Protein AF-A0AAD7U2F8-F1 (afdb_monomer)

Secondary structure (DSSP, 8-state):
-PPPHHHHHHHHHHHHHHHHHS-TTS---TTTHHHHHHHHHHHHT-----HHHHHHH-HHHHHHHHHT-S--TTHHHH-HHHHHHHHHHHTHHHHHHHHHHHHHHHHHHHHHHHHTTSS---------------------------PPPPPPPP-----------------------------EEEEEESSHHHHHHHHHHT-SEEEE-BSTTTTS-BPPPHHHHHHHHHHSPTT--EEEE--SSSS-S---HHHHHHHHHHHHHHHHHT-SEEE---B-TTS-B-HHHHHTS-------SSHHHHHHHHHHHHTTS-TT----B-TT-SHHHHHHHHHHHGGGT--EEEE--EEEEPP--S---TT---SS--TTTT-EEEE-HHHHHHHHHHHHHHHHHHHHHHHT-

Sequence (409 aa):
MDFNEDDLTVRDWRHRLQRTFLNDRRPPKAEDMPAMDALFKAVENYERMSSQSLKMSKIDKVLLHIAAKDDLPRDDEFHFRERAQNLIQKWQPLLLEIQEAKVAKLQRLTSAATDSTSEAGHAERRDAVNVDVGPNDTTPSCHDSAPAPVLPADPQTSDLHAMPTIGQSSDTTPSTSPTTERITIEVCIDSVESAIAAVRGGADRLELCGNLALGGGTTPSIGLFKAVRVAAPQGLPIMVMIRPRTGDFLYTDAEHRVMREDIKAFKEAGADGVVLGILQKDGKIDVARTKTGQASTAPSPSALPHLRLLLRTASRMPSFAKVLVGSGVNAQTVGPLLAELLPCGLREVHLSAGGWTPSEMEFRREGMGMGVGREGEWAIWRTSEQKVREVRELVDKAWLEYVEREKAQ

Organism: NCBI:txid1111947

Structure (mmCIF, N/CA/C/O backbone):
data_AF-A0AAD7U2F8-F1
#
_entry.id   AF-A0AAD7U2F8-F1
#
loop_
_atom_site.group_PDB
_atom_site.id
_atom_site.type_symbol
_atom_site.label_atom_id
_atom_site.label_alt_id
_atom_site.label_comp_id
_atom_site.label_asym_id
_atom_site.label_entity_id
_atom_site.label_seq_id
_atom_site.pdbx_PDB_ins_code
_atom_site.Cartn_x
_atom_site.Cartn_y
_atom_site.Cartn_z
_atom_site.occupancy
_atom_site.B_iso_or_equiv
_atom_site.auth_seq_id
_atom_site.auth_comp_id
_atom_site.auth_asym_id
_atom_site.auth_atom_id
_atom_site.pdbx_PDB_model_num
ATOM 1 N N . MET A 1 1 ? 18.698 -0.719 -33.584 1.00 47.28 1 MET A N 1
ATOM 2 C CA . MET A 1 1 ? 17.395 -0.057 -33.789 1.00 47.28 1 MET A CA 1
ATOM 3 C C . MET A 1 1 ? 17.727 1.335 -34.257 1.00 47.28 1 MET A C 1
ATOM 5 O O . MET A 1 1 ? 18.268 2.093 -33.462 1.00 47.28 1 MET A O 1
ATOM 9 N N . ASP A 1 2 ? 17.503 1.620 -35.532 1.00 45.72 2 ASP A N 1
ATOM 10 C CA . ASP A 1 2 ? 17.672 2.972 -36.052 1.00 45.72 2 ASP A CA 1
ATOM 11 C C . ASP A 1 2 ? 16.589 3.846 -35.423 1.00 45.72 2 ASP A C 1
ATOM 13 O O . ASP A 1 2 ? 15.397 3.552 -35.528 1.00 45.72 2 ASP A O 1
ATOM 17 N N . PHE A 1 3 ? 17.004 4.854 -34.659 1.00 54.34 3 PHE A N 1
ATOM 18 C CA . PHE A 1 3 ? 16.072 5.798 -34.059 1.00 54.34 3 PHE A CA 1
ATOM 19 C C . PHE A 1 3 ? 15.565 6.712 -35.169 1.00 54.34 3 PHE A C 1
ATOM 21 O O . PHE A 1 3 ? 16.352 7.440 -35.770 1.00 54.34 3 PHE A O 1
ATOM 28 N N . ASN A 1 4 ? 14.261 6.661 -35.442 1.00 75.69 4 ASN A N 1
ATOM 29 C CA . ASN A 1 4 ? 13.627 7.624 -36.330 1.00 75.69 4 ASN A CA 1
ATOM 30 C C . ASN A 1 4 ? 13.820 9.035 -35.740 1.00 75.69 4 ASN A C 1
ATOM 32 O O . ASN A 1 4 ? 13.695 9.222 -34.528 1.00 75.69 4 ASN A O 1
ATOM 36 N N . GLU A 1 5 ? 14.130 10.017 -36.582 1.00 79.69 5 GLU A N 1
ATOM 37 C CA . GLU A 1 5 ? 14.355 11.413 -36.185 1.00 79.69 5 GLU A CA 1
ATOM 38 C C . GLU A 1 5 ? 13.151 11.967 -35.402 1.00 79.69 5 GLU A C 1
ATOM 40 O O . GLU A 1 5 ? 13.311 12.600 -34.358 1.00 79.69 5 GLU A O 1
ATOM 45 N N . ASP A 1 6 ? 11.944 11.572 -35.816 1.00 80.94 6 ASP A N 1
ATOM 46 C CA . ASP A 1 6 ? 10.677 11.878 -35.145 1.00 80.94 6 ASP A CA 1
ATOM 47 C C . ASP A 1 6 ? 10.642 11.376 -33.680 1.00 80.94 6 ASP A C 1
ATOM 49 O O . ASP A 1 6 ? 10.206 12.089 -32.773 1.00 80.94 6 ASP A O 1
ATOM 53 N N . ASP A 1 7 ? 11.166 10.173 -33.405 1.00 84.38 7 ASP A N 1
ATOM 54 C CA . ASP A 1 7 ? 11.184 9.587 -32.055 1.00 84.38 7 ASP A CA 1
ATOM 55 C C . ASP A 1 7 ? 12.144 10.348 -31.124 1.00 84.38 7 ASP A C 1
ATOM 57 O O . ASP A 1 7 ? 11.877 10.495 -29.925 1.00 84.38 7 ASP A O 1
ATOM 61 N N . LEU A 1 8 ? 13.255 10.854 -31.669 1.00 87.25 8 LEU A N 1
ATOM 62 C CA . LEU A 1 8 ? 14.218 11.668 -30.928 1.00 87.25 8 LEU A CA 1
ATOM 63 C C . LEU A 1 8 ? 13.635 13.040 -30.586 1.00 87.25 8 LEU A C 1
ATOM 65 O O . LEU A 1 8 ? 13.772 13.484 -29.443 1.00 87.25 8 LEU A O 1
ATOM 69 N N . THR A 1 9 ? 12.932 13.666 -31.531 1.00 91.06 9 THR A N 1
ATOM 70 C CA . THR A 1 9 ? 12.274 14.964 -31.340 1.00 91.06 9 THR A CA 1
ATOM 71 C C . THR A 1 9 ? 11.189 14.898 -30.269 1.00 91.06 9 THR A C 1
ATOM 73 O O . THR A 1 9 ? 11.203 15.688 -29.323 1.00 91.06 9 THR A O 1
ATOM 76 N N . VAL A 1 10 ? 10.293 13.908 -30.335 1.00 92.31 10 VAL A N 1
ATOM 77 C CA . VAL A 1 10 ? 9.233 13.750 -29.324 1.00 92.31 10 VAL A CA 1
ATOM 78 C C . VAL A 1 10 ? 9.827 13.427 -27.948 1.00 92.31 10 VAL A C 1
ATOM 80 O O . VAL A 1 10 ? 9.330 13.894 -26.918 1.00 92.31 10 VAL A O 1
ATOM 83 N N . ARG A 1 11 ? 10.930 12.668 -27.902 1.00 92.00 11 ARG A N 1
ATOM 84 C CA . ARG A 1 11 ? 11.656 12.410 -26.653 1.00 92.00 11 ARG A CA 1
ATOM 85 C C . ARG A 1 11 ? 12.276 13.685 -26.076 1.00 92.00 11 ARG A C 1
ATOM 87 O O . ARG A 1 11 ? 12.172 13.884 -24.866 1.00 92.00 11 ARG A O 1
ATOM 94 N N . ASP A 1 12 ? 12.877 14.548 -26.893 1.00 93.56 12 ASP A N 1
ATOM 95 C CA . ASP A 1 12 ? 13.418 15.835 -26.431 1.00 93.56 12 ASP A CA 1
ATOM 96 C C . ASP A 1 12 ? 12.319 16.720 -25.828 1.00 93.56 12 ASP A C 1
ATOM 98 O O . ASP A 1 12 ? 12.447 17.201 -24.698 1.00 93.56 12 ASP A O 1
ATOM 102 N N . TRP A 1 13 ? 11.180 16.843 -26.515 1.00 95.94 13 TRP A N 1
ATOM 103 C CA . TRP A 1 13 ? 10.026 17.584 -26.002 1.00 95.94 13 TRP A CA 1
ATOM 104 C C . TRP A 1 13 ? 9.553 17.045 -24.657 1.00 95.94 13 TRP A C 1
ATOM 106 O O . TRP A 1 13 ? 9.388 17.806 -23.704 1.00 95.94 13 TRP A O 1
ATOM 116 N N . ARG A 1 14 ? 9.420 15.721 -24.541 1.00 95.69 14 ARG A N 1
ATOM 117 C CA . ARG A 1 14 ? 9.071 15.044 -23.288 1.00 95.69 14 ARG A CA 1
ATOM 118 C C . ARG A 1 14 ? 10.053 15.372 -22.165 1.00 95.69 14 ARG A C 1
ATOM 120 O O . ARG A 1 14 ? 9.621 15.643 -21.047 1.00 95.69 14 ARG A O 1
ATOM 127 N N . HIS A 1 15 ? 11.357 15.364 -22.443 1.00 94.00 15 HIS A N 1
ATOM 128 C CA . HIS A 1 15 ? 12.388 15.695 -21.455 1.00 94.00 15 HIS A CA 1
ATOM 129 C C . HIS A 1 15 ? 12.284 17.148 -20.994 1.00 94.00 15 HIS A C 1
ATOM 131 O O . HIS A 1 15 ? 12.350 17.417 -19.795 1.00 94.00 15 HIS A O 1
ATOM 137 N N . ARG A 1 16 ? 12.088 18.083 -21.926 1.00 94.31 16 ARG A N 1
ATOM 138 C CA . ARG A 1 16 ? 11.951 19.510 -21.618 1.00 94.31 16 ARG A CA 1
ATOM 139 C C . ARG A 1 16 ? 10.692 19.795 -20.802 1.00 94.31 16 ARG A C 1
ATOM 141 O O . ARG A 1 16 ? 10.792 20.463 -19.778 1.00 94.31 16 ARG A O 1
ATOM 148 N N . LEU A 1 17 ? 9.549 19.229 -21.194 1.00 94.38 17 LEU A N 1
ATOM 149 C CA . LEU A 1 17 ? 8.291 19.357 -20.454 1.00 94.38 17 LEU A CA 1
ATOM 150 C C . LEU A 1 17 ? 8.401 18.771 -19.043 1.00 94.38 17 LEU A C 1
ATOM 152 O O . LEU A 1 17 ? 8.041 19.437 -18.075 1.00 94.38 17 LEU A O 1
ATOM 156 N N . GLN A 1 18 ? 8.951 17.560 -18.904 1.00 93.81 18 GLN A N 1
ATOM 157 C CA . GLN A 1 18 ? 9.123 16.936 -17.592 1.00 93.81 18 GLN A CA 1
ATOM 158 C C . GLN A 1 18 ? 10.057 17.762 -16.701 1.00 93.81 18 GLN A C 1
ATOM 160 O O . GLN A 1 18 ? 9.728 18.025 -15.548 1.00 93.81 18 GLN A O 1
ATOM 165 N N . ARG A 1 19 ? 11.204 18.199 -17.236 1.00 92.69 19 ARG A N 1
ATOM 166 C CA . ARG A 1 19 ? 12.209 18.948 -16.472 1.00 92.69 19 ARG A CA 1
ATOM 167 C C . ARG A 1 19 ? 11.686 20.290 -15.965 1.00 92.69 19 ARG A C 1
ATOM 169 O O . ARG A 1 19 ? 12.134 20.722 -14.908 1.00 92.69 19 ARG A O 1
ATOM 176 N N . THR A 1 20 ? 10.797 20.945 -16.709 1.00 91.69 20 THR A N 1
ATOM 177 C CA . THR A 1 20 ? 10.256 22.251 -16.313 1.00 91.69 20 THR A CA 1
ATOM 178 C C . THR A 1 20 ? 9.044 22.116 -15.394 1.00 91.69 20 THR A C 1
ATOM 180 O O . THR A 1 20 ? 8.979 22.801 -14.382 1.00 91.69 20 THR A O 1
ATOM 183 N N . PHE A 1 21 ? 8.086 21.238 -15.710 1.00 90.44 21 PHE A N 1
ATOM 184 C CA . PHE A 1 21 ? 6.805 21.192 -14.992 1.00 90.44 21 PHE A CA 1
ATOM 185 C C . PHE A 1 21 ? 6.738 20.161 -13.861 1.00 90.44 21 PHE A C 1
ATOM 187 O O . PHE A 1 21 ? 5.910 20.293 -12.956 1.00 90.44 21 PHE A O 1
ATOM 194 N N . LEU A 1 22 ? 7.562 19.113 -13.909 1.00 88.81 22 LEU A N 1
ATOM 195 C CA . LEU A 1 22 ? 7.465 17.949 -13.020 1.00 88.81 22 LEU A CA 1
ATOM 196 C C . LEU A 1 22 ? 8.751 17.697 -12.221 1.00 88.81 22 LEU A C 1
ATOM 198 O O . LEU A 1 22 ? 8.932 16.606 -11.702 1.00 88.81 22 LEU A O 1
ATOM 202 N N . ASN A 1 23 ? 9.645 18.682 -12.135 1.00 86.69 23 ASN A N 1
ATOM 203 C CA . ASN A 1 23 ? 10.876 18.567 -11.361 1.00 86.69 23 ASN A CA 1
ATOM 204 C C . ASN A 1 23 ? 10.668 19.073 -9.930 1.00 86.69 23 ASN A C 1
ATOM 206 O O . ASN A 1 23 ? 10.572 20.277 -9.696 1.00 86.69 23 ASN A O 1
ATOM 210 N N . ASP A 1 24 ? 10.677 18.156 -8.967 1.00 75.38 24 ASP A N 1
ATOM 211 C CA . ASP A 1 24 ? 10.448 18.475 -7.552 1.00 75.38 24 ASP A CA 1
ATOM 212 C C . ASP A 1 24 ? 11.560 19.341 -6.930 1.00 75.38 24 ASP A C 1
ATOM 214 O O . ASP A 1 24 ? 11.338 20.024 -5.933 1.00 75.38 24 ASP A O 1
ATOM 218 N N . ARG A 1 25 ? 12.770 19.349 -7.510 1.00 77.50 25 ARG A N 1
ATOM 219 C CA . ARG A 1 25 ? 13.909 20.149 -7.010 1.00 77.50 25 ARG A CA 1
ATOM 220 C C . ARG A 1 25 ? 13.939 21.569 -7.556 1.00 77.50 25 ARG A C 1
ATOM 222 O O . ARG A 1 25 ? 14.568 22.442 -6.962 1.00 77.50 25 ARG A O 1
ATOM 229 N N . ARG A 1 26 ? 13.319 21.792 -8.713 1.00 79.38 26 ARG A N 1
ATOM 230 C CA . ARG A 1 26 ? 13.207 23.104 -9.349 1.00 79.38 26 ARG A CA 1
ATOM 231 C C . ARG A 1 26 ? 11.753 23.277 -9.782 1.00 79.38 26 ARG A C 1
ATOM 233 O O . ARG A 1 26 ? 11.441 22.913 -10.917 1.00 79.38 26 ARG A O 1
ATOM 240 N N . PRO A 1 27 ? 10.884 23.809 -8.903 1.00 78.38 27 PR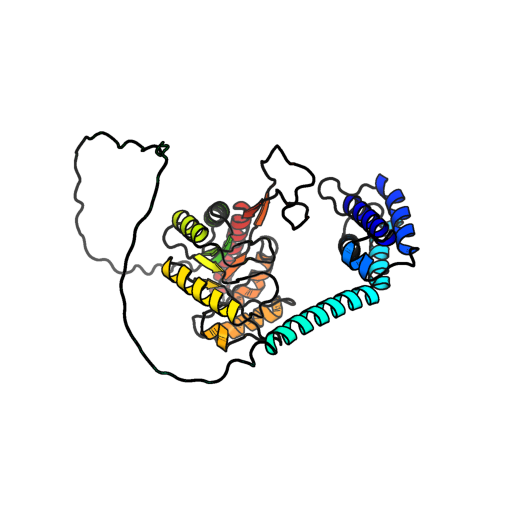O A N 1
ATOM 241 C CA . PRO A 1 27 ? 9.499 24.054 -9.270 1.00 78.38 27 PRO A CA 1
ATOM 242 C C . PRO A 1 27 ? 9.435 24.980 -10.495 1.00 78.38 27 PRO A C 1
ATOM 244 O O . PRO A 1 27 ? 10.339 25.809 -10.680 1.00 78.38 27 PRO A O 1
ATOM 247 N N . PRO A 1 28 ? 8.402 24.836 -11.343 1.00 84.44 28 PRO A N 1
ATOM 248 C CA . PRO A 1 28 ? 8.233 25.680 -12.516 1.00 84.44 28 PRO A CA 1
ATOM 249 C C . PRO A 1 28 ? 8.220 27.150 -12.093 1.00 84.44 28 PRO A C 1
ATOM 251 O O . PRO A 1 28 ? 7.566 27.522 -11.120 1.00 84.44 28 PRO A O 1
ATOM 254 N N . LYS A 1 29 ? 8.951 27.994 -12.822 1.00 89.19 29 LYS A N 1
ATOM 255 C CA . LYS A 1 29 ? 9.018 29.435 -12.569 1.00 89.19 29 LYS A CA 1
ATOM 256 C C . LYS A 1 29 ? 8.356 30.211 -13.699 1.00 89.19 29 LYS A C 1
ATOM 258 O O . LYS A 1 29 ? 8.450 29.821 -14.860 1.00 89.19 29 LYS A O 1
ATOM 263 N N . ALA A 1 30 ? 7.773 31.363 -13.374 1.00 88.50 30 ALA A N 1
ATOM 264 C CA . ALA A 1 30 ? 7.124 32.253 -14.342 1.00 88.50 30 ALA A CA 1
ATOM 265 C C . ALA A 1 30 ? 8.041 32.691 -15.510 1.00 88.50 30 ALA A C 1
ATOM 267 O O . ALA A 1 30 ? 7.550 32.951 -16.611 1.00 88.50 30 ALA A O 1
ATOM 268 N N . GLU A 1 31 ? 9.360 32.742 -15.280 1.00 90.56 31 GLU A N 1
ATOM 269 C CA . GLU A 1 31 ? 10.395 33.074 -16.274 1.00 90.56 31 GLU A CA 1
ATOM 270 C C . GLU A 1 31 ? 10.556 32.007 -17.371 1.00 90.56 31 GLU A C 1
ATOM 272 O O . GLU A 1 31 ? 10.876 32.337 -18.510 1.00 90.56 31 GLU A O 1
ATOM 277 N N . ASP A 1 32 ? 10.272 30.739 -17.058 1.00 89.12 32 ASP A N 1
ATOM 278 C CA . ASP A 1 32 ? 10.433 29.612 -17.981 1.00 89.12 32 ASP A CA 1
ATOM 279 C C . ASP A 1 32 ? 9.193 29.427 -18.896 1.00 89.12 32 ASP A C 1
ATOM 281 O O . ASP A 1 32 ? 9.252 28.713 -19.903 1.00 89.12 32 ASP A O 1
ATOM 285 N N . MET A 1 33 ? 8.066 30.083 -18.578 1.00 93.62 33 MET A N 1
ATOM 286 C CA . MET A 1 33 ? 6.765 29.866 -19.233 1.00 93.62 33 MET A CA 1
ATOM 287 C C . MET A 1 33 ? 6.723 30.265 -20.719 1.00 93.62 33 MET A C 1
ATOM 289 O O . MET A 1 33 ? 6.221 29.464 -21.507 1.00 93.62 33 MET A O 1
ATOM 293 N N . PRO A 1 34 ? 7.310 31.393 -21.177 1.00 94.19 34 PRO A N 1
ATOM 294 C CA . PRO A 1 34 ? 7.324 31.728 -22.607 1.00 94.19 34 PRO A CA 1
ATOM 295 C C . PRO A 1 34 ? 8.052 30.683 -23.469 1.00 94.19 34 PRO A C 1
ATOM 297 O O . PRO A 1 34 ? 7.638 30.374 -24.586 1.00 94.19 34 PRO A O 1
ATOM 300 N N . ALA A 1 35 ? 9.125 30.085 -22.940 1.00 92.81 35 ALA A N 1
ATOM 301 C CA . ALA A 1 35 ? 9.845 29.019 -23.632 1.00 92.81 35 ALA A CA 1
ATOM 302 C C . ALA A 1 35 ? 9.034 27.711 -23.678 1.00 92.81 35 ALA A C 1
ATOM 304 O O . ALA A 1 35 ? 9.152 26.945 -24.639 1.00 92.81 35 ALA A O 1
ATOM 305 N N . MET A 1 36 ? 8.219 27.444 -22.651 1.00 94.75 36 MET A N 1
ATOM 306 C CA . MET A 1 36 ? 7.302 26.302 -22.635 1.00 94.75 36 MET A CA 1
ATOM 307 C C . MET A 1 36 ? 6.097 26.513 -23.547 1.00 94.75 36 MET A C 1
ATOM 309 O O . MET A 1 36 ? 5.682 25.562 -24.198 1.00 94.75 36 MET A O 1
ATOM 313 N N . ASP A 1 37 ? 5.589 27.737 -23.681 1.00 95.69 37 ASP A N 1
ATOM 314 C CA . ASP A 1 37 ? 4.544 28.068 -24.655 1.00 95.69 37 ASP A CA 1
ATOM 315 C C . ASP A 1 37 ? 4.997 27.760 -26.088 1.00 95.69 37 ASP A C 1
ATOM 317 O O . ASP A 1 37 ? 4.304 27.054 -26.826 1.00 95.69 37 ASP A O 1
ATOM 321 N N . ALA A 1 38 ? 6.203 28.204 -26.459 1.00 95.56 38 ALA A N 1
ATOM 322 C CA . ALA A 1 38 ? 6.791 27.892 -27.759 1.00 95.56 38 ALA A CA 1
ATOM 323 C C . ALA A 1 38 ? 6.947 26.376 -27.977 1.00 95.56 38 ALA A C 1
ATOM 325 O O . ALA A 1 38 ? 6.713 25.874 -29.078 1.00 95.56 38 ALA A O 1
ATOM 326 N N . LEU A 1 39 ? 7.303 25.636 -26.922 1.00 95.69 39 LEU A N 1
ATOM 327 C CA . LEU A 1 39 ? 7.407 24.181 -26.971 1.00 95.69 39 LEU A CA 1
ATOM 328 C C . LEU A 1 39 ? 6.039 23.515 -27.163 1.00 95.69 39 LEU A C 1
ATOM 330 O O . LEU A 1 39 ? 5.915 22.652 -28.026 1.00 95.69 39 LEU A O 1
ATOM 334 N N . PHE A 1 40 ? 5.009 23.926 -26.419 1.00 96.94 40 PHE A N 1
ATOM 335 C CA . PHE A 1 40 ? 3.652 23.415 -26.614 1.00 96.94 40 PHE A CA 1
ATOM 336 C C . PHE A 1 40 ? 3.147 23.711 -28.032 1.00 96.94 40 PHE A C 1
ATOM 338 O O . PHE A 1 40 ? 2.627 22.804 -28.671 1.00 96.94 40 PHE A O 1
ATOM 345 N N . LYS A 1 41 ? 3.400 24.910 -28.580 1.00 96.44 41 LYS A N 1
ATOM 346 C CA . LYS A 1 41 ? 3.049 25.245 -29.975 1.00 96.44 41 LYS A CA 1
ATOM 347 C C . LYS A 1 41 ? 3.732 24.316 -30.977 1.00 96.44 41 LYS A C 1
ATOM 349 O O . LYS A 1 41 ? 3.116 23.905 -31.957 1.00 96.44 41 LYS A O 1
ATOM 354 N N . ALA A 1 42 ? 4.997 23.968 -30.743 1.00 95.62 42 ALA A N 1
ATOM 355 C CA . ALA A 1 42 ? 5.711 23.018 -31.591 1.00 95.62 42 ALA A CA 1
ATOM 356 C C . ALA A 1 42 ? 5.085 21.614 -31.529 1.00 95.62 42 ALA A C 1
ATOM 358 O O . ALA A 1 42 ? 4.922 20.974 -32.563 1.00 95.62 42 ALA A O 1
ATOM 359 N N . VAL A 1 43 ? 4.689 21.162 -30.335 1.00 95.31 43 VAL A N 1
ATOM 360 C CA . VAL A 1 43 ? 4.039 19.858 -30.126 1.00 95.31 43 VAL A CA 1
ATOM 361 C C . VAL A 1 43 ? 2.637 19.818 -30.749 1.00 95.31 43 VAL A C 1
ATOM 363 O O . VAL A 1 43 ? 2.262 18.830 -31.375 1.00 95.31 43 VAL A O 1
ATOM 366 N N . GLU A 1 44 ? 1.859 20.889 -30.610 1.00 95.12 44 GLU A N 1
ATOM 367 C CA . GLU A 1 44 ? 0.494 21.008 -31.140 1.00 95.12 44 GLU A CA 1
ATOM 368 C C . GLU A 1 44 ? 0.445 20.974 -32.662 1.00 95.12 44 GLU A C 1
ATOM 370 O O . GLU A 1 44 ? -0.401 20.279 -33.238 1.00 95.12 44 GLU A O 1
ATOM 375 N N . ASN A 1 45 ? 1.390 21.671 -33.293 1.00 94.25 45 ASN A N 1
ATOM 376 C CA . ASN A 1 45 ? 1.520 21.758 -34.744 1.00 94.25 45 ASN A CA 1
ATOM 377 C C . ASN A 1 45 ? 2.261 20.561 -35.354 1.00 94.25 45 ASN A C 1
ATOM 379 O O . ASN A 1 45 ? 2.469 20.514 -36.564 1.00 94.25 45 ASN A O 1
ATOM 383 N N . TYR A 1 46 ? 2.668 19.581 -34.545 1.00 93.75 46 TYR A N 1
ATOM 384 C CA . TYR A 1 46 ? 3.329 18.391 -35.052 1.00 93.75 46 TYR A CA 1
ATOM 385 C C . TYR A 1 46 ? 2.311 17.365 -35.563 1.00 93.75 46 TYR A C 1
ATOM 387 O O . TYR A 1 46 ? 1.575 16.740 -34.795 1.00 93.75 46 TYR A O 1
ATOM 395 N N . GLU A 1 47 ? 2.275 17.184 -36.882 1.00 89.19 47 GLU A N 1
ATOM 396 C CA . GLU A 1 47 ? 1.319 16.294 -37.559 1.00 89.19 47 GLU A CA 1
ATOM 397 C C . GLU A 1 47 ? 1.808 14.845 -37.670 1.00 89.19 47 GLU A C 1
ATOM 399 O O . GLU A 1 47 ? 1.005 13.924 -37.788 1.00 89.19 47 GLU A O 1
ATOM 404 N N . ARG A 1 48 ? 3.122 14.617 -37.573 1.00 89.38 48 ARG A N 1
ATOM 405 C CA . ARG A 1 48 ? 3.758 13.301 -37.773 1.00 89.38 48 ARG A CA 1
ATOM 406 C C . ARG A 1 48 ? 3.743 12.410 -36.524 1.00 89.38 48 ARG A C 1
ATOM 408 O O . ARG A 1 48 ? 4.539 11.481 -36.411 1.00 89.38 48 ARG A O 1
ATOM 415 N N . MET A 1 49 ? 2.865 12.686 -35.560 1.00 91.69 49 MET A N 1
ATOM 416 C CA . MET A 1 49 ? 2.795 11.899 -34.328 1.00 91.69 49 MET A CA 1
ATOM 417 C C . MET A 1 49 ? 2.335 10.463 -34.615 1.00 91.69 49 MET A C 1
ATOM 419 O O . MET A 1 49 ? 1.308 10.258 -35.257 1.00 91.69 49 MET A O 1
ATOM 423 N N . SER A 1 50 ? 3.064 9.470 -34.095 1.00 92.62 50 SER A N 1
ATOM 424 C CA . SER A 1 50 ? 2.778 8.044 -34.305 1.00 92.62 50 SER A CA 1
ATOM 425 C C . SER A 1 50 ? 2.590 7.268 -32.995 1.00 92.62 50 SER A C 1
ATOM 427 O O . SER A 1 50 ? 3.070 7.673 -31.929 1.00 92.62 50 SER A O 1
ATOM 429 N N . SER A 1 51 ? 1.934 6.104 -33.076 1.00 90.19 51 SER A N 1
ATOM 430 C CA . SER A 1 51 ? 1.781 5.172 -31.950 1.00 90.19 51 SER A CA 1
ATOM 431 C C . SER A 1 51 ? 3.143 4.681 -31.423 1.00 90.19 51 SER A C 1
ATOM 433 O O . SER A 1 51 ? 3.329 4.515 -30.213 1.00 90.19 51 SER A O 1
ATOM 435 N N . GLN A 1 52 ? 4.148 4.537 -32.294 1.00 87.81 52 GLN A N 1
ATOM 436 C CA . GLN A 1 52 ? 5.524 4.218 -31.908 1.00 87.81 52 GLN A CA 1
ATOM 437 C C . GLN A 1 52 ? 6.183 5.354 -31.111 1.00 87.81 52 GLN A C 1
ATOM 439 O O . GLN A 1 52 ? 6.715 5.102 -30.024 1.00 87.81 52 GLN A O 1
ATOM 444 N N . SER A 1 53 ? 6.103 6.594 -31.598 1.00 89.75 53 SER A N 1
ATOM 445 C CA . SER A 1 53 ? 6.735 7.759 -30.963 1.00 89.75 53 SER A CA 1
ATOM 446 C C . SER A 1 53 ? 6.142 8.044 -29.583 1.00 89.75 53 SER A C 1
ATOM 448 O O . SER A 1 53 ? 6.878 8.299 -28.623 1.00 89.75 53 SER A O 1
ATOM 450 N N . LEU A 1 54 ? 4.821 7.903 -29.429 1.00 91.62 54 LEU A N 1
ATOM 451 C CA . LEU A 1 54 ? 4.148 7.997 -28.128 1.00 91.62 54 LEU A CA 1
ATOM 452 C C . LEU A 1 54 ? 4.572 6.867 -27.185 1.00 91.62 54 LEU A C 1
ATOM 454 O O . LEU A 1 54 ? 4.909 7.113 -26.026 1.00 91.62 54 LEU A O 1
ATOM 458 N N . LYS A 1 55 ? 4.628 5.625 -27.681 1.00 89.94 55 LYS A N 1
ATOM 459 C CA . LYS A 1 55 ? 5.035 4.458 -26.886 1.00 89.94 55 LYS A CA 1
ATOM 460 C C . LYS A 1 55 ? 6.471 4.569 -26.369 1.00 89.94 55 LYS A C 1
ATOM 462 O O . LYS A 1 55 ? 6.734 4.154 -25.237 1.00 89.94 55 LYS A O 1
ATOM 467 N N . MET A 1 56 ? 7.390 5.081 -27.187 1.00 88.88 56 MET A N 1
ATOM 468 C CA . MET A 1 56 ? 8.807 5.226 -26.836 1.00 88.88 56 MET A CA 1
ATOM 469 C C . MET A 1 56 ? 9.059 6.423 -25.919 1.00 88.88 56 MET A C 1
ATOM 471 O O . MET A 1 56 ? 9.720 6.272 -24.892 1.00 88.88 56 MET A O 1
ATOM 475 N N . SER A 1 57 ? 8.507 7.595 -26.244 1.00 93.12 57 SER A N 1
ATOM 476 C CA . SER A 1 57 ? 8.728 8.820 -25.464 1.00 93.12 57 SER A CA 1
ATOM 477 C C . SER A 1 57 ? 7.960 8.844 -24.139 1.00 93.12 57 SER A C 1
ATOM 479 O O . SER A 1 57 ? 8.450 9.401 -23.155 1.00 93.12 57 SER A O 1
ATOM 481 N N . LYS A 1 58 ? 6.758 8.250 -24.101 1.00 93.12 58 LYS A N 1
ATOM 482 C CA . LYS A 1 58 ? 5.785 8.373 -23.002 1.00 93.12 58 LYS A CA 1
ATOM 483 C C . LYS A 1 58 ? 5.447 9.834 -22.669 1.00 93.12 58 LYS A C 1
ATOM 485 O O . LYS A 1 58 ? 5.250 10.181 -21.501 1.00 93.12 58 LYS A O 1
ATOM 490 N N . ILE A 1 59 ? 5.440 10.704 -23.684 1.00 95.00 59 ILE A N 1
ATOM 491 C CA . ILE A 1 59 ? 5.101 12.128 -23.537 1.00 95.00 59 ILE A CA 1
ATOM 492 C C . ILE A 1 59 ? 3.658 12.327 -23.048 1.00 95.00 59 ILE A C 1
ATOM 494 O O . ILE A 1 59 ? 3.405 13.234 -22.259 1.00 95.00 59 ILE A O 1
ATOM 498 N N . ASP A 1 60 ? 2.744 11.418 -23.405 1.00 93.56 60 ASP A N 1
ATOM 499 C CA . ASP A 1 60 ? 1.354 11.373 -22.931 1.00 93.56 60 ASP A CA 1
ATOM 500 C C . ASP A 1 60 ? 1.266 11.353 -21.399 1.00 93.56 60 ASP A C 1
ATOM 502 O O . ASP A 1 60 ? 0.433 12.034 -20.804 1.00 93.56 60 ASP A O 1
ATOM 506 N N . LYS A 1 61 ? 2.168 10.618 -20.735 1.00 94.88 61 LYS A N 1
ATOM 507 C CA . LYS A 1 61 ? 2.206 10.546 -19.271 1.00 94.88 61 LYS A CA 1
ATOM 508 C C . LYS A 1 61 ? 2.617 11.866 -18.651 1.00 94.88 61 LYS A C 1
ATOM 510 O O . LYS A 1 61 ? 2.046 12.241 -17.635 1.00 94.88 61 LYS A O 1
ATOM 515 N N . VAL A 1 62 ? 3.570 12.570 -19.254 1.00 95.94 62 VAL A N 1
ATOM 516 C CA . VAL A 1 62 ? 3.998 13.890 -18.775 1.00 95.94 62 VAL A CA 1
ATOM 517 C C . VAL A 1 62 ? 2.857 14.894 -18.922 1.00 95.94 62 VAL A C 1
ATOM 519 O O . VAL A 1 62 ? 2.541 15.584 -17.958 1.00 95.94 62 VAL A O 1
ATOM 522 N N . LEU A 1 63 ? 2.178 14.906 -20.071 1.00 95.31 63 LEU A N 1
ATOM 523 C CA . LEU A 1 63 ? 1.020 15.774 -20.300 1.00 95.31 63 LEU A CA 1
ATOM 524 C C . LEU A 1 63 ? -0.123 15.490 -19.315 1.00 95.31 63 LEU A C 1
ATOM 526 O O . LEU A 1 63 ? -0.705 16.433 -18.794 1.00 95.31 63 LEU A O 1
ATOM 530 N N . LEU A 1 64 ? -0.393 14.219 -18.985 1.00 93.31 64 LEU A N 1
ATOM 531 C CA . LEU A 1 64 ? -1.405 13.855 -17.981 1.00 93.31 64 LEU A CA 1
ATOM 532 C C . LEU A 1 64 ? -1.092 14.442 -16.598 1.00 93.31 64 LEU A C 1
ATOM 534 O O . LEU A 1 64 ? -2.001 14.880 -15.901 1.00 93.31 64 LEU A O 1
ATOM 538 N N . HIS A 1 65 ? 0.183 14.473 -16.202 1.00 94.38 65 HIS A N 1
ATOM 539 C CA . HIS A 1 65 ? 0.585 15.062 -14.922 1.00 94.38 65 HIS A CA 1
ATOM 540 C C . HIS A 1 65 ? 0.544 16.593 -14.956 1.00 94.38 65 HIS A C 1
ATOM 542 O O . HIS A 1 65 ? 0.202 17.206 -13.951 1.00 94.38 65 HIS A O 1
ATOM 548 N N . ILE A 1 66 ? 0.866 17.213 -16.096 1.00 93.56 66 ILE A N 1
ATOM 549 C CA . ILE A 1 66 ? 0.736 18.667 -16.273 1.00 93.56 66 ILE A CA 1
ATOM 550 C C . ILE A 1 66 ? -0.738 19.073 -16.178 1.00 93.56 66 ILE A C 1
ATOM 552 O O . ILE A 1 66 ? -1.069 19.978 -15.422 1.00 93.56 66 ILE A O 1
ATOM 556 N N . ALA A 1 67 ? -1.628 18.355 -16.869 1.00 93.50 67 ALA A N 1
ATOM 557 C CA . ALA A 1 67 ? -3.071 18.588 -16.847 1.00 93.50 67 ALA A CA 1
ATOM 558 C C . ALA A 1 67 ? -3.702 18.469 -15.447 1.00 93.50 67 ALA A C 1
ATOM 560 O O . ALA A 1 67 ? -4.742 19.073 -15.203 1.00 93.50 67 ALA A O 1
ATOM 561 N N . ALA A 1 68 ? -3.092 17.687 -14.552 1.00 91.19 68 ALA A N 1
ATOM 562 C CA . ALA A 1 68 ? -3.585 17.423 -13.202 1.00 91.19 68 ALA A CA 1
ATOM 563 C C . ALA A 1 68 ? -2.963 18.322 -12.115 1.00 91.19 68 ALA A C 1
ATOM 565 O O . ALA A 1 68 ? -3.264 18.131 -10.940 1.00 91.19 68 ALA A O 1
ATOM 566 N N . LYS A 1 69 ? -2.069 19.260 -12.463 1.00 87.25 69 LYS A N 1
ATOM 567 C CA . LYS A 1 69 ? -1.511 20.206 -11.484 1.00 87.25 69 LYS A CA 1
ATOM 568 C C . LYS A 1 69 ? -2.521 21.308 -11.141 1.00 87.25 69 LYS A C 1
ATOM 570 O O . LYS A 1 69 ? -3.217 21.811 -12.018 1.00 87.25 69 LYS A O 1
ATOM 575 N N . ASP A 1 70 ? -2.530 21.734 -9.881 1.00 81.12 70 ASP A N 1
ATOM 576 C CA . ASP A 1 70 ? -3.389 22.832 -9.410 1.00 81.12 70 ASP A CA 1
ATOM 577 C C . ASP A 1 70 ? -2.670 24.190 -9.371 1.00 81.12 70 ASP A C 1
ATOM 579 O O . ASP A 1 70 ? -3.310 25.223 -9.538 1.00 81.12 70 ASP A O 1
ATOM 583 N N . ASP A 1 71 ? -1.342 24.188 -9.211 1.00 81.94 71 ASP A N 1
ATOM 584 C CA . ASP A 1 71 ? -0.511 25.391 -9.079 1.00 81.94 71 ASP A CA 1
ATOM 585 C C . ASP A 1 71 ? 0.554 25.436 -10.189 1.00 81.94 71 ASP A C 1
ATOM 587 O O . ASP A 1 71 ? 1.653 24.883 -10.063 1.00 81.94 71 ASP A O 1
ATOM 591 N N . LEU A 1 72 ? 0.187 26.020 -11.334 1.00 87.75 72 LEU A N 1
ATOM 592 C CA . LEU A 1 72 ? 1.079 26.234 -12.475 1.00 87.75 72 LEU A CA 1
ATOM 593 C C . LEU A 1 72 ? 1.288 27.737 -12.709 1.00 87.75 72 LEU A C 1
ATOM 595 O O . LEU A 1 72 ? 0.311 28.463 -12.906 1.00 87.75 72 LEU A O 1
ATOM 599 N N . PRO A 1 73 ? 2.544 28.221 -12.746 1.00 88.69 73 PRO A N 1
ATOM 600 C CA . PRO A 1 73 ? 2.816 29.630 -12.997 1.00 88.69 73 PRO A CA 1
ATOM 601 C C . PRO A 1 73 ? 2.272 30.074 -14.358 1.00 88.69 73 PRO A C 1
ATOM 603 O O . PRO A 1 73 ? 2.581 29.450 -15.372 1.00 88.69 73 PRO A O 1
ATOM 606 N N . ARG A 1 74 ? 1.538 31.194 -14.387 1.00 91.25 74 ARG A N 1
ATOM 607 C CA . ARG A 1 74 ? 1.002 31.824 -15.613 1.00 91.25 74 ARG A CA 1
ATOM 608 C C . ARG A 1 74 ? 0.135 30.888 -16.472 1.00 91.25 74 ARG A C 1
ATOM 610 O O . ARG A 1 74 ? 0.060 31.046 -17.690 1.00 91.25 74 ARG A O 1
ATOM 617 N N . ASP A 1 75 ? -0.499 29.886 -15.862 1.00 91.81 75 ASP A N 1
ATOM 618 C CA . ASP A 1 75 ? -1.421 28.987 -16.570 1.00 91.81 75 ASP A CA 1
ATOM 619 C C . ASP A 1 75 ? -2.699 29.707 -17.031 1.00 91.81 75 ASP A C 1
ATOM 621 O O . ASP A 1 75 ? -3.303 29.322 -18.026 1.00 91.81 75 ASP A O 1
ATOM 625 N N . ASP A 1 76 ? -3.070 30.796 -16.361 1.00 90.06 76 ASP A N 1
ATOM 626 C CA . ASP A 1 76 ? -4.131 31.721 -16.764 1.00 90.06 76 ASP A CA 1
ATOM 627 C C . ASP A 1 76 ? -3.827 32.460 -18.079 1.00 90.06 76 ASP A C 1
ATOM 629 O O . ASP A 1 76 ? -4.754 32.838 -18.789 1.00 90.06 76 ASP A O 1
ATOM 633 N N . GLU A 1 77 ? -2.547 32.633 -18.421 1.00 93.38 77 GLU A N 1
ATOM 634 C CA . GLU A 1 77 ? -2.095 33.302 -19.647 1.00 93.38 77 GLU A CA 1
ATOM 635 C C . GLU A 1 77 ? -1.802 32.314 -20.788 1.00 93.38 77 GLU A C 1
ATOM 637 O O . GLU A 1 77 ? -2.118 32.583 -21.946 1.00 93.38 77 GLU A O 1
ATOM 642 N N . PHE A 1 78 ? -1.171 31.176 -20.482 1.00 92.50 78 PHE A N 1
ATOM 643 C CA . PHE A 1 78 ? -0.680 30.231 -21.498 1.00 92.50 78 PHE A CA 1
ATOM 644 C C . PHE A 1 78 ? -1.487 28.933 -21.614 1.00 92.50 78 PHE A C 1
ATOM 646 O O . PHE A 1 78 ? -1.237 28.148 -22.538 1.00 92.50 78 PHE A O 1
ATOM 653 N N . HIS A 1 79 ? -2.431 28.704 -20.697 1.00 95.31 79 HIS A N 1
ATOM 654 C CA . HIS A 1 79 ? -3.389 27.596 -20.703 1.00 95.31 79 HIS A CA 1
ATOM 655 C C . HIS A 1 79 ? -2.741 26.205 -20.834 1.00 95.31 79 HIS A C 1
ATOM 657 O O . HIS A 1 79 ? -3.219 25.343 -21.573 1.00 95.31 79 HIS A O 1
ATOM 663 N N . PHE A 1 80 ? -1.630 25.957 -20.134 1.00 95.44 80 PHE A N 1
ATOM 664 C CA . PHE A 1 80 ? -0.861 24.713 -20.255 1.00 95.44 80 PHE A CA 1
ATOM 665 C C . PHE A 1 80 ? -1.674 23.471 -19.889 1.00 95.44 80 PHE A C 1
ATOM 667 O O . PHE A 1 80 ? -1.524 22.435 -20.543 1.00 95.44 80 PHE A O 1
ATOM 674 N N . ARG A 1 81 ? -2.545 23.551 -18.876 1.00 95.31 81 ARG A N 1
ATOM 675 C CA . ARG A 1 81 ? -3.389 22.409 -18.475 1.00 95.31 81 ARG A CA 1
ATOM 676 C C . ARG A 1 81 ? -4.384 22.020 -19.554 1.00 95.31 81 ARG A C 1
ATOM 678 O O . ARG A 1 81 ? -4.453 20.849 -19.923 1.00 95.31 81 ARG A O 1
ATOM 685 N N . GLU A 1 82 ? -5.105 22.999 -20.086 1.00 95.00 82 GLU A N 1
ATOM 686 C CA . GLU A 1 82 ? -6.087 22.790 -21.150 1.00 95.00 82 GLU A CA 1
ATOM 687 C C . GLU A 1 82 ? -5.411 22.262 -22.421 1.00 95.00 82 GLU A C 1
ATOM 689 O O . GLU A 1 82 ? -5.840 21.270 -23.009 1.00 95.00 82 GLU A O 1
ATOM 694 N N . ARG A 1 83 ? -4.273 22.849 -22.801 1.00 97.25 83 ARG A N 1
ATOM 695 C CA . ARG A 1 83 ? -3.486 22.415 -23.963 1.00 97.25 83 ARG A CA 1
ATOM 696 C C . ARG A 1 83 ? -2.966 20.989 -23.813 1.00 97.25 83 ARG A C 1
ATOM 698 O O . ARG A 1 83 ? -3.019 20.207 -24.763 1.00 97.25 83 ARG A O 1
ATOM 705 N N . ALA A 1 84 ? -2.522 20.609 -22.614 1.00 96.50 84 ALA A N 1
ATOM 706 C CA . ALA A 1 84 ? -2.119 19.237 -22.325 1.00 96.50 84 ALA A CA 1
ATOM 707 C C . ALA A 1 84 ? -3.293 18.255 -22.468 1.00 96.50 84 ALA A C 1
ATOM 709 O O . ALA A 1 84 ? -3.124 17.200 -23.083 1.00 96.50 84 ALA A O 1
ATOM 710 N N . GLN A 1 85 ? -4.482 18.608 -21.966 1.00 95.25 85 GLN A N 1
ATOM 711 C CA . GLN A 1 85 ? -5.700 17.803 -22.132 1.00 95.25 85 GLN A CA 1
ATOM 712 C C . GLN A 1 85 ? -6.084 17.651 -23.610 1.00 95.25 85 GLN A C 1
ATOM 714 O O . GLN A 1 85 ? -6.314 16.529 -24.067 1.00 95.25 85 GLN A O 1
ATOM 719 N N . ASN A 1 86 ? -6.055 18.742 -24.378 1.00 96.06 86 ASN A N 1
ATOM 720 C CA . ASN A 1 86 ? -6.370 18.740 -25.808 1.00 96.06 86 ASN A CA 1
ATOM 721 C C . ASN A 1 86 ? -5.403 17.861 -26.615 1.00 96.06 86 ASN A C 1
ATOM 723 O O . ASN A 1 86 ? -5.830 17.114 -27.495 1.00 96.06 86 ASN A O 1
ATOM 727 N N . LEU A 1 87 ? -4.105 17.882 -26.293 1.00 95.94 87 LEU A N 1
ATOM 728 C CA . LEU A 1 87 ? -3.110 16.999 -26.912 1.00 95.94 87 LEU A CA 1
ATOM 729 C C . LEU A 1 87 ? -3.363 15.519 -26.591 1.00 95.94 87 LEU A C 1
ATOM 731 O O . LEU A 1 87 ? -3.281 14.672 -27.481 1.00 95.94 87 LEU A O 1
ATOM 735 N N . ILE A 1 88 ? -3.712 15.197 -25.340 1.00 95.00 88 ILE A N 1
ATOM 736 C CA . ILE A 1 88 ? -4.060 13.824 -24.938 1.00 95.00 88 ILE A CA 1
ATOM 737 C C . ILE A 1 88 ? -5.301 13.345 -25.696 1.00 95.00 88 ILE A C 1
ATOM 739 O O . ILE A 1 88 ? -5.313 12.220 -26.195 1.00 95.00 88 ILE A O 1
ATOM 743 N N . GLN A 1 89 ? -6.318 14.200 -25.821 1.00 93.94 89 GLN A N 1
ATOM 744 C CA . GLN A 1 89 ? -7.527 13.896 -26.579 1.00 93.94 89 GLN A CA 1
ATOM 745 C C . GLN A 1 89 ? -7.221 13.707 -28.072 1.00 93.94 89 GLN A C 1
ATOM 747 O O . GLN A 1 89 ? -7.660 12.723 -28.667 1.00 93.94 89 GLN A O 1
ATOM 752 N N . LYS A 1 90 ? -6.400 14.583 -28.667 1.00 94.75 90 LYS A N 1
ATOM 753 C CA . LYS A 1 90 ? -5.945 14.480 -30.066 1.00 94.75 90 LYS A CA 1
ATOM 754 C C . LYS A 1 90 ? -5.261 13.139 -30.347 1.00 94.75 90 LYS A C 1
ATOM 756 O O . LYS A 1 90 ? -5.452 12.561 -31.413 1.00 94.75 90 LYS A O 1
ATOM 761 N N . TRP A 1 91 ? -4.477 12.625 -29.400 1.00 95.88 91 TRP A N 1
ATOM 762 C CA . TRP A 1 91 ? -3.734 11.370 -29.557 1.00 95.88 91 TRP A CA 1
ATOM 763 C C . TRP A 1 91 ? -4.450 10.134 -29.011 1.00 95.88 91 TRP A C 1
ATOM 765 O O . TRP A 1 91 ? -3.888 9.038 -29.046 1.00 95.88 91 TRP A O 1
ATOM 775 N N . GLN A 1 92 ? -5.692 10.270 -28.545 1.00 93.31 92 GLN A N 1
ATOM 776 C CA . GLN A 1 92 ? -6.464 9.163 -27.988 1.00 93.31 92 GLN A CA 1
ATOM 777 C C . GLN A 1 92 ? -6.550 7.940 -28.927 1.00 93.31 92 GLN A C 1
ATOM 779 O O . GLN A 1 92 ? -6.320 6.834 -28.433 1.00 93.31 92 GLN A O 1
ATOM 784 N N . PRO A 1 93 ? -6.764 8.076 -30.255 1.00 94.94 93 PRO A N 1
ATOM 785 C CA . PRO A 1 93 ? -6.770 6.923 -31.162 1.00 94.94 93 PRO A CA 1
ATOM 786 C C . PRO A 1 93 ? -5.439 6.155 -31.172 1.00 94.94 93 PRO A C 1
ATOM 788 O O . PRO A 1 93 ? -5.428 4.930 -31.073 1.00 94.94 93 PRO A O 1
ATOM 791 N N . LEU A 1 94 ? -4.309 6.872 -31.196 1.00 93.12 94 LEU A N 1
ATOM 792 C CA . LEU A 1 94 ? -2.970 6.272 -31.167 1.00 93.12 94 LEU A CA 1
ATOM 793 C C . LEU A 1 94 ? -2.691 5.578 -29.824 1.00 93.12 94 LEU A C 1
ATOM 795 O O . LEU A 1 94 ? -2.028 4.544 -29.773 1.00 93.12 94 LEU A O 1
ATOM 799 N N . LEU A 1 95 ? -3.199 6.131 -28.719 1.00 91.31 95 LEU A N 1
ATOM 800 C CA . LEU A 1 95 ? -3.078 5.526 -27.390 1.00 91.31 95 LEU A CA 1
ATOM 801 C C . LEU A 1 95 ? -3.900 4.234 -27.266 1.00 91.31 95 LEU A C 1
ATOM 803 O O . LEU A 1 95 ? -3.423 3.281 -26.640 1.00 91.31 95 LEU A O 1
ATOM 807 N N . LEU A 1 96 ? -5.090 4.178 -27.876 1.00 90.19 96 LEU A N 1
ATOM 808 C CA . LEU A 1 96 ? -5.876 2.945 -27.970 1.00 90.19 96 LEU A CA 1
ATOM 809 C C . LEU A 1 96 ? -5.150 1.884 -28.801 1.00 90.19 96 LEU A C 1
ATOM 811 O O . LEU A 1 96 ? -5.016 0.758 -28.331 1.00 90.19 96 LEU A O 1
ATOM 815 N N . GLU A 1 97 ? -4.591 2.244 -29.956 1.00 91.50 97 GLU A N 1
ATOM 816 C CA . GLU A 1 97 ? -3.816 1.323 -30.801 1.00 91.50 97 GLU A CA 1
ATOM 817 C C . GLU A 1 97 ? -2.640 0.691 -30.027 1.00 91.50 97 GLU A C 1
ATOM 819 O O . GLU A 1 97 ? -2.415 -0.522 -30.069 1.00 91.50 97 GLU A O 1
ATOM 824 N N . ILE A 1 98 ? -1.916 1.488 -29.226 1.00 88.94 98 ILE A N 1
ATOM 825 C CA . ILE A 1 98 ? -0.842 0.985 -28.350 1.00 88.94 98 ILE A CA 1
ATOM 826 C C . ILE A 1 98 ? -1.385 -0.020 -27.327 1.00 88.94 98 ILE A C 1
ATOM 828 O O . ILE A 1 98 ? -0.701 -0.997 -26.996 1.00 88.94 98 ILE A O 1
ATOM 832 N N . GLN A 1 99 ? -2.575 0.230 -26.781 1.00 86.62 99 GLN A N 1
ATOM 833 C CA . GLN A 1 99 ? -3.206 -0.639 -25.796 1.00 86.62 99 GLN A CA 1
ATOM 834 C C . GLN A 1 99 ? -3.681 -1.950 -26.433 1.00 86.62 99 GLN A C 1
ATOM 836 O O . GLN A 1 99 ? -3.393 -3.022 -25.899 1.00 86.62 99 GLN A O 1
ATOM 841 N N . GLU A 1 100 ? -4.318 -1.888 -27.599 1.00 88.56 100 GLU A N 1
ATOM 842 C CA . GLU A 1 100 ? -4.758 -3.052 -28.370 1.00 88.56 100 GLU A CA 1
ATOM 843 C C . GLU A 1 100 ? -3.575 -3.919 -28.804 1.00 88.56 100 GLU A C 1
ATOM 845 O O . GLU A 1 100 ? -3.589 -5.130 -28.592 1.00 88.56 100 GLU A O 1
ATOM 850 N N . ALA A 1 101 ? -2.489 -3.318 -29.299 1.00 85.06 101 ALA A N 1
ATOM 851 C CA . ALA A 1 101 ? -1.276 -4.047 -29.665 1.00 85.06 101 ALA A CA 1
ATOM 852 C C . ALA A 1 101 ? -0.634 -4.765 -28.462 1.00 85.06 101 ALA A C 1
ATOM 854 O O . ALA A 1 101 ? -0.084 -5.862 -28.605 1.00 85.06 101 ALA A O 1
ATOM 855 N N . LYS A 1 102 ? -0.707 -4.178 -27.257 1.00 85.31 102 LYS A N 1
ATOM 856 C CA . LYS A 1 102 ? -0.271 -4.846 -26.018 1.00 85.31 102 LYS A CA 1
ATOM 857 C C . LYS A 1 102 ? -1.166 -6.035 -25.686 1.00 85.31 102 LYS A C 1
ATOM 859 O O . LYS A 1 102 ? -0.636 -7.102 -25.384 1.00 85.31 102 LYS A O 1
ATOM 864 N N . VAL A 1 103 ? -2.485 -5.871 -25.773 1.00 83.12 103 VAL A N 1
ATOM 865 C CA . VAL A 1 103 ? -3.458 -6.944 -25.518 1.00 83.12 103 VAL A CA 1
ATOM 866 C C . VAL A 1 103 ? -3.288 -8.083 -26.527 1.00 83.12 103 VAL A C 1
ATOM 868 O O . VAL A 1 103 ? -3.158 -9.233 -26.119 1.00 83.12 103 VAL A O 1
ATOM 871 N N . ALA A 1 104 ? -3.169 -7.783 -27.821 1.00 83.00 104 ALA A N 1
ATOM 872 C CA . ALA A 1 104 ? -2.952 -8.775 -28.872 1.00 83.00 104 ALA A CA 1
ATOM 873 C C . ALA A 1 104 ? -1.620 -9.527 -28.702 1.00 83.00 104 ALA A C 1
ATOM 875 O O . ALA A 1 104 ? -1.558 -10.745 -28.884 1.00 83.00 104 ALA A O 1
ATOM 876 N N . LYS A 1 105 ? -0.544 -8.831 -28.303 1.00 85.31 105 LYS A N 1
ATOM 877 C CA . LYS A 1 105 ? 0.742 -9.474 -27.987 1.00 85.31 105 LYS A CA 1
ATOM 878 C C . LYS A 1 105 ? 0.614 -10.430 -26.798 1.00 85.31 105 LYS A C 1
ATOM 880 O O . LYS A 1 105 ? 1.143 -11.537 -26.862 1.00 85.31 105 LYS A O 1
ATOM 885 N N . LEU A 1 106 ? -0.095 -10.022 -25.744 1.00 73.06 106 LEU A N 1
ATOM 886 C CA . LEU A 1 106 ? -0.365 -10.868 -24.580 1.00 73.06 106 LEU A CA 1
ATOM 887 C C . LEU A 1 106 ? -1.211 -12.093 -24.963 1.00 73.06 106 LEU A C 1
ATOM 889 O O . LEU A 1 106 ? -0.863 -13.203 -24.576 1.00 73.06 106 LEU A O 1
ATOM 893 N N . GLN A 1 107 ? -2.236 -11.920 -25.801 1.00 80.31 107 GLN A N 1
ATOM 894 C CA . GLN A 1 107 ? -3.088 -13.009 -26.296 1.00 80.31 107 GLN A CA 1
ATOM 895 C C . GLN A 1 107 ? -2.318 -14.036 -27.146 1.00 80.31 107 GLN A C 1
ATOM 897 O O . GLN A 1 107 ? -2.501 -15.245 -26.982 1.00 80.31 107 GLN A O 1
ATOM 902 N N . ARG A 1 108 ? -1.412 -13.590 -28.028 1.00 81.06 108 ARG A N 1
ATOM 903 C CA . ARG A 1 108 ? -0.554 -14.500 -28.814 1.00 81.06 108 ARG A CA 1
ATOM 904 C C . ARG A 1 108 ? 0.402 -15.296 -27.928 1.00 81.06 108 ARG A C 1
ATOM 906 O O . ARG A 1 108 ? 0.545 -16.497 -28.125 1.00 81.06 108 ARG A O 1
ATOM 913 N N . LEU A 1 109 ? 1.001 -14.652 -26.925 1.00 74.38 109 LEU A N 1
ATOM 914 C CA . LEU A 1 109 ? 1.874 -15.321 -25.953 1.00 74.38 109 LEU A CA 1
ATOM 915 C C . LEU A 1 109 ? 1.116 -16.372 -25.131 1.00 74.38 109 LEU A C 1
ATOM 917 O O . LEU A 1 109 ? 1.661 -17.437 -24.862 1.00 74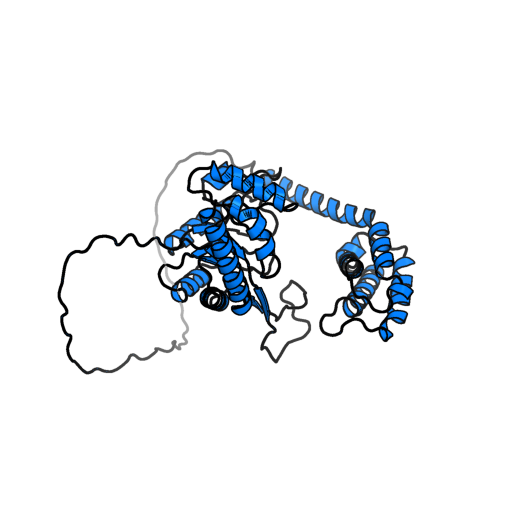.38 109 LEU A O 1
ATOM 921 N N . THR A 1 110 ? -0.149 -16.116 -24.789 1.00 69.62 110 THR A N 1
ATOM 922 C CA . THR A 1 110 ? -0.985 -17.102 -24.088 1.00 69.62 110 THR A CA 1
ATOM 923 C C . THR A 1 110 ? -1.435 -18.264 -24.974 1.00 69.62 110 THR A C 1
ATOM 925 O O . THR A 1 110 ? -1.609 -19.361 -24.460 1.00 69.62 110 THR A O 1
ATOM 928 N N . SER A 1 111 ? -1.591 -18.050 -26.285 1.00 69.25 111 SER A N 1
ATOM 929 C CA . SER A 1 111 ? -2.021 -19.092 -27.239 1.00 69.25 111 SER A CA 1
ATOM 930 C C . SER A 1 111 ? -0.863 -20.013 -27.653 1.00 69.25 111 SER A C 1
ATOM 932 O O . SER A 1 111 ? -1.034 -21.217 -27.796 1.00 69.25 111 SER A O 1
ATOM 934 N N . ALA A 1 112 ? 0.353 -19.470 -27.773 1.00 61.44 112 ALA A N 1
ATOM 935 C CA . ALA A 1 112 ? 1.555 -20.261 -28.050 1.00 61.44 112 ALA A CA 1
ATOM 936 C C . ALA A 1 112 ? 1.954 -21.188 -26.881 1.00 61.44 112 ALA A C 1
ATOM 938 O O . ALA A 1 112 ? 2.637 -22.186 -27.087 1.00 61.44 112 ALA A O 1
ATOM 939 N N . ALA A 1 113 ? 1.523 -20.872 -25.655 1.00 54.56 113 ALA A N 1
ATOM 940 C CA . ALA A 1 113 ? 1.756 -21.701 -24.474 1.00 54.56 113 ALA A CA 1
ATOM 941 C C . ALA A 1 113 ? 0.791 -22.899 -24.364 1.00 54.56 113 ALA A C 1
ATOM 943 O O . ALA A 1 113 ? 1.075 -23.831 -23.617 1.00 54.56 113 ALA A O 1
ATOM 944 N N . THR A 1 114 ? -0.338 -22.887 -25.083 1.00 50.47 114 THR A N 1
ATOM 945 C CA . THR A 1 114 ? -1.317 -23.988 -25.070 1.00 50.47 114 THR A CA 1
ATOM 946 C C . THR A 1 114 ? -1.021 -25.067 -26.113 1.00 50.47 114 THR A C 1
ATOM 948 O O . THR A 1 114 ? -1.251 -26.239 -25.830 1.00 50.47 114 THR A O 1
ATOM 951 N N . ASP A 1 115 ? -0.422 -24.723 -27.257 1.00 47.66 115 ASP A N 1
ATOM 952 C CA . ASP A 1 115 ? -0.112 -25.712 -28.307 1.00 47.66 115 ASP A CA 1
ATOM 953 C C . ASP A 1 115 ? 1.084 -26.619 -27.963 1.00 47.66 115 ASP A C 1
ATOM 955 O O . ASP A 1 115 ? 1.138 -27.766 -28.404 1.00 47.66 115 ASP A O 1
ATOM 959 N N . SER A 1 116 ? 2.004 -26.180 -27.095 1.00 46.38 116 SER A N 1
ATOM 960 C CA . SER A 1 116 ? 3.183 -26.963 -26.686 1.00 46.38 116 SER A CA 1
ATOM 961 C C . SER A 1 116 ? 2.911 -28.045 -25.629 1.00 46.38 116 SER A C 1
ATOM 963 O O . SER A 1 116 ? 3.846 -28.703 -25.175 1.00 46.38 116 SER A O 1
ATOM 965 N N . THR A 1 117 ? 1.650 -28.262 -25.235 1.00 42.22 117 THR A N 1
ATOM 966 C CA . THR A 1 117 ? 1.265 -29.266 -24.218 1.00 42.22 117 THR A CA 1
ATOM 967 C C . THR A 1 117 ? 0.440 -30.440 -24.761 1.00 42.22 117 THR A C 1
ATOM 969 O O . THR A 1 117 ? -0.039 -31.252 -23.972 1.00 42.22 117 THR A O 1
ATOM 972 N N . SER A 1 118 ? 0.307 -30.585 -26.088 1.00 38.12 118 SER A N 1
ATOM 973 C CA . SER A 1 118 ? -0.504 -31.655 -26.702 1.00 38.12 118 SER A CA 1
ATOM 974 C C . SER A 1 118 ? 0.267 -32.856 -27.285 1.00 38.12 118 SER A C 1
ATOM 976 O O . SER A 1 118 ? -0.367 -33.838 -27.660 1.00 38.12 118 SER A O 1
ATOM 978 N N . GLU A 1 119 ? 1.607 -32.873 -27.266 1.00 37.72 119 GLU A N 1
ATOM 979 C CA . GLU A 1 119 ? 2.417 -34.027 -27.710 1.00 37.72 119 GLU A CA 1
ATOM 980 C C . GLU A 1 119 ? 3.265 -34.624 -26.573 1.00 37.72 119 GLU A C 1
ATOM 982 O O . GLU A 1 119 ? 4.488 -34.537 -26.560 1.00 37.72 119 GLU A O 1
ATOM 987 N N . ALA A 1 120 ? 2.619 -35.244 -25.584 1.00 34.72 120 ALA A N 1
ATOM 988 C CA . ALA A 1 120 ? 3.269 -36.226 -24.708 1.00 34.72 120 ALA A CA 1
ATOM 989 C C . ALA A 1 120 ? 2.213 -37.135 -24.064 1.00 34.72 120 ALA A C 1
ATOM 991 O O . ALA A 1 120 ? 1.862 -36.998 -22.892 1.00 34.72 120 ALA A O 1
ATOM 992 N N . GLY A 1 121 ? 1.681 -38.068 -24.853 1.00 29.84 121 GLY A N 1
ATOM 993 C CA . GLY A 1 121 ? 0.816 -39.140 -24.379 1.00 29.84 121 GLY A CA 1
ATOM 994 C C . GLY A 1 121 ? 1.299 -40.495 -24.891 1.00 29.84 121 GLY A C 1
ATOM 995 O O . GLY A 1 121 ? 1.426 -40.672 -26.094 1.00 29.84 121 GLY A O 1
ATOM 996 N N . HIS A 1 122 ? 1.466 -41.435 -23.953 1.00 31.95 122 HIS A N 1
ATOM 997 C CA . HIS A 1 122 ? 1.590 -42.895 -24.114 1.00 31.95 122 HIS A CA 1
ATOM 998 C C . HIS A 1 122 ? 2.949 -43.513 -24.505 1.00 31.95 122 HIS A C 1
ATOM 1000 O O . HIS A 1 122 ? 3.290 -43.585 -25.678 1.00 31.95 122 HIS A O 1
ATOM 1006 N N . ALA A 1 123 ? 3.630 -44.124 -23.521 1.00 29.11 123 ALA A N 1
ATOM 1007 C CA . ALA A 1 123 ? 4.039 -45.540 -23.574 1.00 29.11 123 ALA A CA 1
ATOM 1008 C C . ALA A 1 123 ? 4.559 -46.042 -22.206 1.00 29.11 123 ALA A C 1
ATOM 1010 O O . ALA A 1 123 ? 5.328 -45.370 -21.521 1.00 29.11 123 ALA A O 1
ATOM 1011 N N . GLU A 1 124 ? 4.107 -47.235 -21.819 1.00 33.69 124 GLU A N 1
ATOM 1012 C CA . GLU A 1 124 ? 4.418 -47.963 -20.585 1.00 33.69 124 GLU A CA 1
ATOM 1013 C C . GLU A 1 124 ? 5.731 -48.785 -20.653 1.00 33.69 124 GLU A C 1
ATOM 1015 O O . GLU A 1 124 ? 6.056 -49.359 -21.682 1.00 33.69 124 GLU A O 1
ATOM 1020 N N . ARG A 1 125 ? 6.419 -48.865 -19.498 1.00 30.64 125 ARG A N 1
ATOM 1021 C CA . ARG A 1 125 ? 7.132 -49.994 -18.827 1.00 30.64 125 ARG A CA 1
ATOM 1022 C C . ARG A 1 125 ? 7.847 -51.151 -19.599 1.00 30.64 125 ARG A C 1
ATOM 1024 O O . ARG A 1 125 ? 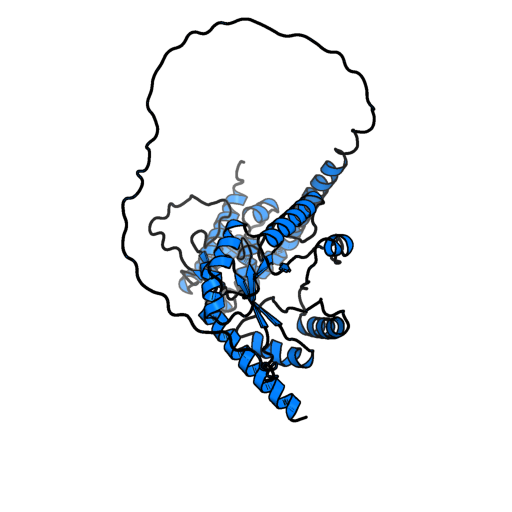7.240 -51.827 -20.417 1.00 30.64 125 ARG A O 1
ATOM 1031 N N . ARG A 1 126 ? 8.994 -51.553 -18.985 1.00 28.53 126 ARG A N 1
ATOM 1032 C CA . ARG A 1 126 ? 9.849 -52.791 -19.082 1.00 28.53 126 ARG A CA 1
ATOM 1033 C C . ARG A 1 126 ? 10.912 -52.752 -20.205 1.00 28.53 126 ARG A C 1
ATOM 1035 O O . ARG A 1 126 ? 10.627 -52.221 -21.260 1.00 28.53 126 ARG A O 1
ATOM 1042 N N . ASP A 1 127 ? 12.183 -53.146 -20.046 1.00 28.28 127 ASP A N 1
ATOM 1043 C CA . ASP A 1 127 ? 12.831 -54.227 -19.283 1.00 28.28 127 ASP A CA 1
ATOM 1044 C C . ASP A 1 127 ? 14.256 -53.863 -18.801 1.00 28.28 127 ASP A C 1
ATOM 1046 O O . ASP A 1 127 ? 14.877 -52.901 -19.251 1.00 28.28 127 ASP A O 1
ATOM 1050 N N . ALA A 1 128 ? 14.765 -54.678 -17.875 1.00 30.42 128 ALA A N 1
ATOM 1051 C CA . ALA A 1 128 ? 16.125 -54.671 -17.339 1.00 30.42 128 ALA A CA 1
ATOM 1052 C C . ALA A 1 128 ? 17.097 -55.529 -18.173 1.00 30.42 128 ALA A C 1
ATOM 1054 O O . ALA A 1 128 ? 16.717 -56.628 -18.559 1.00 30.42 128 ALA A O 1
ATOM 1055 N N . VAL A 1 129 ? 18.363 -55.102 -18.312 1.00 28.39 129 VAL A N 1
ATOM 1056 C CA . VAL A 1 129 ? 19.568 -55.956 -18.475 1.00 28.39 129 VAL A CA 1
ATOM 1057 C C . VAL A 1 129 ? 20.775 -55.239 -17.836 1.00 28.39 129 VAL A C 1
ATOM 1059 O O . VAL A 1 129 ? 20.787 -54.021 -17.690 1.00 28.39 129 VAL A O 1
ATOM 1062 N N . ASN A 1 130 ? 21.743 -56.033 -17.391 1.00 25.66 130 ASN A N 1
ATOM 1063 C CA . ASN A 1 130 ? 22.698 -55.842 -16.305 1.00 25.66 130 ASN A CA 1
ATOM 1064 C C . ASN A 1 130 ? 24.163 -55.977 -16.824 1.00 25.66 130 ASN A C 1
ATOM 1066 O O . ASN A 1 130 ? 24.348 -56.626 -17.851 1.00 25.66 130 ASN A O 1
ATOM 1070 N N . VAL A 1 131 ? 25.157 -55.521 -16.028 1.00 27.67 131 VAL A N 1
ATOM 1071 C CA . VAL A 1 131 ? 26.621 -55.873 -16.039 1.00 27.67 131 VAL A CA 1
ATOM 1072 C C . VAL A 1 131 ? 27.476 -55.150 -17.126 1.00 27.67 131 VAL A C 1
ATOM 1074 O O . VAL A 1 131 ? 27.032 -55.032 -18.257 1.00 27.67 131 VAL A O 1
ATOM 1077 N N . ASP A 1 132 ? 28.662 -54.549 -16.897 1.00 24.75 132 ASP A N 1
ATOM 1078 C CA . ASP A 1 132 ? 29.865 -55.015 -16.172 1.00 24.75 132 ASP A CA 1
ATOM 1079 C C . ASP A 1 132 ? 30.877 -53.892 -15.793 1.00 24.75 132 ASP A C 1
ATOM 1081 O O . ASP A 1 132 ? 30.794 -52.761 -16.273 1.00 24.75 132 ASP A O 1
ATOM 1085 N N . VAL A 1 133 ? 31.857 -54.243 -14.949 1.00 28.38 133 VAL A N 1
ATOM 1086 C CA . VAL A 1 133 ? 32.866 -53.411 -14.263 1.00 28.38 133 VAL A CA 1
ATOM 1087 C C . VAL A 1 133 ? 34.287 -53.535 -14.865 1.00 28.38 133 VAL A C 1
ATOM 1089 O O . VAL A 1 133 ? 34.853 -54.619 -14.868 1.00 28.38 133 VAL A O 1
ATOM 1092 N N . GLY A 1 134 ? 34.901 -52.379 -15.194 1.00 23.55 134 GLY A N 1
ATOM 1093 C CA . GLY A 1 134 ? 36.342 -52.015 -15.070 1.00 23.55 134 GLY A CA 1
ATOM 1094 C C . GLY A 1 134 ? 37.393 -52.635 -16.022 1.00 23.55 134 GLY A C 1
ATOM 1095 O O . GLY A 1 134 ? 37.079 -53.551 -16.772 1.00 23.55 134 GLY A O 1
ATOM 1096 N N . PRO A 1 135 ? 38.693 -52.245 -15.937 1.00 43.88 135 PRO A N 1
ATOM 1097 C CA . PRO A 1 135 ? 39.305 -50.950 -15.561 1.00 43.88 135 PRO A CA 1
ATOM 1098 C C . PRO A 1 135 ? 40.428 -50.496 -16.550 1.00 43.88 135 PRO A C 1
ATOM 1100 O O . PRO A 1 135 ? 40.940 -51.319 -17.303 1.00 43.88 135 PRO A O 1
ATOM 1103 N N . ASN A 1 136 ? 40.884 -49.228 -16.522 1.00 28.30 136 ASN A N 1
ATOM 1104 C CA . ASN A 1 136 ? 42.331 -48.918 -16.443 1.00 28.30 136 ASN A CA 1
ATOM 1105 C C . ASN A 1 136 ? 42.695 -47.428 -16.315 1.00 28.30 136 ASN A C 1
ATOM 1107 O O . ASN A 1 136 ? 42.101 -46.551 -16.938 1.00 28.30 136 ASN A O 1
ATOM 1111 N N . ASP A 1 137 ? 43.753 -47.233 -15.528 1.00 27.16 137 ASP A N 1
ATOM 1112 C CA . ASP A 1 137 ? 44.563 -46.044 -15.269 1.00 27.16 137 ASP A CA 1
ATOM 1113 C C . ASP A 1 137 ? 45.129 -45.347 -16.515 1.00 27.16 137 ASP A C 1
ATOM 1115 O O . ASP A 1 137 ? 45.592 -46.000 -17.450 1.00 27.16 137 ASP A O 1
ATOM 1119 N N . THR A 1 138 ? 45.257 -44.015 -16.451 1.00 29.58 138 THR A N 1
ATOM 1120 C CA . THR A 1 138 ? 46.571 -43.331 -16.498 1.00 29.58 138 THR A CA 1
ATOM 1121 C C . THR A 1 138 ? 46.428 -41.828 -16.227 1.00 29.58 138 THR A C 1
ATOM 1123 O O . THR A 1 138 ? 45.745 -41.099 -16.942 1.00 29.58 138 THR A O 1
ATOM 1126 N N . THR A 1 139 ? 47.112 -41.359 -15.182 1.00 27.00 139 THR A N 1
ATOM 1127 C CA . THR A 1 139 ? 47.480 -39.949 -14.964 1.00 27.00 139 THR A CA 1
ATOM 1128 C C . THR A 1 139 ? 48.798 -39.632 -15.693 1.00 27.00 139 THR A C 1
ATOM 1130 O O . THR A 1 139 ? 49.509 -40.549 -16.111 1.00 27.00 139 THR A O 1
ATOM 1133 N N . PRO A 1 140 ? 49.149 -38.341 -15.852 1.00 31.70 140 PRO A N 1
ATOM 1134 C CA . PRO A 1 140 ? 50.138 -37.792 -14.920 1.00 31.70 140 PRO A CA 1
ATOM 1135 C C . PRO A 1 140 ? 49.831 -36.368 -14.419 1.00 31.70 140 PRO A C 1
ATOM 1137 O O . PRO A 1 140 ? 49.157 -35.569 -15.063 1.00 31.70 140 PRO A O 1
ATOM 1140 N N . SER A 1 141 ? 50.366 -36.086 -13.230 1.00 26.55 141 SER A N 1
ATOM 1141 C CA . SER A 1 141 ? 50.279 -34.843 -12.455 1.00 26.55 141 SER A CA 1
ATOM 1142 C C . SER A 1 141 ? 51.106 -33.685 -13.019 1.00 26.55 141 SER A C 1
ATOM 1144 O O . SER A 1 141 ? 52.114 -33.947 -13.667 1.00 26.55 141 SER A O 1
ATOM 1146 N N . CYS A 1 142 ? 50.819 -32.452 -12.575 1.00 25.94 142 CYS A N 1
ATOM 1147 C CA . CYS A 1 142 ? 51.818 -31.524 -12.015 1.00 25.94 142 CYS A CA 1
ATOM 1148 C C . CYS A 1 142 ? 51.158 -30.568 -10.997 1.00 25.94 142 CYS A C 1
ATOM 1150 O O . CYS A 1 142 ? 50.049 -30.086 -11.209 1.00 25.94 142 CYS A O 1
ATOM 1152 N N . HIS A 1 143 ? 51.864 -30.360 -9.886 1.00 29.88 143 HIS A N 1
ATOM 1153 C CA . HIS A 1 143 ? 51.563 -29.533 -8.714 1.00 29.88 143 HIS A CA 1
ATOM 1154 C C . HIS A 1 143 ? 51.469 -28.024 -9.018 1.00 29.88 143 HIS A C 1
ATOM 1156 O O . HIS A 1 143 ? 52.224 -27.544 -9.855 1.00 29.88 143 HIS A O 1
ATOM 1162 N N . ASP A 1 144 ? 50.655 -27.269 -8.264 1.00 28.73 144 ASP A N 1
ATOM 1163 C CA . ASP A 1 144 ? 51.202 -26.374 -7.227 1.00 28.73 144 ASP A CA 1
ATOM 1164 C C . ASP A 1 144 ? 50.146 -25.882 -6.216 1.00 28.73 144 ASP A C 1
ATOM 1166 O O . ASP A 1 144 ? 48.947 -25.851 -6.490 1.00 28.73 144 ASP A O 1
ATOM 1170 N N . SER A 1 145 ? 50.621 -25.566 -5.013 1.00 30.22 145 SER A N 1
ATOM 1171 C CA . SER A 1 145 ? 49.865 -25.474 -3.757 1.00 30.22 145 SER A CA 1
ATOM 1172 C C . SER A 1 145 ? 49.689 -24.031 -3.267 1.00 30.22 145 SER A C 1
ATOM 1174 O O . SER A 1 145 ? 50.631 -23.254 -3.354 1.00 30.22 145 SER A O 1
ATOM 1176 N N . ALA A 1 146 ? 48.558 -23.712 -2.621 1.00 32.19 146 ALA A N 1
ATOM 1177 C CA . ALA A 1 146 ? 48.508 -22.920 -1.375 1.00 32.19 146 ALA A CA 1
ATOM 1178 C C . ALA A 1 146 ? 47.080 -22.915 -0.763 1.00 32.19 146 ALA A C 1
ATOM 1180 O O . ALA A 1 146 ? 46.115 -22.783 -1.519 1.00 32.19 146 ALA A O 1
ATOM 1181 N N . PRO A 1 147 ? 46.907 -23.045 0.573 1.00 37.75 147 PRO A N 1
ATOM 1182 C CA . PRO A 1 147 ? 45.603 -23.223 1.218 1.00 37.75 147 PRO A CA 1
ATOM 1183 C C . PRO A 1 147 ? 45.008 -21.942 1.839 1.00 37.75 147 PRO A C 1
ATOM 1185 O O . PRO A 1 147 ? 45.699 -20.961 2.105 1.00 37.75 147 PRO A O 1
ATOM 1188 N N . ALA A 1 148 ? 43.695 -22.002 2.088 1.00 33.12 148 ALA A N 1
ATOM 1189 C CA . ALA A 1 148 ? 42.853 -20.973 2.704 1.00 33.12 148 ALA A CA 1
ATOM 1190 C C . ALA A 1 148 ? 43.166 -20.720 4.200 1.00 33.12 148 ALA A C 1
ATOM 1192 O O . ALA A 1 148 ? 43.627 -21.635 4.888 1.00 33.12 148 ALA A O 1
ATOM 1193 N N . PRO A 1 149 ? 42.884 -19.514 4.738 1.00 34.62 149 PRO A N 1
ATOM 1194 C CA . PRO A 1 149 ? 43.199 -19.178 6.122 1.00 34.62 149 PRO A CA 1
ATOM 1195 C C . PRO A 1 149 ? 42.170 -19.728 7.123 1.00 34.62 149 PRO A C 1
ATOM 1197 O O . PRO A 1 149 ? 40.958 -19.637 6.929 1.00 34.62 149 PRO A O 1
ATOM 1200 N N . VAL A 1 150 ? 42.703 -20.257 8.224 1.00 33.88 150 VAL A N 1
ATOM 1201 C CA . VAL A 1 150 ? 42.012 -20.719 9.436 1.00 33.88 150 VAL A CA 1
ATOM 1202 C C . VAL A 1 150 ? 41.828 -19.532 10.392 1.00 33.88 150 VAL A C 1
ATOM 1204 O O . VAL A 1 150 ? 42.783 -18.806 10.659 1.00 33.88 150 VAL A O 1
ATOM 1207 N N . LEU A 1 151 ? 40.615 -19.342 10.922 1.00 34.44 151 LEU A N 1
ATOM 1208 C CA . LEU A 1 151 ? 40.337 -18.407 12.022 1.00 34.44 151 LEU A CA 1
ATOM 1209 C C . LEU A 1 151 ? 40.696 -19.062 13.370 1.00 34.44 151 LEU A C 1
ATOM 1211 O O . LEU A 1 151 ? 40.346 -20.228 13.568 1.00 34.44 151 LEU A O 1
ATOM 1215 N N . PRO A 1 152 ? 41.362 -18.357 14.303 1.00 35.16 152 PRO A N 1
ATOM 1216 C CA . PRO A 1 152 ? 41.708 -18.925 15.598 1.00 35.16 152 PRO A CA 1
ATOM 1217 C C . PRO A 1 152 ? 40.541 -18.865 16.593 1.00 35.16 152 PRO A C 1
ATOM 1219 O O . PRO A 1 152 ? 39.747 -17.925 16.604 1.00 35.16 152 PRO A O 1
ATOM 1222 N N . ALA A 1 153 ? 40.483 -19.898 17.434 1.00 31.50 153 ALA A N 1
ATOM 1223 C CA . ALA A 1 153 ? 39.609 -20.027 18.590 1.00 31.50 153 ALA A CA 1
ATOM 1224 C C . ALA A 1 153 ? 40.155 -19.286 19.829 1.00 31.50 153 ALA A C 1
ATOM 1226 O O . ALA A 1 153 ? 41.356 -19.047 19.959 1.00 31.50 153 ALA A O 1
ATOM 1227 N N . ASP A 1 154 ? 39.216 -18.980 20.720 1.00 33.44 154 ASP A N 1
ATOM 1228 C CA . ASP A 1 154 ? 39.302 -18.320 22.031 1.00 33.44 154 ASP A CA 1
ATOM 1229 C C . ASP A 1 154 ? 40.248 -18.996 23.052 1.00 33.44 154 ASP A C 1
ATOM 1231 O O . ASP A 1 154 ? 40.393 -20.224 23.055 1.00 33.44 154 ASP A O 1
ATOM 1235 N N . PRO A 1 155 ? 40.822 -18.220 23.991 1.00 36.28 155 PRO A N 1
ATOM 1236 C CA . PRO A 1 155 ? 40.815 -18.594 25.420 1.00 36.28 155 PRO A CA 1
ATOM 1237 C C . PRO A 1 155 ? 40.567 -17.357 26.329 1.00 36.28 155 PRO A C 1
ATOM 1239 O O . PRO A 1 155 ? 40.971 -16.256 25.985 1.00 36.28 155 PRO A O 1
ATOM 1242 N N . GLN A 1 156 ? 40.009 -17.386 27.546 1.00 30.89 156 GLN A N 1
ATOM 1243 C CA . GLN A 1 156 ? 39.645 -18.415 28.520 1.00 30.89 156 GLN A CA 1
ATOM 1244 C C . GLN A 1 156 ? 38.772 -17.760 29.631 1.00 30.89 156 GLN A C 1
ATOM 1246 O O . GLN A 1 156 ? 38.838 -16.554 29.848 1.00 30.89 156 GLN A O 1
ATOM 1251 N N . THR A 1 157 ? 37.996 -18.604 30.325 1.00 29.00 157 THR A N 1
ATOM 1252 C CA . THR A 1 157 ? 37.431 -18.560 31.706 1.00 29.00 157 THR A CA 1
ATOM 1253 C C . THR A 1 157 ? 38.002 -17.507 32.683 1.00 29.00 157 THR A C 1
ATOM 1255 O O . THR A 1 157 ? 39.201 -17.272 32.652 1.00 29.00 157 THR A O 1
ATOM 1258 N N . SER A 1 158 ? 37.283 -16.914 33.647 1.00 27.08 158 SER A N 1
ATOM 1259 C CA . SER A 1 158 ? 36.425 -17.507 34.690 1.00 27.08 158 SER A CA 1
ATOM 1260 C C . SER A 1 158 ? 35.638 -16.412 35.444 1.00 27.08 158 SER A C 1
ATOM 1262 O O . SER A 1 158 ? 36.105 -15.283 35.531 1.00 27.08 158 SER A O 1
ATOM 1264 N N . ASP A 1 159 ? 34.461 -16.731 35.997 1.00 27.69 159 ASP A N 1
ATOM 1265 C CA . ASP A 1 159 ? 34.191 -16.628 37.447 1.00 27.69 159 ASP A CA 1
ATOM 1266 C C . ASP A 1 159 ? 32.716 -16.901 37.792 1.00 27.69 159 ASP A C 1
ATOM 1268 O O . ASP A 1 159 ? 31.770 -16.412 37.175 1.00 27.69 159 ASP A O 1
ATOM 1272 N N . LEU A 1 160 ? 32.555 -17.757 38.801 1.00 29.89 160 LEU A N 1
ATOM 1273 C CA . LEU A 1 160 ? 31.316 -18.169 39.447 1.00 29.89 160 LEU A CA 1
ATOM 1274 C C . LEU A 1 160 ? 30.811 -17.068 40.393 1.00 29.89 160 LEU A C 1
ATOM 1276 O O . LEU A 1 160 ? 31.602 -16.569 41.184 1.00 29.89 160 LEU A O 1
ATOM 1280 N N . HIS A 1 161 ? 29.496 -16.812 40.433 1.00 30.30 161 HIS A N 1
ATOM 1281 C CA . HIS A 1 161 ? 28.723 -16.912 41.683 1.00 30.30 161 HIS A CA 1
ATOM 1282 C C . HIS A 1 161 ? 27.204 -16.682 41.522 1.00 30.30 161 HIS A C 1
ATOM 1284 O O . HIS A 1 161 ? 26.752 -15.658 41.029 1.00 30.30 161 HIS A O 1
ATOM 1290 N N . ALA A 1 162 ? 26.463 -17.647 42.080 1.00 28.28 162 ALA A N 1
ATOM 1291 C CA . ALA A 1 162 ? 25.231 -17.520 42.871 1.00 28.28 162 ALA A CA 1
ATOM 1292 C C . ALA A 1 162 ? 23.919 -17.011 42.227 1.00 28.28 162 ALA A C 1
ATOM 1294 O O . ALA A 1 162 ? 23.698 -15.828 41.994 1.00 28.28 162 ALA A O 1
ATOM 1295 N N . MET A 1 163 ? 22.973 -17.951 42.119 1.00 28.66 163 MET A N 1
ATOM 1296 C CA . MET A 1 163 ? 21.523 -17.720 42.095 1.00 28.66 163 MET A CA 1
ATOM 1297 C C . MET A 1 163 ? 21.016 -17.212 43.457 1.00 28.66 163 MET A C 1
ATOM 1299 O O . MET A 1 163 ? 21.594 -17.563 44.490 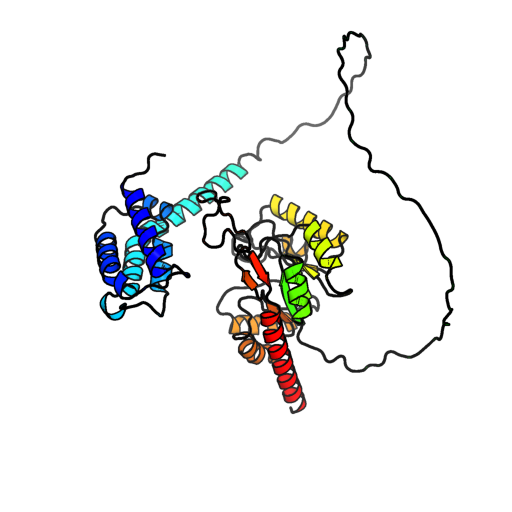1.00 28.66 163 MET A O 1
ATOM 1303 N N . PRO A 1 164 ? 19.822 -16.597 43.483 1.00 30.05 164 PRO A N 1
ATOM 1304 C CA . PRO A 1 164 ? 18.853 -16.967 44.502 1.00 30.05 164 PRO A CA 1
ATOM 1305 C C . PRO A 1 164 ? 17.545 -17.477 43.887 1.00 30.05 164 PRO A C 1
ATOM 1307 O O . PRO A 1 164 ? 16.967 -16.903 42.966 1.00 30.05 164 PRO A O 1
ATOM 1310 N N . THR A 1 165 ? 17.090 -18.582 44.463 1.00 31.34 165 THR A N 1
ATOM 1311 C CA . THR A 1 165 ? 15.761 -19.180 44.363 1.00 31.34 165 THR A CA 1
ATOM 1312 C C . THR A 1 165 ? 14.679 -18.176 44.773 1.00 31.34 165 THR A C 1
ATOM 1314 O O . THR A 1 165 ? 14.763 -17.616 45.864 1.00 31.34 165 THR A O 1
ATOM 1317 N N . ILE A 1 166 ? 13.619 -18.015 43.975 1.00 32.66 166 ILE A N 1
ATOM 1318 C CA . ILE A 1 166 ? 12.334 -17.480 44.453 1.00 32.66 166 ILE A CA 1
ATOM 1319 C C . ILE A 1 166 ? 11.231 -18.471 44.081 1.00 32.66 166 ILE A C 1
ATOM 1321 O O . ILE A 1 166 ? 11.165 -18.969 42.959 1.00 32.66 166 ILE A O 1
ATOM 1325 N N . GLY A 1 167 ? 10.455 -18.823 45.105 1.00 27.95 167 GLY A N 1
ATOM 1326 C CA . GLY A 1 167 ? 9.552 -19.957 45.160 1.00 27.95 167 GLY A CA 1
ATOM 1327 C C . GLY A 1 167 ? 8.288 -19.854 44.316 1.00 27.95 167 GLY A C 1
ATOM 1328 O O . GLY A 1 167 ? 7.856 -18.797 43.866 1.00 27.95 167 GLY A O 1
ATOM 1329 N N . GLN A 1 168 ? 7.688 -21.028 44.165 1.00 30.75 168 GLN A N 1
ATOM 1330 C CA . GLN A 1 168 ? 6.332 -21.241 43.692 1.00 30.75 168 GLN A CA 1
ATOM 1331 C C . GLN A 1 168 ? 5.328 -20.655 44.697 1.00 30.75 168 GLN A C 1
ATOM 1333 O O . GLN A 1 168 ? 5.379 -20.985 45.881 1.00 30.75 168 GLN A O 1
ATOM 1338 N N . SER A 1 169 ? 4.367 -19.868 44.215 1.00 31.20 169 SER A N 1
ATOM 1339 C CA . SER A 1 169 ? 3.067 -19.714 44.869 1.00 31.20 169 SER A CA 1
ATOM 1340 C C . SER A 1 169 ? 1.966 -19.729 43.818 1.00 31.20 169 SER A C 1
ATOM 1342 O O . SER A 1 169 ? 1.955 -18.934 42.880 1.00 31.20 169 SER A O 1
ATOM 1344 N N . SER A 1 170 ? 1.078 -20.693 43.996 1.00 29.53 170 SER A N 1
ATOM 1345 C CA . SER A 1 170 ? -0.146 -20.955 43.262 1.00 29.53 170 SER A CA 1
ATOM 1346 C C . SER A 1 170 ? -1.224 -19.892 43.482 1.00 29.53 170 SER A C 1
ATOM 1348 O O . SER A 1 170 ? -1.359 -19.366 44.582 1.00 29.53 170 SER A O 1
ATOM 1350 N N . ASP A 1 171 ? -2.067 -19.777 42.457 1.00 31.81 171 ASP A N 1
ATOM 1351 C CA . ASP A 1 171 ? -3.477 -19.379 42.495 1.00 31.81 171 ASP A CA 1
ATOM 1352 C C . ASP A 1 171 ? -3.802 -17.880 42.612 1.00 31.81 171 ASP A C 1
ATOM 1354 O O . ASP A 1 171 ? -3.603 -17.235 43.638 1.00 31.81 171 ASP A O 1
ATOM 1358 N N . THR A 1 172 ? -4.363 -17.330 41.532 1.00 29.08 172 THR A N 1
ATOM 1359 C CA . THR A 1 172 ? -5.459 -16.349 41.578 1.00 29.08 172 THR A CA 1
ATOM 1360 C C . THR A 1 172 ? -6.024 -16.169 40.166 1.00 29.08 172 THR A C 1
ATOM 1362 O O . THR A 1 172 ? -5.369 -15.641 39.274 1.00 29.08 172 THR A O 1
ATOM 1365 N N . THR A 1 173 ? -7.236 -16.697 39.978 1.00 31.02 173 THR A N 1
ATOM 1366 C CA . THR A 1 173 ? -8.337 -16.247 39.097 1.00 31.02 173 THR A CA 1
ATOM 1367 C C . THR A 1 173 ? -8.027 -15.215 37.997 1.00 31.02 173 THR A C 1
ATOM 1369 O O . THR A 1 173 ? -7.477 -14.154 38.300 1.00 31.02 173 THR A O 1
ATOM 1372 N N . PRO A 1 174 ? -8.515 -15.405 36.751 1.00 35.50 174 PRO A N 1
ATOM 1373 C CA . PRO A 1 174 ? -8.403 -14.378 35.727 1.00 35.50 174 PRO A CA 1
ATOM 1374 C C . PRO A 1 174 ? -9.220 -13.156 36.153 1.00 35.50 174 PRO A C 1
ATOM 1376 O O . PRO A 1 174 ? -10.449 -13.174 36.167 1.00 35.50 174 PRO A O 1
ATOM 1379 N N . SER A 1 175 ? -8.505 -12.099 36.529 1.00 29.41 175 SER A N 1
ATOM 1380 C CA . SER A 1 175 ? -9.047 -10.759 36.684 1.00 29.41 175 SER A CA 1
ATOM 1381 C C . SER A 1 175 ? -9.630 -10.336 35.338 1.00 29.41 175 SER A C 1
ATOM 1383 O O . SER A 1 175 ? -8.905 -9.977 34.413 1.00 29.41 175 SER A O 1
ATOM 1385 N N . THR A 1 176 ? -10.951 -10.420 35.206 1.00 38.75 176 THR A N 1
ATOM 1386 C CA . THR A 1 176 ? -11.702 -9.787 34.124 1.00 38.75 176 THR A CA 1
ATOM 1387 C C . THR A 1 176 ? -11.779 -8.292 34.406 1.00 38.75 176 THR A C 1
ATOM 1389 O O . THR A 1 176 ? -12.833 -7.762 34.757 1.00 38.75 176 THR A O 1
ATOM 1392 N N . SER A 1 177 ? -10.650 -7.595 34.280 1.00 29.84 177 SER A N 1
ATOM 1393 C CA . SER A 1 177 ? -10.710 -6.201 33.864 1.00 29.84 177 SER A CA 1
ATOM 1394 C C . SER A 1 177 ? -11.138 -6.199 32.392 1.00 29.84 177 SER A C 1
ATOM 1396 O O . SER A 1 177 ? -10.666 -7.039 31.620 1.00 29.84 177 SER A O 1
ATOM 1398 N N . PRO A 1 178 ? -12.068 -5.327 31.967 1.00 36.19 178 PRO A N 1
ATOM 1399 C CA . PRO A 1 178 ? -12.381 -5.217 30.554 1.00 36.19 178 PRO A CA 1
ATOM 1400 C C . PRO A 1 178 ? -11.096 -4.755 29.872 1.00 36.19 178 PRO A C 1
ATOM 1402 O O . PRO A 1 178 ? -10.636 -3.636 30.103 1.00 36.19 178 PRO A O 1
ATOM 1405 N N . THR A 1 179 ? -10.480 -5.620 29.064 1.00 38.97 179 THR A N 1
ATOM 1406 C CA . THR A 1 179 ? -9.487 -5.166 28.096 1.00 38.97 179 THR A CA 1
ATOM 1407 C C . THR A 1 179 ? -10.168 -4.060 27.311 1.00 38.97 179 THR A C 1
ATOM 1409 O O . THR A 1 179 ? -11.197 -4.308 26.682 1.00 38.97 179 THR A O 1
ATOM 1412 N N . THR A 1 180 ? -9.659 -2.837 27.418 1.00 50.97 180 THR A N 1
ATOM 1413 C CA . THR A 1 180 ? -10.097 -1.707 26.608 1.00 50.97 180 THR A CA 1
ATOM 1414 C C . THR A 1 180 ? -9.833 -2.081 25.159 1.00 50.97 180 THR A C 1
ATOM 1416 O O . THR A 1 180 ? -8.721 -1.932 24.656 1.00 50.97 180 THR A O 1
ATOM 1419 N N . GLU A 1 181 ? -10.843 -2.672 24.522 1.00 74.81 181 GLU A N 1
ATOM 1420 C CA . GLU A 1 181 ? -10.822 -3.046 23.117 1.00 74.81 181 GLU A CA 1
ATOM 1421 C C . GLU A 1 181 ? -10.382 -1.794 22.356 1.00 74.81 181 GLU A C 1
ATOM 1423 O O . GLU A 1 181 ? -10.975 -0.738 22.542 1.00 74.81 181 GLU A O 1
ATOM 1428 N N . ARG A 1 182 ? -9.271 -1.857 21.619 1.00 87.56 182 ARG A N 1
ATOM 1429 C CA . ARG A 1 182 ? -8.745 -0.742 20.823 1.00 87.56 182 ARG A CA 1
ATOM 1430 C C . ARG A 1 182 ? -8.798 -1.130 19.358 1.00 87.56 182 ARG A C 1
ATOM 1432 O O . ARG A 1 182 ? -8.630 -2.297 19.009 1.00 87.56 182 ARG A O 1
ATOM 1439 N N . ILE A 1 183 ? -9.010 -0.138 18.497 1.00 92.12 183 ILE A N 1
ATOM 1440 C CA . ILE A 1 183 ? -8.918 -0.338 17.050 1.00 92.12 183 ILE A CA 1
ATOM 1441 C C . ILE A 1 183 ? -7.487 -0.763 16.721 1.00 92.12 183 ILE A C 1
ATOM 1443 O O . ILE A 1 183 ? -6.540 -0.054 17.077 1.00 92.12 183 ILE A O 1
ATOM 1447 N N . THR A 1 184 ? -7.358 -1.899 16.040 1.00 94.25 184 THR A N 1
ATOM 1448 C CA . THR A 1 184 ? -6.070 -2.444 15.607 1.00 94.25 184 THR A CA 1
ATOM 1449 C C . THR A 1 184 ? -5.528 -1.639 14.433 1.00 94.25 184 THR A C 1
ATOM 1451 O O . THR A 1 184 ? -6.238 -1.424 13.448 1.00 94.25 184 THR A O 1
ATOM 1454 N N . ILE A 1 185 ? -4.265 -1.231 14.515 1.00 96.06 185 ILE A N 1
ATOM 1455 C CA . ILE A 1 185 ? -3.542 -0.590 13.416 1.00 96.06 185 ILE A CA 1
ATOM 1456 C C . ILE A 1 185 ? -2.521 -1.569 12.838 1.00 96.06 185 ILE A C 1
ATOM 1458 O O . ILE A 1 185 ? -1.564 -1.950 13.512 1.00 96.06 185 ILE A O 1
ATOM 1462 N N . GLU A 1 186 ? -2.713 -1.949 11.575 1.00 96.44 186 GLU A N 1
ATOM 1463 C CA . GLU A 1 186 ? -1.755 -2.740 10.804 1.00 96.44 186 GLU A CA 1
ATOM 1464 C C . GLU A 1 186 ? -0.919 -1.847 9.882 1.00 96.44 186 GLU A C 1
ATOM 1466 O O . GLU A 1 186 ? -1.475 -1.072 9.106 1.00 96.44 186 GLU A O 1
ATOM 1471 N N . VAL A 1 187 ? 0.411 -1.969 9.928 1.00 96.88 187 VAL A N 1
ATOM 1472 C CA . VAL A 1 187 ? 1.316 -1.174 9.079 1.00 96.88 187 VAL A CA 1
ATOM 1473 C C . VAL A 1 187 ? 2.061 -2.052 8.071 1.00 96.88 187 VAL A C 1
ATOM 1475 O O . VAL A 1 187 ? 2.720 -3.016 8.468 1.00 96.88 187 VAL A O 1
ATOM 1478 N N . CYS A 1 188 ? 2.009 -1.692 6.782 1.00 96.00 188 CYS A N 1
ATOM 1479 C CA . CYS A 1 188 ? 2.874 -2.284 5.754 1.00 96.00 188 CYS A CA 1
ATOM 1480 C C . CYS A 1 188 ? 4.331 -1.898 5.997 1.00 96.00 188 CYS A C 1
ATOM 1482 O O . CYS A 1 188 ? 4.650 -0.710 6.057 1.00 96.00 188 CYS A O 1
ATOM 1484 N N . ILE A 1 189 ? 5.227 -2.876 6.010 1.00 97.31 189 ILE A N 1
ATOM 1485 C CA . ILE A 1 189 ? 6.666 -2.653 6.151 1.00 97.31 189 ILE A CA 1
ATOM 1486 C C . ILE A 1 189 ? 7.438 -3.492 5.128 1.00 97.31 189 ILE A C 1
ATOM 1488 O O . ILE A 1 189 ? 6.989 -4.559 4.715 1.00 97.31 189 ILE A O 1
ATOM 1492 N N . ASP A 1 190 ? 8.608 -3.010 4.711 1.00 96.00 190 ASP A N 1
ATOM 1493 C CA . ASP A 1 190 ? 9.483 -3.675 3.731 1.00 96.00 190 ASP A CA 1
ATOM 1494 C C . ASP A 1 190 ? 10.950 -3.781 4.163 1.00 96.00 190 ASP A C 1
ATOM 1496 O O . ASP A 1 190 ? 11.805 -4.235 3.402 1.00 96.00 190 ASP A O 1
ATOM 1500 N N . SER A 1 191 ? 11.244 -3.388 5.399 1.00 97.38 191 SER A N 1
ATOM 1501 C CA . SER A 1 191 ? 12.575 -3.463 5.990 1.00 97.38 191 SER A CA 1
ATOM 1502 C C . SER A 1 191 ? 12.486 -3.629 7.508 1.00 97.38 191 SER A C 1
ATOM 1504 O O . SER A 1 191 ? 11.427 -3.433 8.115 1.00 97.38 191 SER A O 1
ATOM 1506 N N . VAL A 1 192 ? 13.614 -3.967 8.135 1.00 97.94 192 VAL A N 1
ATOM 1507 C CA . VAL A 1 192 ? 13.724 -4.044 9.599 1.00 97.94 192 VAL A CA 1
ATOM 1508 C C . VAL A 1 192 ? 13.540 -2.661 10.231 1.00 97.94 192 VAL A C 1
ATOM 1510 O O . VAL A 1 192 ? 12.832 -2.520 11.223 1.00 97.94 192 VAL A O 1
ATOM 1513 N N . GLU A 1 193 ? 14.108 -1.619 9.628 1.00 97.12 193 GLU A N 1
ATOM 1514 C CA . GLU A 1 193 ? 13.958 -0.230 10.071 1.00 97.12 193 GLU A CA 1
ATOM 1515 C C . GLU A 1 193 ? 12.500 0.224 9.996 1.00 97.12 193 GLU A C 1
ATOM 1517 O O . GLU A 1 193 ? 12.000 0.844 10.935 1.00 97.12 193 GLU A O 1
ATOM 1522 N N . SER A 1 194 ? 11.801 -0.128 8.911 1.00 97.88 194 SER A N 1
ATOM 1523 C CA . SER A 1 194 ? 10.369 0.131 8.762 1.00 97.88 194 SER A CA 1
ATOM 1524 C C . SER A 1 194 ? 9.554 -0.573 9.856 1.00 97.88 194 SER A C 1
ATOM 1526 O O . SER A 1 194 ? 8.665 0.049 10.434 1.00 97.88 194 SER A O 1
ATOM 1528 N N . ALA A 1 195 ? 9.883 -1.826 10.203 1.00 98.06 195 ALA A N 1
ATOM 1529 C CA . ALA A 1 195 ? 9.237 -2.544 11.306 1.00 98.06 195 ALA A CA 1
ATOM 1530 C C . ALA A 1 195 ? 9.433 -1.840 12.656 1.00 98.06 195 ALA A C 1
ATOM 1532 O O . ALA A 1 195 ? 8.468 -1.613 13.384 1.00 98.06 195 ALA A O 1
ATOM 1533 N N . ILE A 1 196 ? 10.669 -1.443 12.974 1.00 98.31 196 ILE A N 1
ATOM 1534 C CA . ILE A 1 196 ? 10.989 -0.731 14.220 1.00 98.31 196 ILE A CA 1
ATOM 1535 C C . ILE A 1 196 ? 10.228 0.600 14.287 1.00 98.31 196 ILE A C 1
ATOM 1537 O O . ILE A 1 196 ? 9.635 0.917 15.319 1.00 98.31 196 ILE A O 1
ATOM 1541 N N . ALA A 1 197 ? 10.215 1.364 13.191 1.00 98.19 197 ALA A N 1
ATOM 1542 C CA . ALA A 1 197 ? 9.500 2.634 13.107 1.00 98.19 197 ALA A CA 1
ATOM 1543 C C . ALA A 1 197 ? 7.984 2.457 13.288 1.00 98.19 197 ALA A C 1
ATOM 1545 O O . ALA A 1 197 ? 7.363 3.223 14.023 1.00 98.19 197 ALA A O 1
ATOM 1546 N N . ALA A 1 198 ? 7.392 1.430 12.670 1.00 98.31 198 ALA A N 1
ATOM 1547 C CA . ALA A 1 198 ? 5.976 1.112 12.828 1.00 98.31 198 ALA A CA 1
ATOM 1548 C C . ALA A 1 198 ? 5.623 0.782 14.286 1.00 98.31 198 ALA A C 1
ATOM 1550 O O . ALA A 1 198 ? 4.682 1.350 14.840 1.00 98.31 198 ALA A O 1
ATOM 1551 N N . VAL A 1 199 ? 6.419 -0.069 14.940 1.00 98.06 199 VAL A N 1
ATOM 1552 C CA . VAL A 1 199 ? 6.219 -0.442 16.349 1.00 98.06 199 VAL A CA 1
ATOM 1553 C C . VAL A 1 199 ? 6.323 0.776 17.267 1.00 98.06 199 VAL A C 1
ATOM 1555 O O . VAL A 1 199 ? 5.440 1.004 18.090 1.00 98.06 199 VAL A O 1
ATOM 1558 N N . ARG A 1 200 ? 7.357 1.612 17.105 1.00 98.19 200 ARG A N 1
ATOM 1559 C CA . ARG A 1 200 ? 7.523 2.851 17.893 1.00 98.19 200 ARG A CA 1
ATOM 1560 C C . ARG A 1 200 ? 6.428 3.888 17.640 1.00 98.19 200 ARG A C 1
ATOM 1562 O O . ARG A 1 200 ? 6.162 4.738 18.495 1.00 98.19 200 ARG A O 1
ATOM 1569 N N . GLY A 1 201 ? 5.810 3.832 16.465 1.00 97.81 201 GLY A N 1
ATOM 1570 C CA . GLY A 1 201 ? 4.647 4.634 16.112 1.00 97.81 201 GLY A CA 1
ATOM 1571 C C . GLY A 1 201 ? 3.342 4.133 16.735 1.00 97.81 201 GLY A C 1
ATOM 1572 O O . GLY A 1 201 ? 2.362 4.867 16.728 1.00 97.81 201 GLY A O 1
ATOM 1573 N N . GLY A 1 202 ? 3.317 2.923 17.300 1.00 97.25 202 GLY A N 1
ATOM 1574 C CA . GLY A 1 202 ? 2.125 2.337 17.915 1.00 97.25 202 GLY A CA 1
ATOM 1575 C C . GLY A 1 202 ? 1.323 1.421 16.990 1.00 97.25 202 GLY A C 1
ATOM 1576 O O . GLY A 1 202 ? 0.107 1.333 17.141 1.00 97.25 202 GLY A O 1
ATOM 1577 N N . ALA A 1 203 ? 1.976 0.761 16.028 1.00 97.25 203 ALA A N 1
ATOM 1578 C CA . ALA A 1 203 ? 1.359 -0.324 15.270 1.00 97.25 203 ALA A CA 1
ATOM 1579 C C . ALA A 1 203 ? 1.047 -1.525 16.180 1.00 97.25 203 ALA A C 1
ATOM 1581 O O . ALA A 1 203 ? 1.897 -1.961 16.957 1.00 97.25 203 ALA A O 1
ATOM 1582 N N . ASP A 1 204 ? -0.149 -2.089 16.029 1.00 97.19 204 ASP A N 1
ATOM 1583 C CA . ASP A 1 204 ? -0.599 -3.285 16.752 1.00 97.19 204 ASP A CA 1
ATOM 1584 C C . ASP A 1 204 ? -0.300 -4.572 15.964 1.00 97.19 204 ASP A C 1
ATOM 1586 O O . ASP A 1 204 ? -0.305 -5.672 16.518 1.00 97.19 204 ASP A O 1
ATOM 1590 N N . ARG A 1 205 ? -0.062 -4.440 14.653 1.00 97.06 205 ARG A N 1
ATOM 1591 C CA . ARG A 1 205 ? 0.235 -5.535 13.728 1.00 97.06 205 ARG A CA 1
ATOM 1592 C C . ARG A 1 205 ? 1.108 -5.049 12.574 1.00 97.06 205 ARG A C 1
ATOM 1594 O O . ARG A 1 205 ? 1.020 -3.891 12.166 1.00 97.06 205 ARG A O 1
ATOM 1601 N N . LEU A 1 206 ? 1.935 -5.934 12.026 1.00 97.38 206 LEU A N 1
ATOM 1602 C CA . LEU A 1 206 ? 2.741 -5.651 10.835 1.00 97.38 206 LEU A CA 1
ATOM 1603 C C . LEU A 1 206 ? 2.264 -6.492 9.651 1.00 97.38 206 LEU A C 1
ATOM 1605 O O . LEU A 1 206 ? 1.983 -7.678 9.813 1.00 97.38 206 LEU A O 1
ATOM 1609 N N . GLU A 1 207 ? 2.247 -5.899 8.459 1.00 97.06 207 GLU A N 1
ATOM 1610 C CA . GLU A 1 207 ? 2.196 -6.628 7.190 1.00 97.06 207 GLU A CA 1
ATOM 1611 C C . GLU A 1 207 ? 3.560 -6.512 6.501 1.00 97.06 207 GLU A C 1
ATOM 1613 O O . GLU A 1 207 ? 3.961 -5.444 6.038 1.00 97.06 207 GLU A O 1
ATOM 1618 N N . LEU A 1 208 ? 4.299 -7.618 6.439 1.00 97.38 208 LEU A N 1
ATOM 1619 C CA . LEU A 1 208 ? 5.599 -7.669 5.790 1.00 97.38 208 LEU A CA 1
ATOM 1620 C C . LEU A 1 208 ? 5.449 -7.899 4.281 1.00 97.38 208 LEU A C 1
ATOM 1622 O O . LEU A 1 208 ? 4.951 -8.936 3.836 1.00 97.38 208 LEU A O 1
ATOM 1626 N N . CYS A 1 209 ? 5.987 -6.962 3.506 1.00 96.69 209 CYS A N 1
ATOM 1627 C CA . CYS A 1 209 ? 6.021 -6.977 2.051 1.00 96.69 209 CYS A CA 1
ATOM 1628 C C . CYS A 1 209 ? 7.462 -6.936 1.523 1.00 96.69 209 CYS A C 1
ATOM 1630 O O . CYS A 1 209 ? 8.342 -6.311 2.103 1.00 96.69 209 CYS A O 1
ATOM 1632 N N . GLY A 1 210 ? 7.708 -7.536 0.361 1.00 94.44 210 GLY A N 1
ATOM 1633 C CA . GLY A 1 210 ? 8.853 -7.203 -0.489 1.00 94.44 210 GLY A CA 1
ATOM 1634 C C . GLY A 1 210 ? 8.467 -6.123 -1.499 1.00 94.44 210 GLY A C 1
ATOM 1635 O O . GLY A 1 210 ? 7.347 -6.136 -2.000 1.00 94.44 210 GLY A O 1
ATOM 1636 N N . ASN A 1 211 ? 9.378 -5.219 -1.863 1.00 90.00 211 ASN A N 1
ATOM 1637 C CA . ASN A 1 211 ? 9.147 -4.217 -2.917 1.00 90.00 211 ASN A CA 1
ATOM 1638 C C . ASN A 1 211 ? 7.880 -3.356 -2.702 1.00 90.00 211 ASN A C 1
ATOM 1640 O O . ASN A 1 211 ? 7.139 -3.096 -3.651 1.00 90.00 211 ASN A O 1
ATOM 1644 N N . LEU A 1 212 ? 7.596 -2.929 -1.467 1.00 89.50 212 LEU A N 1
ATOM 1645 C CA . LEU A 1 212 ? 6.337 -2.258 -1.104 1.00 89.50 212 LEU A CA 1
ATOM 1646 C C . LEU A 1 212 ? 6.042 -1.018 -1.963 1.00 89.50 212 LEU A C 1
ATOM 1648 O O . LEU A 1 212 ? 4.932 -0.861 -2.478 1.00 89.50 212 LEU A O 1
ATOM 1652 N N . ALA A 1 213 ? 7.058 -0.186 -2.201 1.00 85.94 213 ALA A N 1
ATOM 1653 C CA . ALA A 1 213 ? 6.949 1.001 -3.049 1.00 85.94 213 ALA A CA 1
ATOM 1654 C C . ALA A 1 213 ? 6.627 0.690 -4.526 1.00 85.94 213 ALA A C 1
ATOM 1656 O O . ALA A 1 213 ? 6.183 1.565 -5.274 1.00 85.94 213 ALA A O 1
ATOM 1657 N N . LEU A 1 214 ? 6.834 -0.553 -4.966 1.00 80.31 214 LEU A N 1
ATOM 1658 C CA . LEU A 1 214 ? 6.592 -1.002 -6.332 1.00 80.31 214 LEU A CA 1
ATOM 1659 C C . LEU A 1 214 ? 5.247 -1.729 -6.418 1.00 80.31 214 LEU A C 1
ATOM 1661 O O . LEU A 1 214 ? 5.157 -2.952 -6.360 1.00 80.31 214 LEU A O 1
ATOM 1665 N N . GLY A 1 215 ? 4.175 -0.959 -6.611 1.00 72.38 215 GLY A N 1
ATOM 1666 C CA . GLY A 1 215 ? 2.860 -1.512 -6.951 1.00 72.38 215 GLY A CA 1
ATOM 1667 C C . GLY A 1 215 ? 2.150 -2.246 -5.809 1.00 72.38 215 GLY A C 1
ATOM 1668 O O . GLY A 1 215 ? 1.348 -3.139 -6.091 1.00 72.38 215 GLY A O 1
ATOM 1669 N N . GLY A 1 216 ? 2.431 -1.878 -4.553 1.00 79.50 216 GLY A N 1
ATOM 1670 C CA . GLY A 1 216 ? 1.712 -2.363 -3.368 1.00 79.50 216 GLY A CA 1
ATOM 1671 C C . GLY A 1 216 ? 2.273 -3.643 -2.746 1.00 79.50 216 GLY A C 1
ATOM 1672 O O . GLY A 1 216 ? 1.546 -4.320 -2.034 1.00 79.50 216 GLY A O 1
ATOM 1673 N N . GLY A 1 217 ? 3.530 -3.997 -3.033 1.00 90.81 217 GLY A N 1
ATOM 1674 C CA . GLY A 1 217 ? 4.212 -5.129 -2.403 1.00 90.81 217 GLY A CA 1
ATOM 1675 C C . GLY A 1 217 ? 4.131 -6.457 -3.165 1.00 90.81 217 GLY A C 1
ATOM 1676 O O . GLY A 1 217 ? 3.279 -6.680 -4.024 1.00 90.81 217 GLY A O 1
ATOM 1677 N N . THR A 1 218 ? 5.072 -7.336 -2.848 1.00 94.69 218 THR A N 1
ATOM 1678 C CA . THR A 1 218 ? 5.281 -8.705 -3.345 1.00 94.69 218 THR A CA 1
ATOM 1679 C C . THR A 1 218 ? 5.682 -9.597 -2.169 1.00 94.69 218 THR A C 1
ATOM 1681 O O . THR A 1 218 ? 5.886 -9.088 -1.066 1.00 94.69 218 THR A O 1
ATOM 1684 N N . THR A 1 219 ? 5.810 -10.908 -2.375 1.00 95.88 219 THR A N 1
ATOM 1685 C CA . THR A 1 219 ? 6.311 -11.812 -1.333 1.00 95.88 219 THR A CA 1
ATOM 1686 C C . THR A 1 219 ? 7.706 -11.366 -0.857 1.00 95.88 219 THR A C 1
ATOM 1688 O O . THR A 1 219 ? 8.597 -11.189 -1.693 1.00 95.88 219 THR A O 1
ATOM 1691 N N . PRO A 1 220 ? 7.926 -11.144 0.456 1.00 97.81 220 PRO A N 1
ATOM 1692 C CA . PRO A 1 220 ? 9.241 -10.802 0.996 1.00 97.81 220 PRO A CA 1
ATOM 1693 C C . PRO A 1 220 ? 10.185 -12.010 0.956 1.00 97.81 220 PRO A C 1
ATOM 1695 O O . PRO A 1 220 ? 9.769 -13.148 0.759 1.00 97.81 220 PRO A O 1
ATOM 1698 N N . SER A 1 221 ? 11.476 -11.791 1.203 1.00 98.19 221 SER A N 1
ATOM 1699 C CA . SER A 1 221 ? 12.396 -12.911 1.414 1.00 98.19 221 SER A CA 1
ATOM 1700 C C . SER A 1 221 ? 12.234 -13.503 2.821 1.00 98.19 221 SER A C 1
ATOM 1702 O O . SER A 1 221 ? 11.942 -12.795 3.788 1.00 98.19 221 SER A O 1
ATOM 1704 N N . ILE A 1 222 ? 12.510 -14.803 2.968 1.00 97.62 222 ILE A N 1
ATOM 1705 C CA . ILE A 1 222 ? 12.540 -15.471 4.283 1.00 97.62 222 ILE A CA 1
ATOM 1706 C C . ILE A 1 222 ? 13.582 -14.835 5.216 1.00 97.62 222 ILE A C 1
ATOM 1708 O O . ILE A 1 222 ? 13.360 -14.742 6.423 1.00 97.62 222 ILE A O 1
ATOM 1712 N N . GLY A 1 223 ? 14.710 -14.369 4.668 1.00 98.06 223 GLY A N 1
ATOM 1713 C CA . GLY A 1 223 ? 15.741 -13.673 5.440 1.00 98.06 223 GLY A CA 1
ATOM 1714 C C . GLY A 1 223 ? 15.217 -12.385 6.074 1.00 98.06 223 GLY A C 1
ATOM 1715 O O . GLY A 1 223 ? 15.423 -12.164 7.267 1.00 98.06 223 GLY A O 1
ATOM 1716 N N . LEU A 1 224 ? 14.471 -11.584 5.306 1.00 98.25 224 LEU A N 1
ATOM 1717 C CA . LEU A 1 224 ? 13.850 -10.364 5.812 1.00 98.25 224 LEU A CA 1
ATOM 1718 C C . LEU A 1 224 ? 12.837 -10.671 6.920 1.00 98.25 224 LEU A C 1
ATOM 1720 O O . LEU A 1 224 ? 12.876 -10.038 7.971 1.00 98.25 224 LEU A O 1
ATOM 1724 N N . PHE A 1 225 ? 11.979 -11.676 6.733 1.00 98.25 225 PHE A N 1
ATOM 1725 C CA . PHE A 1 225 ? 11.014 -12.067 7.762 1.00 98.25 225 PHE A CA 1
ATOM 1726 C C . PHE A 1 225 ? 11.680 -12.485 9.072 1.00 98.25 225 PHE A C 1
ATOM 1728 O O . PHE A 1 225 ? 11.283 -12.011 10.133 1.00 98.25 225 PHE A O 1
ATOM 1735 N N . LYS A 1 226 ? 12.722 -13.323 9.012 1.00 97.69 226 LYS A N 1
ATOM 1736 C CA . LYS A 1 226 ? 13.464 -13.736 10.212 1.00 97.69 226 LYS A CA 1
ATOM 1737 C C . LYS A 1 226 ? 14.081 -12.535 10.932 1.00 97.69 226 LYS A C 1
ATOM 1739 O O . LYS A 1 226 ? 13.977 -12.448 12.151 1.00 97.69 226 LYS A O 1
ATOM 1744 N N . ALA A 1 227 ? 14.669 -11.597 10.189 1.00 98.25 227 ALA A N 1
ATOM 1745 C CA . ALA A 1 227 ? 15.252 -10.388 10.767 1.00 98.25 227 ALA A CA 1
ATOM 1746 C C . ALA A 1 227 ? 14.191 -9.490 11.430 1.00 98.25 227 ALA A C 1
ATOM 1748 O O . ALA A 1 227 ? 14.380 -9.038 12.557 1.00 98.25 227 ALA A O 1
ATOM 1749 N N . VAL A 1 228 ? 13.045 -9.288 10.772 1.00 98.19 228 VAL A N 1
ATOM 1750 C CA . VAL A 1 228 ? 11.924 -8.520 11.334 1.00 98.19 228 VAL A CA 1
ATOM 1751 C C . VAL A 1 228 ? 11.348 -9.208 12.570 1.00 98.19 228 VAL A C 1
ATOM 1753 O O . VAL A 1 228 ? 11.090 -8.538 13.564 1.00 98.19 228 VAL A O 1
ATOM 1756 N N . ARG A 1 229 ? 11.196 -10.537 12.554 1.00 96.12 229 ARG A N 1
ATOM 1757 C CA . ARG A 1 229 ? 10.692 -11.294 13.706 1.00 96.12 229 ARG A CA 1
ATOM 1758 C C . ARG A 1 229 ? 11.589 -11.148 14.936 1.00 96.12 229 ARG A C 1
ATOM 1760 O O . ARG A 1 229 ? 11.064 -11.098 16.039 1.00 96.12 229 ARG A O 1
ATOM 1767 N N . VAL A 1 230 ? 12.909 -11.072 14.751 1.00 96.94 230 VAL A N 1
ATOM 1768 C CA . VAL A 1 230 ? 13.869 -10.824 15.842 1.00 96.94 230 VAL A CA 1
ATOM 1769 C C . VAL A 1 230 ? 13.777 -9.387 16.363 1.00 96.94 230 VAL A C 1
ATOM 1771 O O . VAL A 1 230 ? 13.905 -9.167 17.562 1.00 96.94 230 VAL A O 1
ATOM 1774 N N . ALA A 1 231 ? 13.565 -8.408 15.480 1.00 95.50 231 ALA A N 1
ATOM 1775 C CA . ALA A 1 231 ? 13.496 -6.995 15.853 1.00 95.50 231 ALA A CA 1
ATOM 1776 C C . ALA A 1 231 ? 12.146 -6.575 16.467 1.00 95.50 231 ALA A C 1
ATOM 1778 O O . ALA A 1 231 ? 12.085 -5.592 17.209 1.00 95.50 231 ALA A O 1
ATOM 1779 N N . ALA A 1 232 ? 11.062 -7.279 16.138 1.00 94.50 232 ALA A N 1
ATOM 1780 C CA . ALA A 1 232 ? 9.725 -6.995 16.643 1.00 94.50 232 ALA A CA 1
ATOM 1781 C C . ALA A 1 232 ? 9.540 -7.502 18.090 1.00 94.50 232 ALA A C 1
ATOM 1783 O O . ALA A 1 232 ? 10.082 -8.549 18.450 1.00 94.50 232 ALA A O 1
ATOM 1784 N N . PRO A 1 233 ? 8.734 -6.813 18.922 1.00 95.62 233 PRO A N 1
ATOM 1785 C CA . PRO A 1 233 ? 8.352 -7.310 20.239 1.00 95.62 233 PRO A CA 1
ATOM 1786 C C . PRO A 1 233 ? 7.741 -8.714 20.184 1.00 95.62 233 PRO A C 1
ATOM 1788 O O . PRO A 1 233 ? 6.982 -9.049 19.269 1.00 95.62 233 PRO A O 1
ATOM 1791 N N . GLN A 1 234 ? 8.033 -9.526 21.201 1.00 92.75 234 GLN A N 1
ATOM 1792 C CA . GLN A 1 234 ? 7.460 -10.862 21.317 1.00 92.75 234 GLN A CA 1
ATOM 1793 C C . GLN A 1 234 ? 5.926 -10.788 21.357 1.00 92.75 234 GLN A C 1
ATOM 1795 O O . GLN A 1 234 ? 5.352 -10.010 22.115 1.00 92.75 234 GLN A O 1
ATOM 1800 N N . GLY A 1 235 ? 5.269 -11.615 20.543 1.00 90.50 235 GLY A N 1
ATOM 1801 C CA . GLY A 1 235 ? 3.809 -11.672 20.459 1.00 90.50 235 GLY A CA 1
ATOM 1802 C C . GLY A 1 235 ? 3.170 -10.623 19.545 1.00 90.50 235 GLY A C 1
ATOM 1803 O O . GLY A 1 235 ? 1.963 -10.699 19.336 1.00 90.50 235 GLY A O 1
ATOM 1804 N N . LEU A 1 236 ? 3.938 -9.691 18.960 1.00 94.88 236 LEU A N 1
ATOM 1805 C CA . LEU A 1 236 ? 3.407 -8.801 17.925 1.00 94.88 236 LEU A CA 1
ATOM 1806 C C . LEU A 1 236 ? 3.054 -9.623 16.669 1.00 94.88 236 LEU A C 1
ATOM 1808 O O . LEU A 1 236 ? 3.951 -10.276 16.118 1.00 94.88 236 LEU A O 1
ATOM 1812 N N . PRO A 1 237 ? 1.798 -9.591 16.183 1.00 95.25 237 PRO A N 1
ATOM 1813 C CA . PRO A 1 237 ? 1.428 -10.352 15.000 1.00 95.25 237 PRO A CA 1
ATOM 1814 C C . PRO A 1 237 ? 2.099 -9.793 13.737 1.00 95.25 237 PRO A C 1
ATOM 1816 O O . PRO A 1 237 ? 2.114 -8.581 13.502 1.00 95.25 237 PRO A O 1
ATOM 1819 N N . ILE A 1 238 ? 2.639 -10.687 12.910 1.00 93.25 238 ILE A N 1
ATOM 1820 C CA . ILE A 1 238 ? 3.253 -10.375 11.618 1.00 93.25 238 ILE A CA 1
ATOM 1821 C C . ILE A 1 238 ? 2.562 -11.200 10.537 1.00 93.25 238 ILE A C 1
ATOM 1823 O O . ILE A 1 238 ? 2.702 -12.425 10.466 1.00 93.25 238 ILE A O 1
ATOM 1827 N N . MET A 1 239 ? 1.839 -10.488 9.682 1.00 94.06 239 MET A N 1
ATOM 1828 C CA . MET A 1 239 ? 1.227 -10.999 8.465 1.00 94.06 239 MET A CA 1
ATOM 1829 C C . MET A 1 239 ? 2.235 -10.906 7.321 1.00 94.06 239 MET A C 1
ATOM 1831 O O . MET A 1 239 ? 3.024 -9.965 7.266 1.00 94.06 239 MET A O 1
ATOM 1835 N N . VAL A 1 240 ? 2.222 -11.864 6.398 1.00 90.94 240 VAL A N 1
ATOM 1836 C CA . VAL A 1 240 ? 3.152 -11.881 5.260 1.00 90.94 240 VAL A CA 1
ATOM 1837 C C . VAL A 1 240 ? 2.401 -11.784 3.939 1.00 90.94 240 VAL A C 1
ATOM 1839 O O . VAL A 1 240 ? 1.507 -12.585 3.670 1.00 90.94 240 VAL A O 1
ATOM 1842 N N . MET A 1 241 ? 2.793 -10.837 3.088 1.00 93.50 241 MET A N 1
ATOM 1843 C CA . MET A 1 241 ? 2.302 -10.756 1.714 1.00 93.50 241 MET A CA 1
ATOM 1844 C C . MET A 1 241 ? 2.717 -12.005 0.928 1.00 93.50 241 MET A C 1
ATOM 1846 O O . MET A 1 241 ? 3.892 -12.358 0.894 1.00 93.50 241 MET A O 1
ATOM 1850 N N . ILE A 1 242 ? 1.769 -12.643 0.247 1.00 90.06 242 ILE A N 1
ATOM 1851 C CA . ILE A 1 242 ? 2.007 -13.744 -0.689 1.00 90.06 242 ILE A CA 1
ATOM 1852 C C . ILE A 1 242 ? 1.549 -13.280 -2.067 1.00 90.06 242 ILE A C 1
ATOM 1854 O O . ILE A 1 242 ? 0.374 -13.356 -2.433 1.00 90.06 242 ILE A O 1
ATOM 1858 N N . ARG A 1 243 ? 2.506 -12.760 -2.833 1.00 93.69 243 ARG A N 1
ATOM 1859 C CA . ARG A 1 243 ? 2.294 -12.193 -4.162 1.00 93.69 243 ARG A CA 1
ATOM 1860 C C . ARG A 1 243 ? 3.579 -12.323 -4.991 1.00 93.69 243 ARG A C 1
ATOM 1862 O O . ARG A 1 243 ? 4.500 -11.528 -4.805 1.00 93.69 243 ARG A O 1
ATOM 1869 N N . PRO A 1 244 ? 3.651 -13.272 -5.941 1.00 92.31 244 PRO A N 1
ATOM 1870 C CA . PRO A 1 244 ? 4.909 -13.642 -6.595 1.00 92.31 244 PRO A CA 1
ATOM 1871 C C . PRO A 1 244 ? 5.417 -12.582 -7.584 1.00 92.31 244 PRO A C 1
ATOM 1873 O O . PRO A 1 244 ? 6.587 -12.587 -7.954 1.00 92.31 244 PRO A O 1
ATOM 1876 N N . ARG A 1 245 ? 4.548 -11.666 -8.031 1.00 93.75 245 ARG A N 1
ATOM 1877 C CA . ARG A 1 245 ? 4.892 -10.560 -8.933 1.00 93.75 245 ARG A CA 1
ATOM 1878 C C . ARG A 1 245 ? 3.939 -9.379 -8.786 1.00 93.75 245 ARG A C 1
ATOM 1880 O O . ARG A 1 245 ? 2.820 -9.515 -8.291 1.00 93.75 245 ARG A O 1
ATOM 1887 N N . THR A 1 246 ? 4.373 -8.227 -9.287 1.00 89.50 246 THR A N 1
ATOM 1888 C CA . THR A 1 246 ? 3.521 -7.046 -9.462 1.00 89.50 246 THR A CA 1
ATOM 1889 C C . THR A 1 246 ? 2.578 -7.207 -10.667 1.00 89.50 246 THR A C 1
ATOM 1891 O O . THR A 1 246 ? 2.676 -8.163 -11.443 1.00 89.50 246 THR A O 1
ATOM 1894 N N . GLY A 1 247 ? 1.640 -6.269 -10.825 1.00 88.62 247 GLY A N 1
ATOM 1895 C CA . GLY A 1 247 ? 0.609 -6.314 -11.866 1.00 88.62 247 GLY A CA 1
ATOM 1896 C C . GLY A 1 247 ? -0.712 -6.877 -11.347 1.00 88.62 247 GLY A C 1
ATOM 1897 O O . GLY A 1 247 ? -1.077 -6.618 -10.198 1.00 88.62 247 GLY A O 1
ATOM 1898 N N . ASP A 1 248 ? -1.428 -7.599 -12.210 1.00 88.00 248 ASP A N 1
ATOM 1899 C CA . ASP A 1 248 ? -2.723 -8.206 -11.889 1.00 88.00 248 ASP A CA 1
ATOM 1900 C C . ASP A 1 248 ? -2.640 -9.333 -10.838 1.00 88.00 248 ASP A C 1
ATOM 1902 O O . ASP A 1 248 ? -1.566 -9.708 -10.359 1.00 88.00 248 ASP A O 1
ATOM 1906 N N . PHE A 1 249 ? -3.814 -9.863 -10.491 1.00 87.44 249 PHE A N 1
ATOM 1907 C CA . PHE A 1 249 ? -4.015 -10.967 -9.549 1.00 87.44 249 PHE A CA 1
ATOM 1908 C C . PHE A 1 249 ? -4.518 -12.243 -10.249 1.00 87.44 249 PHE A C 1
ATOM 1910 O O . PHE A 1 249 ? -5.082 -13.131 -9.607 1.00 87.44 249 PHE A O 1
ATOM 1917 N N . LEU A 1 250 ? -4.358 -12.321 -11.576 1.00 85.81 250 LEU A N 1
ATOM 1918 C CA . LEU A 1 250 ? -4.702 -13.492 -12.376 1.00 85.81 250 LEU A CA 1
ATOM 1919 C C . LEU A 1 250 ? -3.442 -14.343 -12.538 1.00 85.81 250 LEU A C 1
ATOM 1921 O O . LEU A 1 250 ? -2.615 -14.101 -13.418 1.00 85.81 250 LEU A O 1
ATOM 1925 N N . TYR A 1 251 ? -3.286 -15.332 -11.663 1.00 86.06 251 TYR A N 1
ATOM 1926 C CA . TYR A 1 251 ? -2.074 -16.145 -11.619 1.00 86.06 251 TYR A CA 1
ATOM 1927 C C . TYR A 1 251 ? -2.157 -17.388 -12.504 1.00 86.06 251 TYR A C 1
ATOM 1929 O O . TYR A 1 251 ? -3.195 -18.050 -12.612 1.00 86.06 251 TYR A O 1
ATOM 1937 N N . THR A 1 252 ? -1.028 -17.745 -13.104 1.00 92.75 252 THR A N 1
ATOM 1938 C CA . THR A 1 252 ? -0.833 -19.054 -13.739 1.00 92.75 252 THR A CA 1
ATOM 1939 C C . THR A 1 252 ? -0.774 -20.169 -12.688 1.00 92.75 252 THR A C 1
ATOM 1941 O O . THR A 1 252 ? -0.585 -19.916 -11.496 1.00 92.75 252 THR A O 1
ATOM 1944 N N . ASP A 1 253 ? -0.890 -21.432 -13.110 1.00 90.06 253 ASP A N 1
ATOM 1945 C CA . ASP A 1 253 ? -0.725 -22.571 -12.193 1.00 90.06 253 ASP A CA 1
ATOM 1946 C C . ASP A 1 253 ? 0.683 -22.648 -11.589 1.00 90.06 253 ASP A C 1
ATOM 1948 O O . ASP A 1 253 ? 0.844 -23.092 -10.452 1.00 90.06 253 ASP A O 1
ATOM 1952 N N . ALA A 1 254 ? 1.706 -22.226 -12.338 1.00 94.69 254 ALA A N 1
ATOM 1953 C CA . ALA A 1 254 ? 3.081 -22.182 -11.852 1.00 94.69 254 ALA A CA 1
ATOM 1954 C C . ALA A 1 254 ? 3.245 -21.118 -10.755 1.00 94.69 254 ALA A C 1
ATOM 1956 O O . ALA A 1 254 ? 3.784 -21.410 -9.692 1.00 94.69 254 ALA A O 1
ATOM 1957 N N . GLU A 1 255 ? 2.700 -19.919 -10.965 1.00 91.06 255 GLU A N 1
ATOM 1958 C CA . GLU A 1 255 ? 2.701 -18.848 -9.959 1.00 91.06 255 GLU A CA 1
ATOM 1959 C C . GLU A 1 255 ? 1.926 -19.253 -8.702 1.00 91.06 255 GLU A C 1
ATOM 1961 O O . GLU A 1 255 ? 2.395 -19.037 -7.588 1.00 91.06 255 GLU A O 1
ATOM 1966 N N . HIS A 1 256 ? 0.779 -19.921 -8.858 1.00 85.31 256 HIS A N 1
ATOM 1967 C CA . HIS A 1 256 ? 0.015 -20.424 -7.715 1.00 85.31 256 HIS A CA 1
ATOM 1968 C C . HIS A 1 256 ? 0.757 -21.528 -6.945 1.00 85.31 256 HIS A C 1
ATOM 1970 O O . HIS A 1 256 ? 0.622 -21.605 -5.725 1.00 85.31 256 HIS A O 1
ATOM 1976 N N . ARG A 1 257 ? 1.567 -22.368 -7.611 1.00 83.44 257 ARG A N 1
ATOM 1977 C CA . ARG A 1 257 ? 2.465 -23.325 -6.928 1.00 83.44 257 ARG A CA 1
ATOM 1978 C C . ARG A 1 257 ? 3.513 -22.598 -6.090 1.00 83.44 257 ARG A C 1
ATOM 1980 O O . ARG A 1 257 ? 3.664 -22.950 -4.927 1.00 83.44 257 ARG A O 1
ATOM 1987 N N . VAL A 1 258 ? 4.162 -21.571 -6.646 1.00 91.31 258 VAL A N 1
ATOM 1988 C CA . VAL A 1 258 ? 5.130 -20.733 -5.912 1.00 91.31 258 VAL A CA 1
ATOM 1989 C C . VAL A 1 258 ? 4.483 -20.136 -4.663 1.00 91.31 258 VAL A C 1
ATOM 1991 O O . VAL A 1 258 ? 4.997 -20.319 -3.567 1.00 91.31 258 VAL A O 1
ATOM 1994 N N . MET A 1 259 ? 3.293 -19.542 -4.798 1.00 88.06 259 MET A N 1
ATOM 1995 C CA . MET A 1 259 ? 2.552 -18.980 -3.662 1.00 88.06 259 MET A CA 1
ATOM 1996 C C . MET A 1 259 ? 2.298 -19.998 -2.542 1.00 88.06 259 MET A C 1
ATOM 1998 O O . MET A 1 259 ? 2.366 -19.646 -1.369 1.00 88.06 259 MET A O 1
ATOM 2002 N N . ARG A 1 260 ? 1.991 -21.260 -2.875 1.00 82.94 260 ARG A N 1
ATOM 2003 C CA . ARG A 1 260 ? 1.768 -22.307 -1.862 1.00 82.94 260 ARG A CA 1
ATOM 2004 C C . ARG A 1 260 ? 3.049 -22.705 -1.136 1.00 82.94 260 ARG A C 1
ATOM 2006 O O . ARG A 1 260 ? 2.998 -22.915 0.075 1.00 82.94 260 ARG A O 1
ATOM 2013 N N . GLU A 1 261 ? 4.166 -22.801 -1.852 1.00 86.44 261 GLU A N 1
ATOM 2014 C CA . GLU A 1 261 ? 5.469 -23.066 -1.232 1.00 86.44 261 GLU A CA 1
ATOM 2015 C C . GLU A 1 261 ? 5.897 -21.902 -0.330 1.00 86.44 261 GLU A C 1
ATOM 2017 O O . GLU A 1 261 ? 6.332 -22.140 0.795 1.00 86.44 261 GLU A O 1
ATOM 2022 N N . ASP A 1 262 ? 5.666 -20.654 -0.750 1.00 88.75 262 ASP A N 1
ATOM 2023 C CA . ASP A 1 262 ? 5.913 -19.475 0.087 1.00 88.75 262 ASP A CA 1
ATOM 2024 C C . ASP A 1 262 ? 5.066 -19.515 1.369 1.00 88.75 262 ASP A C 1
ATOM 2026 O O . ASP A 1 262 ? 5.600 -19.361 2.467 1.00 88.75 262 ASP A O 1
ATOM 2030 N N . ILE A 1 263 ? 3.757 -19.795 1.268 1.00 82.56 263 ILE A N 1
ATOM 2031 C CA . ILE A 1 263 ? 2.870 -19.936 2.441 1.00 82.56 263 ILE A CA 1
ATOM 2032 C C . ILE A 1 263 ? 3.418 -20.985 3.412 1.00 82.56 263 ILE A C 1
ATOM 2034 O O . ILE A 1 263 ? 3.439 -20.755 4.623 1.00 82.56 263 ILE A O 1
ATOM 2038 N N . LYS A 1 264 ? 3.863 -22.136 2.898 1.00 81.81 264 LYS A N 1
ATOM 2039 C CA . LYS A 1 264 ? 4.453 -23.197 3.718 1.00 81.81 264 LYS A CA 1
ATOM 2040 C C . LYS A 1 264 ? 5.730 -22.712 4.407 1.00 81.81 264 LYS A C 1
ATOM 2042 O O . LYS A 1 264 ? 5.840 -22.858 5.623 1.00 81.81 264 LYS A O 1
ATOM 2047 N N . ALA A 1 265 ? 6.641 -22.087 3.666 1.00 87.56 265 ALA A N 1
ATOM 2048 C CA . ALA A 1 265 ? 7.901 -21.582 4.198 1.00 87.56 265 ALA A CA 1
ATOM 2049 C C . ALA A 1 265 ? 7.690 -20.520 5.293 1.00 87.56 265 ALA A C 1
ATOM 2051 O O . ALA A 1 265 ? 8.342 -20.566 6.336 1.00 87.56 265 ALA A O 1
ATOM 2052 N N . PHE A 1 266 ? 6.747 -19.591 5.107 1.00 90.44 266 PHE A N 1
ATOM 2053 C CA . PHE A 1 266 ? 6.432 -18.575 6.116 1.00 90.44 266 PHE A CA 1
ATOM 2054 C C . PHE A 1 266 ? 5.700 -19.145 7.327 1.00 90.44 266 PHE A C 1
ATOM 2056 O O . PHE A 1 266 ? 5.979 -18.731 8.452 1.00 90.44 266 PHE A O 1
ATOM 2063 N N . LYS A 1 267 ? 4.822 -20.134 7.133 1.00 82.75 267 LYS A N 1
ATOM 2064 C CA . LYS A 1 267 ? 4.208 -20.863 8.246 1.00 82.75 267 LYS A CA 1
ATOM 2065 C C . LYS A 1 267 ? 5.268 -21.568 9.096 1.00 82.75 267 LYS A C 1
ATOM 2067 O O . LYS A 1 267 ? 5.240 -21.447 10.315 1.00 82.75 267 LYS A O 1
ATOM 2072 N N . GLU A 1 268 ? 6.212 -22.265 8.464 1.00 88.50 268 GLU A N 1
ATOM 2073 C CA . GLU A 1 268 ? 7.332 -22.928 9.149 1.00 88.50 268 GLU A CA 1
ATOM 2074 C C . GLU A 1 268 ? 8.259 -21.927 9.852 1.00 88.50 268 GLU A C 1
ATOM 2076 O O . GLU A 1 268 ? 8.774 -22.213 10.930 1.00 88.50 268 GLU A O 1
ATOM 2081 N N . ALA A 1 269 ? 8.435 -20.730 9.286 1.00 90.94 269 ALA A N 1
ATOM 2082 C CA . ALA A 1 269 ? 9.205 -19.656 9.907 1.00 90.94 269 ALA A CA 1
ATOM 2083 C C . ALA A 1 269 ? 8.480 -18.967 11.083 1.00 90.94 269 ALA A C 1
ATOM 2085 O O . ALA A 1 269 ? 9.119 -18.214 11.818 1.00 90.94 269 ALA A O 1
ATOM 2086 N N . GLY A 1 270 ? 7.179 -19.216 11.278 1.00 88.25 270 GLY A N 1
ATOM 2087 C CA . GLY A 1 270 ? 6.382 -18.640 12.364 1.00 88.25 270 GLY A CA 1
ATOM 2088 C C . GLY A 1 270 ? 5.674 -17.331 12.007 1.00 88.25 270 GLY A C 1
ATOM 2089 O O . GLY A 1 270 ? 5.576 -16.438 12.850 1.00 88.25 270 GLY A O 1
ATOM 2090 N N . ALA A 1 271 ? 5.229 -17.158 10.761 1.00 85.44 271 ALA A N 1
ATOM 2091 C CA . ALA A 1 271 ? 4.300 -16.084 10.401 1.00 85.44 271 ALA A CA 1
ATOM 2092 C C . ALA A 1 271 ? 2.933 -16.307 11.066 1.00 85.44 271 ALA A C 1
ATOM 2094 O O . ALA A 1 271 ? 2.446 -17.437 11.118 1.00 85.44 271 ALA A O 1
ATOM 2095 N N . ASP A 1 272 ? 2.305 -15.231 11.544 1.00 89.44 272 ASP A N 1
ATOM 2096 C CA . ASP A 1 272 ? 1.002 -15.306 12.226 1.00 89.44 272 ASP A CA 1
ATOM 2097 C C . ASP A 1 272 ? -0.159 -15.417 11.228 1.00 89.44 272 ASP A C 1
ATOM 2099 O O . ASP A 1 272 ? -1.241 -15.907 11.552 1.00 89.44 272 ASP A O 1
ATOM 2103 N N . GLY A 1 273 ? 0.080 -15.006 9.983 1.00 82.75 273 GLY A N 1
ATOM 2104 C CA . GLY A 1 273 ? -0.849 -15.180 8.881 1.00 82.75 273 GLY A CA 1
ATOM 2105 C C . GLY A 1 273 ? -0.274 -14.695 7.558 1.00 82.75 273 GLY A C 1
ATOM 2106 O O . GLY A 1 273 ? 0.875 -14.258 7.469 1.00 82.75 273 GLY A O 1
ATOM 2107 N N . VAL A 1 274 ? -1.090 -14.787 6.512 1.00 82.00 274 VAL A N 1
ATOM 2108 C CA . VAL A 1 274 ? -0.722 -14.375 5.156 1.00 82.00 274 VAL A CA 1
ATOM 2109 C C . VAL A 1 274 ? -1.770 -13.439 4.565 1.00 82.00 274 VAL A C 1
ATOM 2111 O O . VAL A 1 274 ? -2.951 -13.532 4.902 1.00 82.00 274 VAL A O 1
ATOM 2114 N N . VAL A 1 275 ? -1.334 -12.559 3.668 1.00 83.19 275 VAL A N 1
ATOM 2115 C CA . VAL A 1 275 ? -2.191 -11.665 2.880 1.00 83.19 275 VAL A CA 1
ATOM 2116 C C . VAL A 1 275 ? -2.001 -11.992 1.407 1.00 83.19 275 VAL A C 1
ATOM 2118 O O . VAL A 1 275 ? -0.875 -12.034 0.918 1.00 83.19 275 VAL A O 1
ATOM 2121 N N . LEU A 1 276 ? -3.090 -12.264 0.689 1.00 80.19 276 LEU A N 1
ATOM 2122 C CA . LEU A 1 276 ? -3.058 -12.564 -0.743 1.00 80.19 276 LEU A CA 1
ATOM 2123 C C . LEU A 1 276 ? -4.390 -12.222 -1.407 1.00 80.19 276 LEU A C 1
ATOM 2125 O O . LEU A 1 276 ? -5.409 -12.058 -0.747 1.00 80.19 276 LEU A O 1
ATOM 2129 N N . GLY A 1 277 ? -4.406 -12.156 -2.733 1.00 79.50 277 GLY A N 1
ATOM 2130 C CA . GLY A 1 277 ? -5.634 -11.995 -3.507 1.00 79.50 277 GLY A CA 1
ATOM 2131 C C . GLY A 1 277 ? -5.497 -12.709 -4.839 1.00 79.50 277 GLY A C 1
ATOM 2132 O O . GLY A 1 277 ? -4.494 -12.529 -5.517 1.00 79.50 277 GLY A O 1
ATOM 2133 N N . ILE A 1 278 ? -6.478 -13.535 -5.205 1.00 77.88 278 ILE A N 1
ATOM 2134 C CA . ILE A 1 278 ? -6.478 -14.286 -6.468 1.00 77.88 278 ILE A CA 1
ATOM 2135 C C . ILE A 1 278 ? -7.800 -14.017 -7.173 1.00 77.88 278 ILE A C 1
ATOM 2137 O O . ILE A 1 278 ? -8.870 -14.214 -6.591 1.00 77.88 278 ILE A O 1
ATOM 2141 N N . LEU A 1 279 ? -7.718 -13.563 -8.420 1.00 76.50 279 LEU A N 1
ATOM 2142 C CA . LEU A 1 279 ? -8.874 -13.224 -9.240 1.00 76.50 279 LEU A CA 1
ATOM 2143 C C . LEU A 1 279 ? -8.950 -14.108 -10.485 1.00 76.50 279 LEU A C 1
ATOM 2145 O O . LEU A 1 279 ? -7.939 -14.545 -11.035 1.00 76.50 279 LEU A O 1
ATOM 2149 N N . GLN A 1 280 ? -10.174 -14.325 -10.950 1.00 75.19 280 GLN A N 1
ATOM 2150 C CA . GLN A 1 280 ? -10.479 -14.887 -12.258 1.00 75.19 280 GLN A CA 1
ATOM 2151 C C . GLN A 1 280 ? -10.396 -13.801 -13.341 1.00 75.19 280 GLN A C 1
ATOM 2153 O O . GLN A 1 280 ? -10.344 -12.604 -13.056 1.00 75.19 280 GLN A O 1
ATOM 2158 N N . LYS A 1 281 ? -10.426 -14.220 -14.613 1.00 88.94 281 LYS A N 1
ATOM 2159 C CA . LYS A 1 281 ? -10.372 -13.313 -15.776 1.00 88.94 281 LYS A CA 1
ATOM 2160 C C . LYS A 1 281 ? -11.489 -12.264 -15.784 1.00 88.94 281 LYS A C 1
ATOM 2162 O O . LYS A 1 281 ? -11.300 -11.194 -16.348 1.00 88.94 281 LYS A O 1
ATOM 2167 N N . ASP A 1 282 ? -12.632 -12.569 -15.177 1.00 81.62 282 ASP A N 1
ATOM 2168 C CA . ASP A 1 282 ? -13.788 -11.673 -15.076 1.00 81.62 282 ASP A CA 1
ATOM 2169 C C . ASP A 1 282 ? -13.742 -10.749 -13.842 1.00 81.62 282 ASP A C 1
ATOM 2171 O O . ASP A 1 282 ? -14.699 -10.025 -13.575 1.00 81.62 282 ASP A O 1
ATOM 2175 N N . GLY A 1 283 ? -12.642 -10.774 -13.080 1.00 71.19 283 GLY A N 1
ATOM 2176 C CA . GLY A 1 283 ? -12.441 -9.955 -11.887 1.00 71.19 283 GLY A CA 1
ATOM 2177 C C . GLY A 1 283 ? -13.094 -10.502 -10.615 1.00 71.19 283 GLY A C 1
ATOM 2178 O O . GLY A 1 283 ? -12.958 -9.879 -9.563 1.00 71.19 283 GLY A O 1
ATOM 2179 N N . LYS A 1 284 ? -13.776 -11.656 -10.662 1.00 73.25 284 LYS A N 1
ATOM 2180 C CA . LYS A 1 284 ? -14.297 -12.312 -9.452 1.00 73.25 284 LYS A CA 1
ATOM 2181 C C . LYS A 1 284 ? -13.182 -13.006 -8.678 1.00 73.25 284 LYS A C 1
ATOM 2183 O O . LYS A 1 284 ? -12.176 -13.413 -9.247 1.00 73.25 284 LYS A O 1
ATOM 2188 N N . ILE A 1 285 ? -13.393 -13.205 -7.379 1.00 69.56 285 ILE A N 1
ATOM 2189 C CA . ILE A 1 285 ? -12.475 -13.977 -6.532 1.00 69.56 285 ILE A CA 1
ATOM 2190 C C . ILE A 1 285 ? -12.405 -15.428 -7.029 1.00 69.56 285 ILE A C 1
ATOM 2192 O O . ILE A 1 285 ? -13.430 -16.081 -7.250 1.00 69.56 285 ILE A O 1
ATOM 2196 N N . ASP A 1 286 ? -11.191 -15.959 -7.161 1.00 72.25 286 ASP A N 1
ATOM 2197 C CA . ASP A 1 286 ? -10.970 -17.383 -7.404 1.00 72.25 286 ASP A CA 1
ATOM 2198 C C . ASP A 1 286 ? -11.113 -18.170 -6.093 1.00 72.25 286 ASP A C 1
ATOM 2200 O O . ASP A 1 286 ? -10.144 -18.516 -5.421 1.00 72.25 286 ASP A O 1
ATOM 2204 N N . VAL A 1 287 ? -12.360 -18.454 -5.713 1.00 71.62 287 VAL A N 1
ATOM 2205 C CA . VAL A 1 287 ? -12.684 -19.152 -4.459 1.00 71.62 287 VAL A CA 1
ATOM 2206 C C . VAL A 1 287 ? -11.996 -20.518 -4.364 1.00 71.62 287 VAL A C 1
ATOM 2208 O O . VAL A 1 287 ? -11.632 -20.934 -3.264 1.00 71.62 287 VAL A O 1
ATOM 2211 N N . ALA A 1 288 ? -11.804 -21.222 -5.484 1.00 71.88 288 ALA A N 1
ATOM 2212 C CA . ALA A 1 288 ? -11.161 -22.532 -5.485 1.00 71.88 288 ALA A CA 1
ATOM 2213 C C . ALA A 1 288 ? -9.689 -22.415 -5.066 1.00 71.88 288 ALA A C 1
ATOM 2215 O O . ALA A 1 288 ? -9.250 -23.116 -4.152 1.00 71.88 288 ALA A O 1
ATOM 2216 N N . ARG A 1 289 ? -8.950 -21.476 -5.667 1.00 70.25 289 ARG A N 1
ATOM 2217 C CA . ARG A 1 289 ? -7.535 -21.248 -5.345 1.00 70.25 289 ARG A CA 1
ATOM 2218 C C . ARG A 1 289 ? -7.328 -20.508 -4.021 1.00 70.25 289 ARG A C 1
ATOM 2220 O O . ARG A 1 289 ? -6.342 -20.780 -3.335 1.00 70.25 289 ARG A O 1
ATOM 2227 N N . THR A 1 290 ? -8.268 -19.658 -3.607 1.00 60.97 290 THR A N 1
ATOM 2228 C CA . THR A 1 290 ? -8.252 -18.987 -2.295 1.00 60.97 290 THR A CA 1
ATOM 2229 C C . THR A 1 290 ? -8.568 -19.944 -1.141 1.00 60.97 290 THR A C 1
ATOM 2231 O O . THR A 1 290 ? -7.987 -19.829 -0.069 1.00 60.97 290 THR A O 1
ATOM 2234 N N . LYS A 1 291 ? -9.420 -20.962 -1.320 1.00 59.66 291 LYS A N 1
ATOM 2235 C CA . LYS A 1 291 ? -9.660 -21.965 -0.260 1.00 59.66 291 LYS A CA 1
ATOM 2236 C C . LYS A 1 291 ? -8.420 -22.801 0.070 1.00 59.66 291 LYS A C 1
ATOM 2238 O O . LYS A 1 291 ? -8.291 -23.272 1.195 1.00 59.66 291 LYS A O 1
ATOM 2243 N N . THR A 1 292 ? -7.500 -22.955 -0.882 1.00 53.03 292 THR A N 1
ATOM 2244 C CA . THR A 1 292 ? -6.218 -23.652 -0.674 1.00 53.03 292 THR A CA 1
ATOM 2245 C C . THR A 1 292 ? -5.121 -22.793 -0.028 1.00 53.03 292 THR A C 1
ATOM 2247 O O . THR A 1 292 ? -4.058 -23.317 0.286 1.00 53.03 292 THR A O 1
ATOM 2250 N N . GLY A 1 293 ? -5.370 -21.500 0.203 1.00 44.62 293 GLY A N 1
ATOM 2251 C CA . GLY A 1 293 ? -4.469 -20.574 0.893 1.00 44.62 293 GLY A CA 1
ATOM 2252 C C . GLY A 1 293 ? -5.281 -19.393 1.419 1.00 44.62 293 GLY A C 1
ATOM 2253 O O . GLY A 1 293 ? -5.656 -18.522 0.644 1.00 44.62 293 GLY A O 1
ATOM 2254 N N . GLN A 1 294 ? -5.633 -19.419 2.707 1.00 34.16 294 GLN A N 1
ATOM 2255 C CA . GLN A 1 294 ? -6.579 -18.471 3.312 1.00 34.16 294 GLN A CA 1
ATOM 2256 C C . GLN A 1 294 ? -6.145 -17.011 3.104 1.00 34.16 294 GLN A C 1
ATOM 2258 O O . GLN A 1 294 ? -4.968 -16.693 3.251 1.00 34.16 294 GLN A O 1
ATOM 2263 N N . ALA A 1 295 ? -7.101 -16.142 2.758 1.00 35.16 295 ALA A N 1
ATOM 2264 C CA . ALA A 1 295 ? -6.855 -14.764 2.339 1.00 35.16 295 ALA A CA 1
ATOM 2265 C C . ALA A 1 295 ? -7.997 -13.807 2.712 1.00 35.16 295 ALA A C 1
ATOM 2267 O O . ALA A 1 295 ? -9.165 -14.204 2.685 1.00 35.16 295 ALA A O 1
ATOM 2268 N N . SER A 1 296 ? -7.655 -12.539 2.967 1.00 36.28 296 SER A N 1
ATOM 2269 C CA . SER A 1 296 ? -8.561 -11.386 3.073 1.00 36.28 296 SER A CA 1
ATOM 2270 C C . SER A 1 296 ? -8.475 -10.501 1.814 1.00 36.28 296 SER A C 1
ATOM 2272 O O . SER A 1 296 ? -7.484 -10.520 1.091 1.00 36.28 296 SER A O 1
ATOM 2274 N N . THR A 1 297 ? -9.542 -9.757 1.502 1.00 39.94 297 THR A N 1
ATOM 2275 C CA . THR A 1 297 ? -9.770 -9.116 0.187 1.00 39.94 297 THR A CA 1
ATOM 2276 C C . THR A 1 297 ? -9.911 -7.591 0.266 1.00 39.94 297 THR A C 1
ATOM 2278 O O . THR A 1 297 ? -10.563 -7.102 1.187 1.00 39.94 297 THR A O 1
ATOM 2281 N N . ALA A 1 298 ? -9.448 -6.857 -0.758 1.00 34.84 298 ALA A N 1
ATOM 2282 C CA . ALA A 1 298 ? -9.668 -5.410 -0.935 1.00 34.84 298 ALA A CA 1
ATOM 2283 C C . ALA A 1 298 ? -10.319 -5.063 -2.303 1.00 34.84 298 ALA A C 1
ATOM 2285 O O . ALA A 1 298 ? -9.928 -5.660 -3.309 1.00 34.84 298 ALA A O 1
ATOM 2286 N N . PRO A 1 299 ? -11.252 -4.082 -2.388 1.00 36.88 299 PRO A N 1
ATOM 2287 C CA . PRO A 1 299 ? -11.736 -3.510 -3.655 1.00 36.88 299 PRO A CA 1
ATOM 2288 C C . PRO A 1 299 ? -11.397 -2.009 -3.876 1.00 36.88 299 PRO A C 1
ATOM 2290 O O . PRO A 1 299 ? -11.054 -1.284 -2.944 1.00 36.88 299 PRO A O 1
ATOM 2293 N N . SER A 1 300 ? -11.527 -1.550 -5.136 1.00 34.66 300 SER A N 1
ATOM 2294 C CA . SER A 1 300 ? -11.314 -0.177 -5.678 1.00 34.66 300 SER A CA 1
ATOM 2295 C C . SER A 1 300 ? -12.657 0.475 -6.148 1.00 34.66 300 SER A C 1
ATOM 2297 O O . SER A 1 300 ? -13.689 -0.176 -6.000 1.00 34.66 300 SER A O 1
ATOM 2299 N N . PRO A 1 301 ? -12.748 1.739 -6.641 1.00 43.12 301 PRO A N 1
ATOM 2300 C CA . PRO A 1 301 ? -13.229 2.905 -5.902 1.00 43.12 301 PRO A CA 1
ATOM 2301 C C . PRO A 1 301 ? -14.618 3.440 -6.340 1.00 43.12 301 PRO A C 1
ATOM 2303 O O . PRO A 1 301 ? -14.782 4.023 -7.404 1.00 43.12 301 PRO A O 1
ATOM 2306 N N . SER A 1 302 ? -15.584 3.366 -5.422 1.00 40.88 302 SER A N 1
ATOM 2307 C CA . SER A 1 302 ? -16.308 4.526 -4.863 1.00 40.88 302 SER A CA 1
ATOM 2308 C C . S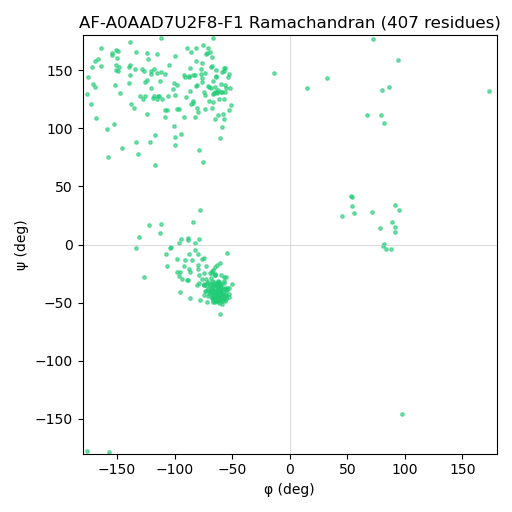ER A 1 302 ? -16.584 4.148 -3.402 1.00 40.88 302 SER A C 1
ATOM 2310 O O . SER A 1 302 ? -17.568 3.473 -3.081 1.00 40.88 302 SER A O 1
ATOM 2312 N N . ALA A 1 303 ? -15.581 4.370 -2.550 1.00 51.16 303 ALA A N 1
ATOM 2313 C CA . ALA A 1 303 ? -15.258 3.413 -1.491 1.00 51.16 303 ALA A CA 1
ATOM 2314 C C . ALA A 1 303 ? -16.266 3.365 -0.330 1.00 51.16 303 ALA A C 1
ATOM 2316 O O . ALA A 1 303 ? -16.596 2.276 0.121 1.00 51.16 303 ALA A O 1
ATOM 2317 N N . LEU A 1 304 ? -16.803 4.493 0.143 1.00 53.97 304 LEU A N 1
ATOM 2318 C CA . LEU A 1 304 ? -17.552 4.509 1.411 1.00 53.97 304 LEU A CA 1
ATOM 2319 C C . LEU A 1 304 ? -18.881 3.722 1.389 1.00 53.97 304 LEU A C 1
ATOM 2321 O O . LEU A 1 304 ? -19.081 2.904 2.290 1.00 53.97 304 LEU A O 1
ATOM 2325 N N . PRO A 1 305 ? -19.776 3.869 0.388 1.00 55.88 305 PRO A N 1
ATOM 2326 C CA . PRO A 1 305 ? -21.009 3.077 0.343 1.00 55.88 305 PRO A CA 1
ATOM 2327 C C . PRO A 1 305 ? -20.744 1.569 0.217 1.00 55.88 305 PRO A C 1
ATOM 2329 O O . PRO A 1 305 ? -21.401 0.766 0.880 1.00 55.88 305 PRO A O 1
ATOM 2332 N N . HIS A 1 306 ? -19.737 1.184 -0.576 1.00 54.09 306 HIS A N 1
ATOM 2333 C CA . HIS A 1 306 ? -19.326 -0.212 -0.730 1.00 54.09 306 HIS A CA 1
ATOM 2334 C C . HIS A 1 306 ? -18.667 -0.764 0.538 1.00 54.09 306 HIS A C 1
ATOM 2336 O O . HIS A 1 306 ? -18.967 -1.887 0.925 1.00 54.09 306 HIS A O 1
ATOM 2342 N N . LEU A 1 307 ? -17.837 0.018 1.234 1.00 49.88 307 LEU A N 1
ATOM 2343 C CA . LEU A 1 307 ? -17.234 -0.369 2.513 1.00 49.88 307 LEU A CA 1
ATOM 2344 C C . LEU A 1 307 ? -18.292 -0.575 3.601 1.00 49.88 307 LEU A C 1
ATOM 2346 O O . LEU A 1 307 ? -18.228 -1.569 4.319 1.00 49.88 307 LEU A O 1
ATOM 2350 N N . ARG A 1 308 ? -19.312 0.292 3.681 1.00 56.22 308 ARG A N 1
ATOM 2351 C CA . ARG A 1 308 ? -20.458 0.089 4.586 1.00 56.22 308 ARG A CA 1
ATOM 2352 C C . ARG A 1 308 ? -21.197 -1.213 4.277 1.00 56.22 308 ARG A C 1
ATOM 2354 O O . ARG A 1 308 ? -21.527 -1.963 5.194 1.00 56.22 308 ARG A O 1
ATOM 2361 N N . LEU A 1 309 ? -21.451 -1.493 2.997 1.00 54.47 309 LEU A N 1
ATOM 2362 C CA . LEU A 1 309 ? -22.098 -2.735 2.572 1.00 54.47 309 LEU A CA 1
ATOM 2363 C C . LEU A 1 309 ? -21.234 -3.962 2.898 1.00 54.47 309 LEU A C 1
ATOM 2365 O O . LEU A 1 309 ? -21.756 -4.951 3.410 1.00 54.47 309 LEU A O 1
ATOM 2369 N N . LEU A 1 310 ? -19.923 -3.891 2.656 1.00 54.62 310 LEU A N 1
ATOM 2370 C CA . LEU A 1 310 ? -18.970 -4.958 2.958 1.00 54.62 310 LEU A CA 1
ATOM 2371 C C . LEU A 1 310 ? -18.877 -5.225 4.457 1.00 54.62 310 LEU A C 1
ATOM 2373 O O . LEU A 1 310 ? -18.947 -6.381 4.847 1.00 54.62 310 LEU A O 1
ATOM 2377 N N . LEU A 1 311 ? -18.806 -4.191 5.299 1.00 57.38 311 LEU A N 1
ATOM 2378 C CA . LEU A 1 311 ? -18.795 -4.336 6.758 1.00 57.38 311 LEU A CA 1
ATOM 2379 C C . LEU A 1 311 ? -20.098 -4.953 7.279 1.00 57.38 311 LEU A C 1
ATOM 2381 O O . LEU A 1 311 ? -20.065 -5.924 8.033 1.00 57.38 311 LEU A O 1
ATOM 2385 N N . ARG A 1 312 ? -21.256 -4.480 6.800 1.00 61.72 312 ARG A N 1
ATOM 2386 C CA . ARG A 1 312 ? -22.561 -5.078 7.138 1.00 61.72 312 ARG A CA 1
ATOM 2387 C C . ARG A 1 312 ? -22.672 -6.528 6.669 1.00 61.72 312 ARG A C 1
ATOM 2389 O O . ARG A 1 312 ? -23.259 -7.349 7.366 1.00 61.72 312 ARG A O 1
ATOM 2396 N N . THR A 1 313 ? -22.098 -6.865 5.519 1.00 50.06 313 THR A N 1
ATOM 2397 C CA . THR A 1 313 ? -22.082 -8.243 5.006 1.00 50.06 313 THR A CA 1
ATOM 2398 C C . THR A 1 313 ? -21.106 -9.117 5.796 1.00 50.06 313 THR A C 1
ATOM 2400 O O . THR A 1 313 ? -21.444 -10.242 6.148 1.00 50.06 313 THR A O 1
ATOM 2403 N N . ALA A 1 314 ? -19.935 -8.588 6.155 1.00 49.69 314 ALA A N 1
ATOM 2404 C CA . ALA A 1 314 ? -18.919 -9.274 6.944 1.00 49.69 314 ALA A CA 1
ATOM 2405 C C . ALA A 1 314 ? -19.349 -9.530 8.386 1.00 49.69 314 ALA A C 1
ATOM 2407 O O . ALA A 1 314 ? -19.029 -10.584 8.919 1.00 49.69 314 ALA A O 1
ATOM 2408 N N . SER A 1 315 ? -20.174 -8.659 8.975 1.00 54.00 315 SER A N 1
ATOM 2409 C CA . SER A 1 315 ? -20.812 -8.921 10.276 1.00 54.00 315 SER A CA 1
ATOM 2410 C C . SER A 1 315 ? -21.718 -10.165 10.280 1.00 54.00 315 SER A C 1
ATOM 2412 O O . SER A 1 315 ? -22.071 -10.672 11.339 1.00 54.00 315 SER A O 1
ATOM 2414 N N . ARG A 1 316 ? -22.086 -10.670 9.091 1.00 50.69 316 ARG A N 1
ATOM 2415 C CA . ARG A 1 316 ? -22.861 -11.903 8.881 1.00 50.69 316 ARG A CA 1
ATOM 2416 C C . ARG A 1 316 ? -21.998 -13.078 8.405 1.00 50.69 316 ARG A C 1
ATOM 2418 O O . ARG A 1 316 ? -22.527 -14.169 8.204 1.00 50.69 316 ARG A O 1
ATOM 2425 N N . MET A 1 317 ? -20.700 -12.862 8.180 1.00 45.22 317 MET A N 1
ATOM 2426 C CA . MET A 1 317 ? -19.745 -13.910 7.823 1.00 45.22 317 MET A CA 1
ATOM 2427 C C . MET A 1 317 ? -19.180 -14.571 9.094 1.00 45.22 317 MET A C 1
ATOM 2429 O O . MET A 1 317 ? -19.125 -13.937 10.146 1.00 45.22 317 MET A O 1
ATOM 2433 N N . PRO A 1 318 ? -18.770 -15.849 9.028 1.00 44.47 318 PRO A N 1
ATOM 2434 C CA . PRO A 1 318 ? -18.106 -16.524 10.142 1.00 44.47 318 PRO A CA 1
ATOM 2435 C C . PRO A 1 318 ? -16.848 -15.772 10.614 1.00 44.47 318 PRO A C 1
ATOM 2437 O O . PRO A 1 318 ? -16.169 -15.111 9.830 1.00 44.47 318 PRO A O 1
ATOM 2440 N N . SER A 1 319 ? -16.517 -15.937 11.897 1.00 47.12 319 SER A N 1
ATOM 2441 C CA . SER A 1 319 ? -15.581 -15.141 12.716 1.00 47.12 319 SER A CA 1
ATOM 2442 C C . SER A 1 319 ? -14.147 -14.966 12.187 1.00 47.12 319 SER A C 1
ATOM 2444 O O . SER A 1 319 ? -13.366 -14.232 12.785 1.00 47.12 319 SER A O 1
ATOM 2446 N N . PHE A 1 320 ? -13.770 -15.646 11.103 1.00 46.34 320 PHE A N 1
ATOM 2447 C CA . PHE A 1 320 ? -12.422 -15.614 10.533 1.00 46.34 320 PHE A CA 1
ATOM 2448 C C . PHE A 1 320 ? -12.220 -14.528 9.463 1.00 46.34 320 PHE A C 1
ATOM 2450 O O . PHE A 1 320 ? -11.081 -14.252 9.094 1.00 46.34 320 PHE A O 1
ATOM 2457 N N . ALA A 1 321 ? -13.287 -13.912 8.942 1.00 49.84 321 ALA A N 1
ATOM 2458 C CA . ALA A 1 321 ? -13.190 -12.884 7.905 1.00 49.84 321 ALA A CA 1
ATOM 2459 C C . ALA A 1 321 ? -13.329 -11.481 8.513 1.00 49.84 321 ALA A C 1
ATOM 2461 O O . ALA A 1 321 ? -14.434 -11.029 8.808 1.00 49.84 321 ALA A O 1
ATOM 2462 N N . LYS A 1 322 ? -12.205 -10.774 8.677 1.00 61.53 322 LYS A N 1
ATOM 2463 C CA . LYS A 1 322 ? -12.192 -9.367 9.098 1.00 61.53 322 LYS A CA 1
ATOM 2464 C C . LYS A 1 322 ? -12.040 -8.447 7.890 1.00 61.53 322 LYS A C 1
ATOM 2466 O O . LYS A 1 322 ? -11.249 -8.717 6.988 1.00 61.53 322 LYS A O 1
ATOM 2471 N N . VAL A 1 323 ? -12.811 -7.362 7.866 1.00 62.31 323 VAL A N 1
ATOM 2472 C CA . VAL A 1 323 ? -12.686 -6.319 6.841 1.00 62.31 323 VAL A CA 1
ATOM 2473 C C . VAL A 1 323 ? -11.620 -5.339 7.292 1.00 62.31 323 VAL A C 1
ATOM 2475 O O . VAL A 1 323 ? -11.758 -4.711 8.340 1.00 62.31 323 VAL A O 1
ATOM 2478 N N . LEU A 1 324 ? -10.585 -5.200 6.473 1.00 67.44 324 LEU A N 1
ATOM 2479 C CA . LEU A 1 324 ? -9.492 -4.271 6.692 1.00 67.44 324 LEU A CA 1
ATOM 2480 C C . LEU A 1 324 ? -9.571 -3.156 5.649 1.00 67.44 324 LEU A C 1
ATOM 2482 O O . LEU A 1 324 ? -9.618 -3.421 4.447 1.00 67.44 324 LEU A O 1
ATOM 2486 N N . VAL A 1 325 ? -9.608 -1.904 6.100 1.00 70.75 325 VAL A N 1
ATOM 2487 C CA . VAL A 1 325 ? -9.583 -0.747 5.197 1.00 70.75 325 VAL A CA 1
ATOM 2488 C C . VAL A 1 325 ? -8.150 -0.248 5.090 1.00 70.75 325 VAL A C 1
ATOM 2490 O O . VAL A 1 325 ? -7.586 0.163 6.100 1.00 70.75 325 VAL A O 1
ATOM 2493 N N . GLY A 1 326 ? -7.571 -0.306 3.884 1.00 65.88 326 GLY A N 1
ATOM 2494 C CA . GLY A 1 326 ? -6.131 -0.085 3.696 1.00 65.88 326 GLY A CA 1
ATOM 2495 C C . GLY A 1 326 ? -5.705 0.968 2.671 1.00 65.88 326 GLY A C 1
ATOM 2496 O O . GLY A 1 326 ? -4.640 1.570 2.794 1.00 65.88 326 GLY A O 1
ATOM 2497 N N . SER A 1 327 ? -6.512 1.230 1.639 1.00 72.31 327 SER A N 1
ATOM 2498 C CA . SER A 1 327 ? -6.084 2.121 0.554 1.00 72.31 327 SER A CA 1
ATOM 2499 C C . SER A 1 327 ? -6.222 3.594 0.950 1.00 72.31 327 SER A C 1
ATOM 2501 O O . SER A 1 327 ? -7.332 4.085 1.145 1.00 72.31 327 SER A O 1
ATOM 2503 N N . GLY A 1 328 ? -5.092 4.302 1.056 1.00 76.00 328 GLY A N 1
ATOM 2504 C CA . GLY A 1 328 ? -5.060 5.753 1.280 1.00 76.00 328 GLY A CA 1
ATOM 2505 C C . GLY A 1 328 ? -5.327 6.204 2.720 1.00 76.00 328 GLY A C 1
ATOM 2506 O O . GLY A 1 328 ? -5.570 7.391 2.942 1.00 76.00 328 GLY A O 1
ATOM 2507 N N . VAL A 1 329 ? -5.276 5.296 3.699 1.00 83.25 329 VAL A N 1
ATOM 2508 C CA . VAL A 1 329 ? -5.422 5.637 5.122 1.00 83.25 329 VAL A CA 1
ATOM 2509 C C . VAL A 1 329 ? -4.186 6.400 5.609 1.00 83.25 329 VAL A C 1
ATOM 2511 O O . VAL A 1 329 ? -3.053 5.936 5.479 1.00 83.25 329 VAL A O 1
ATOM 2514 N N . ASN A 1 330 ? -4.407 7.595 6.150 1.00 89.50 330 ASN A N 1
ATOM 2515 C CA . ASN A 1 330 ? -3.405 8.476 6.748 1.00 89.50 330 ASN A CA 1
ATOM 2516 C C . ASN A 1 330 ? -4.090 9.442 7.737 1.00 89.50 330 ASN A C 1
ATOM 2518 O O . ASN A 1 330 ? -5.305 9.378 7.919 1.00 89.50 330 ASN A O 1
ATOM 2522 N N . ALA A 1 331 ? -3.334 10.352 8.355 1.00 89.44 331 ALA A N 1
ATOM 2523 C CA . ALA A 1 331 ? -3.857 11.283 9.356 1.00 89.44 331 ALA A CA 1
ATOM 2524 C C . ALA A 1 331 ? -5.027 12.157 8.860 1.00 89.44 331 ALA A C 1
ATOM 2526 O O . ALA A 1 331 ? -5.940 12.468 9.619 1.00 89.44 331 ALA A O 1
ATOM 2527 N N . GLN A 1 332 ? -5.055 12.503 7.573 1.00 88.06 332 GLN A N 1
ATOM 2528 C CA . GLN A 1 332 ? -6.115 13.325 6.986 1.00 88.06 332 GLN A CA 1
ATOM 2529 C C . GLN A 1 332 ? -7.383 12.510 6.703 1.00 88.06 332 GLN A C 1
ATOM 2531 O O . GLN A 1 332 ? -8.494 13.029 6.789 1.00 88.06 332 GLN A O 1
ATOM 2536 N N . THR A 1 333 ? -7.232 11.230 6.352 1.00 86.31 333 THR A N 1
ATOM 2537 C CA . THR A 1 333 ? -8.342 10.384 5.887 1.00 86.31 333 THR A CA 1
ATOM 2538 C C . THR A 1 333 ? -8.928 9.494 6.982 1.00 86.31 333 THR A C 1
ATOM 2540 O O . THR A 1 333 ? -10.098 9.120 6.893 1.00 86.31 333 THR A O 1
ATOM 2543 N N . VAL A 1 334 ? -8.162 9.175 8.032 1.00 87.62 334 VAL A N 1
ATOM 2544 C CA . VAL A 1 334 ? -8.577 8.222 9.073 1.00 87.62 334 VAL A CA 1
ATOM 2545 C C . VAL A 1 334 ? -9.748 8.733 9.916 1.00 87.62 334 VAL A C 1
ATOM 2547 O O . VAL A 1 334 ? -10.654 7.964 10.216 1.00 87.62 334 VAL A O 1
ATOM 2550 N N . GLY A 1 335 ? -9.793 10.028 10.241 1.00 87.81 335 GLY A N 1
ATOM 2551 C CA . GLY A 1 335 ? -10.884 10.614 11.029 1.00 87.81 335 GLY A CA 1
ATOM 2552 C C . GLY A 1 335 ? -12.254 10.472 10.349 1.00 87.81 335 GLY A C 1
ATOM 2553 O O . GLY A 1 335 ? -13.134 9.809 10.907 1.00 87.81 335 GLY A O 1
ATOM 2554 N N . PRO A 1 336 ? -12.442 11.023 9.130 1.00 84.88 336 PRO A N 1
ATOM 2555 C CA . PRO A 1 336 ? -13.683 10.864 8.371 1.00 84.88 336 PRO A CA 1
ATOM 2556 C C . PRO A 1 336 ? -14.054 9.396 8.126 1.00 84.88 336 PRO A C 1
ATOM 2558 O O . PRO A 1 336 ? -15.226 9.032 8.195 1.00 84.88 336 PRO A O 1
ATOM 2561 N N . LEU A 1 337 ? -13.060 8.534 7.883 1.00 83.38 337 LEU A N 1
ATOM 2562 C CA . LEU A 1 337 ? -13.279 7.101 7.701 1.00 83.38 337 LEU A CA 1
ATOM 2563 C C . LEU A 1 337 ? -13.883 6.449 8.953 1.00 83.38 337 LEU A C 1
ATOM 2565 O O . LEU A 1 337 ? -14.875 5.726 8.859 1.00 83.38 337 LEU A O 1
ATOM 2569 N N . LEU A 1 338 ? -13.289 6.697 10.122 1.00 87.06 338 LEU A N 1
ATOM 2570 C CA . LEU A 1 338 ? -13.743 6.118 11.383 1.00 87.06 338 LEU A CA 1
ATOM 2571 C C . LEU A 1 338 ? -15.119 6.644 11.787 1.00 87.06 338 LEU A C 1
ATOM 2573 O O . LEU A 1 338 ? -15.963 5.848 12.193 1.00 87.06 338 LEU A O 1
ATOM 2577 N N . ALA A 1 339 ? -15.376 7.943 11.615 1.00 85.56 339 ALA A N 1
ATOM 2578 C CA . ALA A 1 339 ? -16.680 8.537 11.901 1.00 85.56 339 ALA A CA 1
ATOM 2579 C C . ALA A 1 339 ? -17.825 7.798 11.186 1.00 85.56 339 ALA A C 1
ATOM 2581 O O . ALA A 1 339 ? -18.892 7.597 11.762 1.00 85.56 339 ALA A O 1
ATOM 2582 N N . GLU A 1 340 ? -17.579 7.338 9.958 1.00 82.44 340 GLU A N 1
ATOM 2583 C CA . GLU A 1 340 ? -18.583 6.669 9.135 1.00 82.44 340 GLU A CA 1
ATOM 2584 C C . GLU A 1 340 ? -18.652 5.151 9.320 1.00 82.44 340 GLU A C 1
ATOM 2586 O O . GLU A 1 340 ? -19.711 4.541 9.131 1.00 82.44 340 GLU A O 1
ATOM 2591 N N . LEU A 1 341 ? -17.524 4.513 9.641 1.00 82.62 341 LEU A N 1
ATOM 2592 C CA . LEU A 1 341 ? -17.411 3.055 9.620 1.00 82.62 341 LEU A CA 1
ATOM 2593 C C . LEU A 1 341 ? -17.371 2.411 11.010 1.00 82.62 341 LEU A C 1
ATOM 2595 O O . LEU A 1 341 ? -17.684 1.223 11.114 1.00 82.62 341 LEU A O 1
ATOM 2599 N N . LEU A 1 342 ? -17.073 3.159 12.078 1.00 86.19 342 LEU A N 1
ATOM 2600 C CA . LEU A 1 342 ? -17.150 2.641 13.451 1.00 86.19 342 LEU A CA 1
ATOM 2601 C C . LEU A 1 342 ? -18.548 2.130 13.829 1.00 86.19 342 LEU A C 1
ATOM 2603 O O . LEU A 1 342 ? -18.619 0.987 14.299 1.00 86.19 342 LEU A O 1
ATOM 2607 N N . PRO A 1 343 ? -19.649 2.859 13.530 1.00 85.56 343 PRO A N 1
ATOM 2608 C CA . PRO A 1 343 ? -21.007 2.357 13.763 1.00 85.56 343 PRO A CA 1
ATOM 2609 C C . PRO A 1 343 ? -21.352 1.136 12.902 1.00 85.56 343 PRO A C 1
ATOM 2611 O O . PRO A 1 343 ? -22.277 0.388 13.196 1.00 85.56 343 PRO A O 1
ATOM 2614 N N . CYS A 1 344 ? -20.609 0.922 11.811 1.00 77.19 344 CYS A N 1
ATOM 2615 C CA . CYS A 1 344 ? -20.762 -0.241 10.941 1.00 77.19 344 CYS A CA 1
ATOM 2616 C C . CYS A 1 344 ? -19.916 -1.444 11.395 1.00 77.19 344 CYS A C 1
ATOM 2618 O O . CYS A 1 344 ? -19.898 -2.455 10.695 1.00 77.19 344 CYS A O 1
ATOM 2620 N N . GLY A 1 345 ? -19.218 -1.351 12.533 1.00 81.38 345 GLY A N 1
ATOM 2621 C CA . GLY A 1 345 ? -18.427 -2.444 13.099 1.00 81.38 345 GLY A CA 1
ATOM 2622 C C . GLY A 1 345 ? -16.963 -2.483 12.655 1.00 81.38 345 GLY A C 1
ATOM 2623 O O . GLY A 1 345 ? -16.308 -3.503 12.853 1.00 81.38 345 GLY A O 1
ATOM 2624 N N . LEU A 1 346 ? -16.418 -1.411 12.065 1.00 82.88 346 LEU A N 1
ATOM 2625 C CA . LEU A 1 346 ? -14.984 -1.352 11.761 1.00 82.88 346 LEU A CA 1
ATOM 2626 C C . LEU A 1 346 ? -14.164 -1.411 13.059 1.00 82.88 346 LEU A C 1
ATOM 2628 O O . LEU A 1 346 ? -14.446 -0.676 14.004 1.00 82.88 346 LEU A O 1
ATOM 2632 N N . ARG A 1 347 ? -13.152 -2.282 13.110 1.00 87.81 347 ARG A N 1
ATOM 2633 C CA . ARG A 1 347 ? -12.262 -2.448 14.278 1.00 87.81 347 ARG A CA 1
ATOM 2634 C C . ARG A 1 347 ? -10.781 -2.508 13.920 1.00 87.81 347 ARG A C 1
ATOM 2636 O O . ARG A 1 347 ? -9.947 -2.565 14.817 1.00 87.81 347 ARG A O 1
ATOM 2643 N N . GLU A 1 348 ? -10.447 -2.471 12.634 1.00 89.75 348 GLU A N 1
ATOM 2644 C CA . GLU A 1 348 ? -9.068 -2.548 12.161 1.00 89.75 348 GLU A CA 1
ATOM 2645 C C . GLU A 1 348 ? -8.849 -1.571 11.002 1.00 89.75 348 GLU A C 1
ATOM 2647 O O . GLU A 1 348 ? -9.703 -1.435 10.122 1.00 89.75 348 GLU A O 1
ATOM 2652 N N . VAL A 1 349 ? -7.701 -0.900 10.996 1.00 90.19 349 VAL A N 1
ATOM 2653 C CA . VAL A 1 349 ? -7.254 -0.032 9.901 1.00 90.19 349 VAL A CA 1
ATOM 2654 C C . VAL A 1 349 ? -5.864 -0.449 9.452 1.00 90.19 349 VAL A C 1
ATOM 2656 O O . VAL A 1 349 ? -5.060 -0.933 10.245 1.00 90.19 349 VAL A O 1
ATOM 2659 N N . HIS A 1 350 ? -5.589 -0.247 8.171 1.00 91.38 350 HIS A N 1
ATOM 2660 C CA . HIS A 1 350 ? -4.322 -0.590 7.550 1.00 91.38 350 HIS A CA 1
ATOM 2661 C C . HIS A 1 350 ? -3.730 0.622 6.848 1.00 91.38 350 HIS A C 1
ATOM 2663 O O . HIS A 1 350 ? -4.453 1.376 6.200 1.00 91.38 350 HIS A O 1
ATOM 2669 N N . LEU A 1 351 ? -2.420 0.814 6.953 1.00 93.69 351 LEU A N 1
ATOM 2670 C CA . LEU A 1 351 ? -1.720 1.910 6.288 1.00 93.69 351 LEU A CA 1
ATOM 2671 C C . LEU A 1 351 ? -0.278 1.545 5.947 1.00 93.69 351 LEU A C 1
ATOM 2673 O O . LEU A 1 351 ? 0.317 0.665 6.553 1.00 93.69 351 LEU A O 1
ATOM 2677 N N . SER A 1 352 ? 0.322 2.285 5.016 1.00 90.69 352 SER A N 1
ATOM 2678 C CA . SER A 1 352 ? 1.755 2.159 4.728 1.00 90.69 352 SER A CA 1
ATOM 2679 C C . SER A 1 352 ? 2.619 3.146 5.507 1.00 90.69 352 SER A C 1
ATOM 2681 O O . SER A 1 352 ? 3.785 2.867 5.753 1.00 90.69 352 SER A O 1
ATOM 2683 N N . ALA A 1 353 ? 2.079 4.328 5.844 1.00 92.69 353 ALA A N 1
ATOM 2684 C CA . ALA A 1 353 ? 2.797 5.432 6.497 1.00 92.69 353 ALA A CA 1
ATOM 2685 C C . ALA A 1 353 ? 4.183 5.752 5.888 1.00 92.69 353 ALA A C 1
ATOM 2687 O O . ALA A 1 353 ? 5.065 6.296 6.559 1.00 92.69 353 ALA A O 1
ATOM 2688 N N . GLY A 1 354 ? 4.385 5.418 4.612 1.00 90.12 354 GLY A N 1
ATOM 2689 C CA . GLY A 1 354 ? 5.697 5.462 3.989 1.00 90.12 354 GLY A CA 1
ATOM 2690 C C . GLY A 1 354 ? 6.049 6.808 3.360 1.00 90.12 354 GLY A C 1
ATOM 2691 O O . GLY A 1 354 ? 5.224 7.725 3.227 1.00 90.12 354 GLY A O 1
ATOM 2692 N N . GLY A 1 355 ? 7.318 6.939 2.997 1.00 89.75 355 GLY A N 1
ATOM 2693 C CA . GLY A 1 355 ? 7.864 8.073 2.267 1.00 89.75 355 GLY A CA 1
ATOM 2694 C C . GLY A 1 355 ? 9.253 7.770 1.716 1.00 89.75 355 GLY A C 1
ATOM 2695 O O . GLY A 1 355 ? 9.940 6.869 2.191 1.00 89.75 355 GLY A O 1
ATOM 2696 N N . TRP A 1 356 ? 9.665 8.532 0.706 1.00 89.25 356 TRP A N 1
ATOM 2697 C CA . TRP A 1 356 ? 10.999 8.426 0.125 1.00 89.25 356 TRP A CA 1
ATOM 2698 C C . TRP A 1 356 ? 12.006 9.246 0.929 1.00 89.25 356 TRP A C 1
ATOM 2700 O O . TRP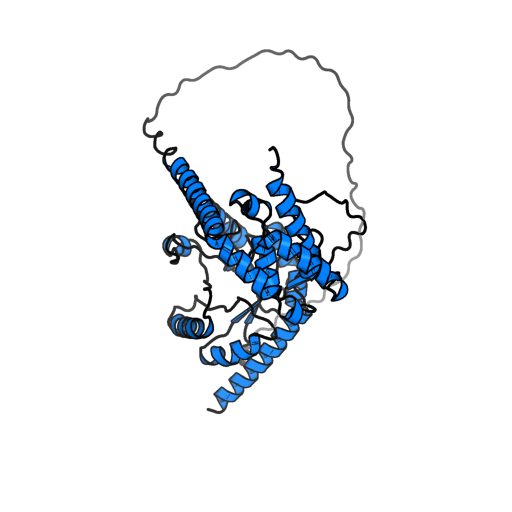 A 1 356 ? 11.852 10.458 1.074 1.00 89.25 356 TRP A O 1
ATOM 2710 N N . THR A 1 357 ? 13.059 8.595 1.411 1.00 87.44 357 THR A N 1
ATO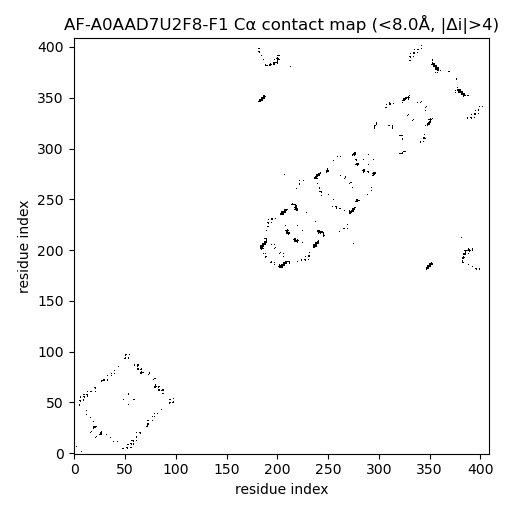M 2711 C CA . THR A 1 357 ? 14.223 9.242 2.022 1.00 87.44 357 THR A CA 1
ATOM 2712 C C . THR A 1 357 ? 15.378 9.290 1.019 1.00 87.44 357 THR A C 1
ATOM 2714 O O . THR A 1 357 ? 15.647 8.272 0.373 1.00 87.44 357 THR A O 1
ATOM 2717 N N . PRO A 1 358 ? 16.077 10.427 0.858 1.00 86.62 358 PRO A N 1
ATOM 2718 C CA . PRO A 1 358 ? 17.247 10.507 -0.012 1.00 86.62 358 PRO A CA 1
ATOM 2719 C C . PRO A 1 358 ? 18.348 9.520 0.397 1.00 86.62 358 PRO A C 1
ATOM 2721 O O . PRO A 1 358 ? 18.533 9.249 1.578 1.00 86.62 358 PRO A O 1
ATOM 2724 N N . SER A 1 359 ? 19.108 9.024 -0.582 1.00 86.19 359 SER A N 1
ATOM 2725 C CA . SER A 1 359 ? 20.329 8.255 -0.314 1.00 86.19 359 SER A CA 1
ATOM 2726 C C . SER A 1 359 ? 21.387 9.094 0.380 1.00 86.19 359 SER A C 1
ATOM 2728 O O . SER A 1 359 ? 21.608 10.243 -0.015 1.00 86.19 359 SER A O 1
ATOM 2730 N N . GLU A 1 360 ? 22.131 8.456 1.275 1.00 90.12 360 GLU A N 1
ATOM 2731 C CA . GLU A 1 360 ? 23.373 8.985 1.847 1.00 90.12 360 GLU A CA 1
ATOM 2732 C C . GLU A 1 360 ? 24.577 8.811 0.909 1.00 90.12 360 GLU A C 1
ATOM 2734 O O . GLU A 1 360 ? 25.637 9.369 1.160 1.00 90.12 360 GLU A O 1
ATOM 2739 N N . MET A 1 361 ? 24.428 8.079 -0.204 1.00 86.88 361 MET A N 1
ATOM 2740 C CA . MET A 1 361 ? 25.492 7.924 -1.199 1.00 86.88 361 MET A CA 1
ATOM 2741 C C . MET A 1 361 ? 25.938 9.287 -1.743 1.00 86.88 361 MET A C 1
ATOM 2743 O O . MET A 1 361 ? 25.179 9.949 -2.467 1.00 86.88 361 MET A O 1
ATOM 2747 N N . GLU A 1 362 ? 27.177 9.662 -1.420 1.00 87.44 362 GLU A N 1
ATOM 2748 C CA . GLU A 1 362 ? 27.835 10.892 -1.874 1.00 87.44 362 GLU A CA 1
ATOM 2749 C C . GLU A 1 362 ? 28.271 10.786 -3.340 1.00 87.44 362 GLU A C 1
ATOM 2751 O O . GLU A 1 362 ? 28.035 11.693 -4.137 1.00 87.44 362 GLU A O 1
ATOM 2756 N N . PHE A 1 363 ? 28.848 9.644 -3.727 1.00 87.75 363 PHE A N 1
ATOM 2757 C CA . PHE A 1 363 ? 29.238 9.378 -5.108 1.00 87.75 363 PHE A CA 1
ATOM 2758 C C . PHE A 1 363 ? 28.107 8.704 -5.889 1.00 87.75 363 PHE A C 1
ATOM 2760 O O . PHE A 1 363 ? 27.596 7.656 -5.490 1.00 87.75 363 PHE A O 1
ATOM 2767 N N . ARG A 1 364 ? 27.743 9.278 -7.043 1.00 82.62 364 ARG A N 1
ATOM 2768 C CA . ARG A 1 364 ? 26.720 8.736 -7.950 1.00 82.62 364 ARG A CA 1
ATOM 2769 C C . ARG A 1 364 ? 27.225 8.808 -9.380 1.00 82.62 364 ARG A C 1
ATOM 2771 O O . ARG A 1 364 ? 27.466 9.893 -9.902 1.00 82.62 364 ARG A O 1
ATOM 2778 N N . ARG A 1 365 ? 27.385 7.649 -10.019 1.00 81.12 365 ARG A N 1
ATOM 2779 C CA . ARG A 1 365 ? 27.812 7.582 -11.417 1.00 81.12 365 ARG A CA 1
ATOM 2780 C C . ARG A 1 365 ? 26.621 7.834 -12.333 1.00 81.12 365 ARG A C 1
ATOM 2782 O O . ARG A 1 365 ? 25.677 7.049 -12.357 1.00 81.12 365 ARG A O 1
ATOM 2789 N N . GLU A 1 366 ? 26.689 8.908 -13.107 1.00 73.12 366 GLU A N 1
ATOM 2790 C CA . GLU A 1 366 ? 25.665 9.211 -14.103 1.00 73.12 366 GLU A CA 1
ATOM 2791 C C . GLU A 1 366 ? 25.603 8.135 -15.198 1.00 73.12 366 GLU A C 1
ATOM 2793 O O . GLU A 1 366 ? 26.615 7.551 -15.592 1.00 73.12 366 GLU A O 1
ATOM 2798 N N . GLY A 1 367 ? 24.391 7.864 -15.684 1.00 73.50 367 GLY A N 1
ATOM 2799 C CA . GLY A 1 367 ? 24.148 6.935 -16.790 1.00 73.50 367 GLY A CA 1
ATOM 2800 C C . GLY A 1 367 ? 24.118 5.446 -16.426 1.00 73.50 367 GLY A C 1
ATOM 2801 O O . GLY A 1 367 ? 23.852 4.636 -17.310 1.00 73.50 367 GLY A O 1
ATOM 2802 N N . MET A 1 368 ? 24.338 5.063 -15.162 1.00 72.06 368 MET A N 1
ATOM 2803 C CA . MET A 1 368 ? 24.175 3.674 -14.706 1.00 72.06 368 MET A CA 1
ATOM 2804 C C . MET A 1 368 ? 22.831 3.495 -14.002 1.00 72.06 368 MET A C 1
ATOM 2806 O O . MET A 1 368 ? 22.730 3.735 -12.805 1.00 72.06 368 MET A O 1
ATOM 2810 N N . GLY A 1 369 ? 21.815 3.092 -14.771 1.00 68.50 369 GLY A N 1
ATOM 2811 C CA . GLY A 1 369 ? 20.480 2.802 -14.254 1.00 68.50 369 GLY A CA 1
ATOM 2812 C C . GLY A 1 369 ? 20.227 1.301 -14.073 1.00 68.50 369 GLY A C 1
ATOM 2813 O O . GLY A 1 369 ? 20.535 0.523 -14.975 1.00 68.50 369 GLY A O 1
ATOM 2814 N N . MET A 1 370 ? 19.583 0.880 -12.983 1.00 69.88 370 MET A N 1
ATOM 2815 C CA . MET A 1 370 ? 19.250 -0.531 -12.686 1.00 69.88 370 MET A CA 1
ATOM 2816 C C . MET A 1 370 ? 18.034 -1.069 -13.476 1.00 69.88 370 MET A C 1
ATOM 2818 O O . MET A 1 370 ? 17.302 -1.945 -13.022 1.00 69.88 370 MET A O 1
ATOM 2822 N N . GLY A 1 371 ? 17.794 -0.547 -14.683 1.00 56.88 371 GLY A N 1
ATOM 2823 C CA . GLY A 1 371 ? 16.772 -1.058 -15.608 1.00 56.88 371 GLY A CA 1
ATOM 2824 C C . GLY A 1 371 ? 15.360 -0.478 -15.451 1.00 56.88 371 GLY A C 1
ATOM 2825 O O . GLY A 1 371 ? 14.501 -0.753 -16.288 1.00 56.88 371 GLY A O 1
ATOM 2826 N N . VAL A 1 372 ? 15.107 0.387 -14.461 1.00 52.38 372 VAL A N 1
ATOM 2827 C CA . VAL A 1 372 ? 13.825 1.105 -14.313 1.00 52.38 372 VAL A CA 1
ATOM 2828 C C . VAL A 1 372 ? 14.096 2.591 -14.076 1.00 52.38 372 VAL A C 1
ATOM 2830 O O . VAL A 1 372 ? 14.055 3.087 -12.959 1.00 52.38 372 VAL A O 1
ATOM 2833 N N . GLY A 1 373 ? 14.425 3.310 -15.154 1.00 49.50 373 GLY A N 1
ATOM 2834 C CA . GLY A 1 373 ? 14.769 4.732 -15.096 1.00 49.50 373 GLY A CA 1
ATOM 2835 C C . GLY A 1 373 ? 13.659 5.581 -14.471 1.00 49.50 373 GLY A C 1
ATOM 2836 O O . GLY A 1 373 ? 12.621 5.800 -15.103 1.00 49.50 373 GLY A O 1
ATOM 2837 N N . ARG A 1 374 ? 13.880 6.060 -13.242 1.00 51.62 374 ARG A N 1
ATOM 2838 C CA . ARG A 1 374 ? 13.040 7.039 -12.538 1.00 51.62 374 ARG A CA 1
ATOM 2839 C C . ARG A 1 374 ? 13.856 7.875 -11.552 1.00 51.62 374 ARG A C 1
ATOM 2841 O O . ARG A 1 374 ? 14.873 7.435 -11.022 1.00 51.62 374 ARG A O 1
ATOM 2848 N N . GLU A 1 375 ? 13.346 9.075 -11.286 1.00 50.94 375 GLU A N 1
ATOM 2849 C CA . GLU A 1 375 ? 13.668 9.850 -10.087 1.00 50.94 375 GLU A CA 1
ATOM 2850 C C . GLU A 1 375 ? 13.462 8.974 -8.846 1.00 50.94 375 GLU A C 1
ATOM 2852 O O . GLU A 1 375 ? 12.477 8.243 -8.751 1.00 50.94 375 GLU A O 1
ATOM 2857 N N . GLY A 1 376 ? 14.418 9.014 -7.919 1.00 59.69 376 GLY A N 1
ATOM 2858 C CA . GLY A 1 376 ? 14.388 8.167 -6.729 1.00 59.69 376 GLY A CA 1
ATOM 2859 C C . GLY A 1 376 ? 15.107 6.823 -6.861 1.00 59.69 376 GLY A C 1
ATOM 2860 O O . GLY A 1 376 ? 15.019 6.039 -5.933 1.00 59.69 376 GLY A O 1
ATOM 2861 N N . GLU A 1 377 ? 15.881 6.574 -7.925 1.00 70.38 377 GLU A N 1
ATOM 2862 C CA . GLU A 1 377 ? 16.749 5.379 -8.034 1.00 70.38 377 GLU A CA 1
ATOM 2863 C C . GLU A 1 377 ? 17.645 5.162 -6.803 1.00 70.38 377 GLU A C 1
ATOM 2865 O O . GLU A 1 377 ? 17.897 4.038 -6.385 1.00 70.38 377 GLU A O 1
ATOM 2870 N N . TRP A 1 378 ? 18.083 6.262 -6.197 1.00 78.25 378 TRP A N 1
ATOM 2871 C CA . TRP A 1 378 ? 18.884 6.250 -4.979 1.00 78.25 378 TRP A CA 1
ATOM 2872 C C . TRP A 1 378 ? 18.044 6.478 -3.715 1.00 78.25 378 TRP A C 1
ATOM 2874 O O . TRP A 1 378 ? 18.538 6.309 -2.604 1.00 78.25 378 TRP A O 1
ATOM 2884 N N . ALA A 1 379 ? 16.791 6.911 -3.861 1.00 84.06 379 ALA A N 1
ATOM 2885 C CA . ALA A 1 379 ? 15.914 7.122 -2.722 1.00 84.06 379 ALA A CA 1
ATOM 2886 C C . ALA A 1 379 ? 15.449 5.774 -2.166 1.00 84.06 379 ALA A C 1
ATOM 2888 O O . ALA A 1 379 ? 15.268 4.801 -2.892 1.00 84.06 379 ALA A O 1
ATOM 2889 N N . ILE A 1 380 ? 15.239 5.735 -0.858 1.00 88.12 380 ILE A N 1
ATOM 2890 C CA . ILE A 1 380 ? 14.834 4.536 -0.135 1.00 88.12 380 ILE A CA 1
ATOM 2891 C C . ILE A 1 380 ? 13.433 4.789 0.399 1.00 88.12 380 ILE A C 1
ATOM 2893 O O . ILE A 1 380 ? 13.185 5.815 1.030 1.00 88.12 380 ILE A O 1
ATOM 2897 N N . TRP A 1 381 ? 12.504 3.882 0.125 1.00 89.81 381 TRP A N 1
ATOM 2898 C CA . TRP A 1 381 ? 11.192 3.928 0.751 1.00 89.81 381 TRP A CA 1
ATOM 2899 C C . TRP A 1 381 ? 11.320 3.483 2.207 1.00 89.81 381 TRP A C 1
ATOM 2901 O O . TRP A 1 381 ? 11.919 2.447 2.484 1.00 89.81 381 TRP A O 1
ATOM 2911 N N . ARG A 1 382 ? 10.800 4.279 3.142 1.00 92.69 382 ARG A N 1
ATOM 2912 C CA . ARG A 1 382 ? 10.818 3.966 4.574 1.00 92.69 382 ARG A CA 1
ATOM 2913 C C . ARG A 1 382 ? 9.498 4.328 5.231 1.00 92.69 382 ARG A C 1
ATOM 2915 O O . ARG A 1 382 ? 8.870 5.331 4.886 1.00 92.69 382 ARG A O 1
ATOM 2922 N N . THR A 1 383 ? 9.109 3.527 6.215 1.00 96.06 383 THR A N 1
ATOM 2923 C CA . THR A 1 383 ? 7.985 3.836 7.108 1.00 96.06 383 THR A CA 1
ATOM 2924 C C . THR A 1 383 ? 8.362 4.983 8.043 1.00 96.06 383 THR A C 1
ATOM 2926 O O . THR A 1 383 ? 9.467 5.013 8.584 1.00 96.06 383 THR A O 1
ATOM 2929 N N . SER A 1 384 ? 7.452 5.936 8.246 1.00 96.94 384 SER A N 1
ATOM 2930 C CA . SER A 1 384 ? 7.653 7.058 9.166 1.00 96.94 384 SER A CA 1
ATOM 2931 C C . SER A 1 384 ? 6.994 6.789 10.518 1.00 96.94 384 SER A C 1
ATOM 2933 O O . SER A 1 384 ? 5.769 6.729 10.609 1.00 96.94 384 SER A O 1
ATOM 2935 N N . GLU A 1 385 ? 7.805 6.716 11.578 1.00 97.50 385 GLU A N 1
ATOM 2936 C CA . GLU A 1 385 ? 7.335 6.590 12.969 1.00 97.50 385 GLU A CA 1
ATOM 2937 C C . GLU A 1 385 ? 6.314 7.683 13.325 1.00 97.50 385 GLU A C 1
ATOM 2939 O O . GLU A 1 385 ? 5.259 7.393 13.886 1.00 97.50 385 GLU A O 1
ATOM 2944 N N . GLN A 1 386 ? 6.595 8.934 12.947 1.00 97.56 386 GLN A N 1
ATOM 2945 C CA . GLN A 1 386 ? 5.724 10.073 13.237 1.00 97.56 386 GLN A CA 1
ATOM 2946 C C . GLN A 1 386 ? 4.359 9.945 12.553 1.00 97.56 386 GLN A C 1
ATOM 2948 O O . GLN A 1 386 ? 3.342 10.179 13.197 1.00 97.56 386 GLN A O 1
ATOM 2953 N N . LYS A 1 387 ? 4.320 9.534 11.277 1.00 97.38 387 LYS A N 1
ATOM 2954 C CA . LYS A 1 387 ? 3.050 9.345 10.556 1.00 97.38 387 LYS A CA 1
ATOM 2955 C C . LYS A 1 387 ? 2.212 8.219 11.163 1.00 97.38 387 LYS A C 1
ATOM 2957 O O . LYS A 1 387 ? 0.991 8.330 11.206 1.00 97.38 387 LYS A O 1
ATOM 2962 N N . VAL A 1 388 ? 2.850 7.139 11.624 1.00 97.94 388 VAL A N 1
ATOM 2963 C CA . VAL A 1 388 ? 2.144 6.056 12.328 1.00 97.94 388 VAL A CA 1
ATOM 2964 C C . VAL A 1 388 ? 1.586 6.568 13.659 1.00 97.94 388 VAL A C 1
ATOM 2966 O O . VAL A 1 388 ? 0.408 6.351 13.935 1.00 97.94 388 VAL A O 1
ATOM 2969 N N . ARG A 1 389 ? 2.387 7.314 14.433 1.00 98.25 389 ARG A N 1
ATOM 2970 C CA . ARG A 1 389 ? 1.966 7.902 15.714 1.00 98.25 389 ARG A CA 1
ATOM 2971 C C . ARG A 1 389 ? 0.782 8.850 15.566 1.00 98.25 389 ARG A C 1
ATOM 2973 O O . ARG A 1 389 ? -0.184 8.730 16.308 1.00 98.25 389 ARG A O 1
ATOM 2980 N N . GLU A 1 390 ? 0.828 9.736 14.580 1.00 97.38 390 GLU A N 1
ATOM 2981 C CA . GLU A 1 390 ? -0.261 10.673 14.300 1.00 97.38 390 GLU A CA 1
ATOM 2982 C C . GLU A 1 390 ? -1.576 9.931 14.011 1.00 97.38 390 GLU A C 1
ATOM 2984 O O . GLU A 1 390 ? -2.628 10.268 14.555 1.00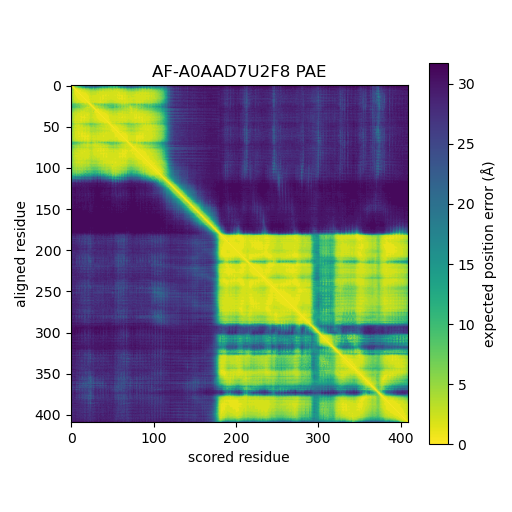 97.38 390 GLU A O 1
ATOM 2989 N N . VAL A 1 391 ? -1.523 8.858 13.212 1.00 96.50 391 VAL A N 1
ATOM 2990 C CA . VAL A 1 391 ? -2.703 8.020 12.963 1.00 96.50 391 VAL A CA 1
ATOM 2991 C C . VAL A 1 391 ? -3.161 7.311 14.239 1.00 96.50 391 VAL A C 1
ATOM 2993 O O . VAL A 1 391 ? -4.357 7.315 14.517 1.00 96.50 391 VAL A O 1
ATOM 2996 N N . ARG A 1 392 ? -2.250 6.746 15.041 1.00 97.00 392 ARG A N 1
ATOM 2997 C CA . ARG A 1 392 ? -2.582 6.091 16.319 1.00 97.00 392 ARG A CA 1
ATOM 2998 C C . ARG A 1 392 ? -3.339 7.019 17.263 1.00 97.00 392 ARG A C 1
ATOM 3000 O O . ARG A 1 392 ? -4.377 6.621 17.790 1.00 97.00 392 ARG A O 1
ATOM 3007 N N . GLU A 1 393 ? -2.863 8.247 17.433 1.00 96.94 393 GLU A N 1
ATOM 3008 C CA . GLU A 1 393 ? -3.496 9.249 18.296 1.00 96.94 393 GLU A CA 1
ATOM 3009 C C . GLU A 1 393 ? -4.917 9.591 17.823 1.00 96.94 393 GLU A C 1
ATOM 3011 O O . GLU A 1 393 ? -5.857 9.617 18.622 1.00 96.94 393 GLU A O 1
ATOM 3016 N N . LEU A 1 394 ? -5.104 9.787 16.514 1.00 96.12 394 LEU A N 1
ATOM 3017 C CA . LEU A 1 394 ? -6.417 10.068 15.927 1.00 96.12 394 LEU A CA 1
ATOM 3018 C C . LEU A 1 394 ? -7.383 8.887 16.066 1.00 96.12 394 LEU A C 1
ATOM 3020 O O . LEU A 1 394 ? -8.562 9.083 16.365 1.00 96.12 394 LEU A O 1
ATOM 3024 N N . VAL A 1 395 ? -6.889 7.665 15.862 1.00 95.25 395 VAL A N 1
ATOM 3025 C CA . VAL A 1 395 ? -7.675 6.434 15.982 1.00 95.25 395 VAL A CA 1
ATOM 3026 C C . VAL A 1 395 ? -8.107 6.208 17.433 1.00 95.25 395 VAL A C 1
ATOM 3028 O O . VAL A 1 395 ? -9.279 5.921 17.675 1.00 95.25 395 VAL A O 1
ATOM 3031 N N . ASP A 1 396 ? -7.198 6.369 18.401 1.00 95.19 396 ASP A N 1
ATOM 3032 C CA . ASP A 1 396 ? -7.518 6.254 19.831 1.00 95.19 396 ASP A CA 1
ATOM 3033 C C . ASP A 1 396 ? -8.569 7.279 20.252 1.00 95.19 396 ASP A C 1
ATOM 3035 O O . ASP A 1 396 ? -9.563 6.924 20.889 1.00 95.19 396 ASP A O 1
ATOM 3039 N N . LYS A 1 397 ? -8.392 8.540 19.843 1.00 94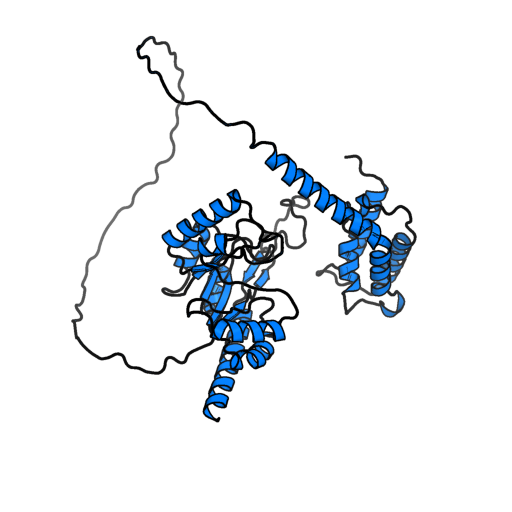.69 397 LYS A N 1
ATOM 3040 C CA . LYS A 1 397 ? -9.356 9.604 20.126 1.00 94.69 397 LYS A CA 1
ATOM 3041 C C . LYS A 1 397 ? -10.739 9.276 19.557 1.00 94.69 397 LYS A C 1
ATOM 3043 O O . LYS A 1 397 ? -11.724 9.314 20.292 1.00 94.69 397 LYS A O 1
ATOM 3048 N N . ALA A 1 398 ? -10.813 8.914 18.276 1.00 93.12 398 ALA A N 1
ATOM 3049 C CA . ALA A 1 398 ? -12.077 8.600 17.612 1.00 93.12 398 ALA A CA 1
ATOM 3050 C C . ALA A 1 398 ? -12.787 7.391 18.243 1.00 93.12 398 ALA A C 1
ATOM 3052 O O . ALA A 1 398 ? -14.016 7.375 18.345 1.00 93.12 398 ALA A O 1
ATOM 3053 N N . TRP A 1 399 ? -12.025 6.389 18.689 1.00 93.81 399 TRP A N 1
ATOM 3054 C CA . TRP A 1 399 ? -12.571 5.229 19.384 1.00 93.81 399 TRP A CA 1
ATOM 3055 C C . TRP A 1 399 ? -13.175 5.594 20.741 1.00 93.81 399 TRP A C 1
ATOM 3057 O O . TRP A 1 399 ? -14.308 5.209 21.024 1.00 93.81 399 TRP A O 1
ATOM 3067 N N . LEU A 1 400 ? -12.456 6.369 21.556 1.00 92.75 400 LEU A N 1
ATOM 3068 C CA . LEU A 1 400 ? -12.955 6.824 22.855 1.00 92.75 400 LEU A CA 1
ATOM 3069 C C . LEU A 1 400 ? -14.236 7.654 22.696 1.00 92.75 400 LEU A C 1
ATOM 3071 O O . LEU A 1 400 ? -15.229 7.387 23.368 1.00 92.75 400 LEU A O 1
ATOM 3075 N N . GLU A 1 401 ? -14.257 8.594 21.748 1.00 92.38 401 GLU A N 1
ATOM 3076 C CA . GLU A 1 401 ? -15.449 9.393 21.431 1.00 92.38 401 GLU A CA 1
ATOM 3077 C C . GLU A 1 401 ? -16.629 8.538 20.937 1.00 92.38 401 GLU A C 1
ATOM 3079 O O . GLU A 1 401 ? -17.791 8.883 21.151 1.00 92.38 401 GLU A O 1
ATOM 3084 N N . TYR A 1 402 ? -16.365 7.435 20.235 1.00 91.12 402 TYR A N 1
ATOM 3085 C CA . TYR A 1 402 ? -17.404 6.499 19.808 1.00 91.12 402 TYR A CA 1
ATOM 3086 C C . TYR A 1 402 ? -17.966 5.693 20.987 1.00 91.12 402 TYR A C 1
ATOM 3088 O O . TYR A 1 402 ? -19.178 5.682 21.182 1.00 91.12 402 TYR A O 1
ATOM 3096 N N . VAL A 1 403 ? -17.104 5.093 21.813 1.00 90.25 403 VAL A N 1
ATOM 3097 C CA . VAL A 1 403 ? -17.516 4.294 22.980 1.00 90.25 403 VAL A CA 1
ATOM 3098 C C . VAL A 1 403 ? -18.323 5.122 23.982 1.00 90.25 403 VAL A C 1
ATOM 3100 O O . VAL A 1 403 ? -19.333 4.646 24.492 1.00 90.25 403 VAL A O 1
ATOM 3103 N N . GLU A 1 404 ? -17.920 6.366 24.250 1.00 90.44 404 GLU A N 1
ATOM 3104 C CA . GLU A 1 404 ? -18.669 7.242 25.159 1.00 90.44 404 GLU A CA 1
ATOM 3105 C C . GLU A 1 404 ? -20.048 7.625 24.601 1.00 90.44 404 GLU A C 1
ATOM 3107 O O . GLU A 1 404 ? -21.013 7.707 25.360 1.00 90.44 404 GLU A O 1
ATOM 3112 N N . ARG A 1 405 ? -20.186 7.785 23.276 1.00 89.38 405 ARG A N 1
ATOM 3113 C CA . ARG A 1 405 ? -21.494 8.015 22.638 1.00 89.38 405 ARG A CA 1
ATOM 3114 C C . ARG A 1 405 ? -22.411 6.799 22.720 1.00 89.38 405 ARG A C 1
ATOM 3116 O O . ARG A 1 405 ? -23.596 6.980 22.967 1.00 89.38 405 ARG A O 1
ATOM 3123 N N . GLU A 1 406 ? -21.880 5.593 22.532 1.00 86.00 406 GLU A N 1
ATOM 3124 C CA . GLU A 1 406 ? -22.660 4.349 22.620 1.00 86.00 406 GLU A CA 1
ATOM 3125 C C . GLU A 1 406 ? -23.129 4.065 24.053 1.00 86.00 406 GLU A C 1
ATOM 3127 O O . GLU A 1 406 ? -24.228 3.565 24.238 1.00 86.00 406 GLU A O 1
ATOM 3132 N N . LYS A 1 407 ? -22.340 4.415 25.079 1.00 85.00 407 LYS A N 1
ATOM 3133 C CA . LYS A 1 407 ? -22.761 4.285 26.489 1.00 85.00 407 LYS A CA 1
ATOM 3134 C C . LYS A 1 407 ? -23.867 5.264 26.894 1.00 85.00 407 LYS A C 1
ATOM 3136 O O . LYS A 1 407 ? -24.536 5.035 27.898 1.00 85.00 407 LYS A O 1
ATOM 3141 N N . ALA A 1 408 ? -23.982 6.389 26.190 1.00 78.31 408 ALA A N 1
ATOM 3142 C CA . ALA A 1 408 ? -24.955 7.440 26.476 1.00 78.31 408 ALA A CA 1
ATOM 3143 C C . ALA A 1 408 ? -26.319 7.214 25.791 1.00 78.31 408 ALA A C 1
ATOM 3145 O O . ALA A 1 408 ? -27.252 7.974 26.060 1.00 78.31 408 ALA A O 1
ATOM 3146 N N . GLN A 1 409 ? -26.419 6.216 24.906 1.00 70.50 409 GLN A N 1
ATOM 3147 C CA . GLN A 1 409 ? -27.645 5.762 24.237 1.00 70.50 409 GLN A CA 1
ATOM 3148 C C . GLN A 1 409 ? -28.201 4.526 24.940 1.00 70.50 409 GLN A C 1
ATOM 3150 O O . GLN A 1 409 ? -29.447 4.394 24.954 1.00 70.50 409 GLN A O 1
#

Radius of gyration: 30.16 Å; Cα contacts (8 Å, |Δi|>4): 439; chains: 1; bounding box: 80×89×83 Å

Solvent-accessible surface area (backbone atoms only — not comparable to full-atom values): 25064 Å² total; per-residue (Å²): 131,87,77,52,69,67,41,54,52,49,32,50,51,32,51,54,52,36,57,41,72,68,27,89,90,49,67,60,49,67,85,54,40,69,64,47,50,56,48,51,52,53,59,71,71,49,80,85,75,45,47,64,39,44,68,72,41,45,35,64,60,51,30,54,54,53,41,67,57,89,86,60,61,62,35,92,79,68,39,54,37,60,53,28,48,50,51,50,60,72,42,40,68,41,55,48,51,51,49,49,54,51,50,53,53,53,52,50,58,58,53,62,63,58,66,78,70,75,86,82,81,90,85,81,88,88,83,90,87,79,90,88,85,88,87,86,91,85,85,86,88,83,89,88,87,87,84,84,89,82,84,85,81,90,88,79,89,88,85,90,82,83,86,82,91,80,79,91,80,83,88,82,78,90,77,81,63,81,75,80,84,66,73,40,33,32,32,46,26,64,48,55,66,19,46,51,22,34,50,77,12,58,42,60,28,38,33,41,21,20,60,41,92,56,78,76,26,20,43,46,55,70,68,57,51,55,52,35,60,70,71,44,65,89,87,58,46,37,30,35,35,50,32,96,55,67,81,78,44,68,70,54,73,67,55,50,50,51,45,52,54,50,52,49,54,39,51,75,72,65,45,73,43,55,40,36,69,51,30,39,98,87,68,47,73,33,60,75,69,37,71,79,49,71,60,58,79,85,89,84,88,71,57,66,70,53,48,52,50,48,37,56,52,40,76,72,47,68,95,84,59,73,72,62,54,45,88,79,45,43,67,85,45,43,57,68,50,45,72,68,32,43,89,46,66,56,51,41,40,26,27,49,46,60,46,78,42,79,53,86,71,83,80,77,72,83,92,74,66,96,82,71,89,53,92,56,79,62,36,42,78,40,37,37,30,66,53,35,29,52,32,42,54,52,51,53,52,54,48,53,59,46,54,56,53,61,73,74,106

Foldseek 3Di:
DPDDPLLVLLLVLLVLLCVQPVDPVHHHDLVCVVVNLVSLVVLVPDPPDALVSCVNNVSLVSLVVQLPDPDDHCCVPRVSNVSSVVSNVVCVVSVVVNVVVVVVVVVVVVVVVVVVPPPDDDDDDDDDDDDDDYDDDDDDDDDDDDDDDDDDDDDDDDDDDDDDDDDDDDDDDDPPPPPPQAQAEEAEFAALQQLLLLVLLPHQAYEYFHPCVQQRGAFHDLVRVLSNCVSDDPPRAYETEQHHDHDDQADDPVSLVVSLVSQVSVVVSPHNFYEGFHADPVRHGPVVSCVSHPYADDDDDPPQVVVLVVLLVVVVPPPPHADEAEPPDWLVVLLVNCVRCVVSPRRYYYYHQKDWDAAPDPDDDPPDAPPDDDDCSRTDIHHHSNRSNSSSVSSRVSSVVVVVVVVVD

Mean predicted aligned error: 19.43 Å

InterPro domains:
  IPR005627 CutC-like [PF03932] (184-292)
  IPR005627 CutC-like [PTHR12598] (179-291)
  IPR036822 CutC-like domain superfamily [G3DSA:3.20.20.380] (183-304)
  IPR036822 CutC-like domain superfamily [SSF110395] (184-398)

Nearest PDB structures (foldseek):
  3iwp-assembly5_D  TM=8.523E-01  e=1.178E-18  Homo sapiens
  3iwp-assembly4_A  TM=8.224E-01  e=2.777E-19  Homo sapiens
  3iwp-assembly6_F  TM=7.993E-01  e=3.744E-18  Homo sapiens
  3iwp-assembly7_G  TM=8.006E-01  e=2.268E-16  Homo sapiens
  2bdq-assembly1_B  TM=8.624E-01  e=1.134E-10  Streptococcus agalactiae

pLDDT: mean 75.48, std 23.78, range [23.55, 98.31]